Protein AF-A0A812UB43-F1 (afdb_monomer_lite)

Sequence (403 aa):
MKVNTDREQVYFENWDEAALRRIIDQQRKITQVSKQMKMKQLYQILILIDDFADSPNLHKRTGDSALDTLFVRGRHFQISTWVSTQKLRLISNAVRVNAQFFMVWRLRNQLEKDSLLEELTALVPKKQLEAMYEEAVREPYSFLYIYLLKPQDEMFHIRFDKRFQIGLAPLANATPHGSLAVDDSQQASGQQHPLQERVKRVAGTDSDFEFDVGESVHLQGAAKLGVFKIRVADTFLSTDRGTYLYWRDTALGTLNWAQLPTGAYTGVRLAAWVSSNFAAATYVESRNELEVAYDGNRLILNDQELRTQFPGSGSYPQGATPSKPLSINHLLGPSFINEAGNQQVFTFVQMQPYSEIYLRCSSLANAADTVGPLGHDIIAKIVCKQGVGHIMEADTHENHMVN

pLDDT: mean 75.47, std 19.58, range [24.88, 96.62]

Secondary structure (DSSP, 8-state):
----TTTS----SS--HHHHHHHHHHHHHHHHHHHHTT-SSPPPEEEEE-S-TT-TTTT-SSS--HHHHHHHHGGGGTEEEEE--S-GGGS-HHHHHH-SEEEEE--S-HHHHHHHHHHTTTTS-HHHHHHHHHHHTSSTT-EEEEETTS-GGGSEEETTTEE-----PPP--------------------PPP----PPPEEEETTEEEE--SS-----TTPPBP---EEESS--S--SS--EEEEEETTTTEEEEEEPPTT--SHHHHHHHHHHHTS-EEEETTTTEEEEE--SSEEE--HHHHHHH-SSSS---TT-BTTB--BTHHHH--EEE-TTSSEEEEE---S-S-SEEEE--TTTTTTS--B-GGG-B-SEEEE--S-TT--EEE---TT--B-

Radius of gyration: 31.17 Å; chains: 1; bounding box: 67×66×94 Å

Structure (mmCIF, N/CA/C/O backbone):
data_AF-A0A812UB43-F1
#
_entry.id   AF-A0A812UB43-F1
#
loop_
_atom_site.group_PDB
_atom_site.id
_atom_site.type_symbol
_atom_site.label_atom_id
_atom_site.label_alt_id
_atom_site.label_comp_id
_atom_site.label_asym_id
_atom_site.label_entity_id
_atom_site.label_seq_id
_atom_site.pdbx_PDB_ins_code
_atom_site.Cartn_x
_atom_site.Cartn_y
_atom_site.Cartn_z
_atom_site.occupancy
_atom_site.B_iso_or_equiv
_atom_site.auth_seq_id
_atom_site.auth_comp_id
_atom_site.auth_asym_id
_atom_site.auth_atom_id
_atom_site.pdbx_PDB_model_num
ATOM 1 N N . MET A 1 1 ? 4.079 4.471 -6.374 1.00 39.34 1 MET A N 1
ATOM 2 C CA . MET A 1 1 ? 5.185 5.448 -6.460 1.00 39.34 1 MET A CA 1
ATOM 3 C C . MET A 1 1 ? 6.255 4.983 -5.479 1.00 39.34 1 MET A C 1
ATOM 5 O O . MET A 1 1 ? 5.987 5.001 -4.288 1.00 39.34 1 MET A O 1
ATOM 9 N N . LYS A 1 2 ? 7.378 4.421 -5.947 1.00 46.31 2 LYS A N 1
ATOM 10 C CA . LYS A 1 2 ? 8.489 4.032 -5.059 1.00 46.31 2 LYS A CA 1
ATOM 11 C C . LYS A 1 2 ? 9.407 5.250 -4.931 1.00 46.31 2 LYS A C 1
ATOM 13 O O . LYS A 1 2 ? 9.945 5.696 -5.941 1.00 46.31 2 LYS A O 1
ATOM 18 N N . VAL A 1 3 ? 9.502 5.830 -3.737 1.00 59.06 3 VAL A N 1
ATOM 19 C CA . VAL A 1 3 ? 10.472 6.898 -3.444 1.00 59.06 3 VAL A CA 1
ATOM 20 C C . VAL A 1 3 ? 11.868 6.280 -3.528 1.00 59.06 3 VAL A C 1
ATOM 22 O O . VAL A 1 3 ? 12.084 5.192 -2.999 1.00 59.06 3 VAL A O 1
ATOM 25 N N . ASN A 1 4 ? 12.791 6.921 -4.249 1.00 69.75 4 ASN A N 1
ATOM 26 C CA . ASN A 1 4 ? 14.172 6.450 -4.341 1.00 69.75 4 ASN A CA 1
ATOM 27 C C . ASN A 1 4 ? 14.903 6.809 -3.037 1.00 69.75 4 ASN A C 1
ATOM 29 O O . ASN A 1 4 ? 15.240 7.971 -2.812 1.00 69.75 4 ASN A O 1
ATOM 33 N N . THR A 1 5 ? 15.138 5.804 -2.199 1.00 73.56 5 THR A N 1
ATOM 34 C CA . THR A 1 5 ? 15.775 5.939 -0.882 1.00 73.56 5 THR A CA 1
ATOM 35 C C . THR A 1 5 ? 17.282 6.193 -0.947 1.00 73.56 5 THR A C 1
ATOM 37 O O . THR A 1 5 ? 17.866 6.572 0.061 1.00 73.56 5 THR A O 1
ATOM 40 N N . ASP A 1 6 ? 17.908 6.040 -2.118 1.00 70.81 6 ASP A N 1
ATOM 41 C CA . ASP A 1 6 ? 19.325 6.368 -2.331 1.00 70.81 6 ASP A CA 1
ATOM 42 C C . ASP A 1 6 ? 19.531 7.878 -2.535 1.00 70.81 6 ASP A C 1
ATOM 44 O O . ASP A 1 6 ? 20.638 8.392 -2.380 1.00 70.81 6 ASP A O 1
ATOM 48 N N . ARG A 1 7 ? 18.467 8.605 -2.909 1.00 73.38 7 ARG A N 1
ATOM 49 C CA . ARG A 1 7 ? 18.497 10.060 -3.140 1.00 73.38 7 ARG A CA 1
ATOM 50 C C . ARG A 1 7 ? 17.980 10.875 -1.962 1.00 73.38 7 ARG A C 1
ATOM 52 O O . ARG A 1 7 ? 18.415 12.009 -1.784 1.00 73.38 7 ARG A O 1
ATOM 59 N N . GLU A 1 8 ? 17.038 10.330 -1.201 1.00 76.00 8 GLU A N 1
ATOM 60 C CA . GLU A 1 8 ? 16.408 11.013 -0.074 1.00 76.00 8 GLU A CA 1
ATOM 61 C C . GLU A 1 8 ? 16.399 10.095 1.145 1.00 76.00 8 GLU A C 1
ATOM 63 O O . GLU A 1 8 ? 15.855 8.990 1.110 1.00 76.00 8 GLU A O 1
ATOM 68 N N . GLN A 1 9 ? 17.006 10.564 2.236 1.00 82.25 9 GLN A N 1
ATOM 69 C CA . GLN A 1 9 ? 16.976 9.849 3.502 1.00 82.25 9 GLN A CA 1
ATOM 70 C C . GLN A 1 9 ? 15.565 9.927 4.093 1.00 82.25 9 GLN A C 1
ATOM 72 O O . GLN A 1 9 ? 15.125 10.983 4.542 1.00 82.25 9 GLN A O 1
ATOM 77 N N . VAL A 1 10 ? 14.872 8.789 4.103 1.00 84.44 10 VAL A N 1
ATOM 78 C CA . VAL A 1 10 ? 13.510 8.661 4.653 1.00 84.44 10 VAL A CA 1
ATOM 79 C C . VAL A 1 10 ? 13.468 7.914 5.989 1.00 84.44 10 VAL A C 1
ATOM 81 O O . VAL A 1 10 ? 12.460 7.975 6.687 1.00 84.44 10 VAL A O 1
ATOM 84 N N . TYR A 1 11 ? 14.559 7.237 6.358 1.00 86.38 11 TYR A N 1
ATOM 85 C CA . TYR A 1 11 ? 14.693 6.499 7.613 1.00 86.38 11 TYR A CA 1
ATOM 86 C C . TYR A 1 11 ? 15.745 7.154 8.510 1.00 86.38 11 TYR A C 1
ATOM 88 O O . TYR A 1 11 ? 16.844 7.501 8.064 1.00 86.38 11 TYR A O 1
ATOM 96 N N . PHE A 1 12 ? 15.397 7.310 9.784 1.00 85.31 12 PHE A N 1
ATOM 97 C CA . PHE A 1 12 ? 16.239 7.919 10.806 1.00 85.31 12 PHE A CA 1
ATOM 98 C C . PHE A 1 12 ? 16.269 6.991 12.019 1.00 85.31 12 PHE A C 1
ATOM 100 O O . PHE A 1 12 ? 15.231 6.737 12.620 1.00 85.31 12 PHE A O 1
ATOM 107 N N . GLU A 1 13 ? 17.450 6.479 12.366 1.00 83.56 13 GLU A N 1
ATOM 108 C CA . GLU A 1 13 ? 17.621 5.607 13.541 1.00 83.56 13 GLU A CA 1
ATOM 109 C C . GLU A 1 13 ? 17.574 6.397 14.855 1.00 83.56 13 GLU A C 1
ATOM 111 O O . GLU A 1 13 ? 17.129 5.892 15.879 1.00 83.56 13 GLU A O 1
ATOM 116 N N . ASN A 1 14 ? 18.019 7.655 14.822 1.00 83.75 14 ASN A N 1
ATOM 117 C CA . ASN A 1 14 ? 18.099 8.532 15.984 1.00 83.75 14 ASN A CA 1
ATOM 118 C C . ASN A 1 14 ? 17.228 9.775 15.792 1.00 83.75 14 ASN A C 1
ATOM 120 O O . ASN A 1 14 ? 16.986 10.217 14.667 1.00 83.75 14 ASN A O 1
ATOM 124 N N . TRP A 1 15 ? 16.816 10.384 16.907 1.00 82.81 15 TRP A N 1
ATOM 125 C CA . TRP A 1 15 ? 16.080 11.645 16.885 1.00 82.81 15 TRP A CA 1
ATOM 126 C C . TRP A 1 15 ? 16.945 12.780 16.317 1.00 82.81 15 TRP A C 1
ATOM 128 O O . TRP A 1 15 ? 17.813 13.317 17.009 1.00 82.81 15 TRP A O 1
ATOM 138 N N . ASP A 1 16 ? 16.669 13.179 15.074 1.00 86.06 16 ASP A N 1
ATOM 139 C CA . ASP A 1 16 ? 17.281 14.336 14.416 1.00 86.06 16 ASP A CA 1
ATOM 140 C C . ASP A 1 16 ? 16.248 15.462 14.243 1.00 86.06 16 ASP A C 1
ATOM 142 O O . ASP A 1 16 ? 15.541 15.570 13.236 1.00 86.06 16 ASP A O 1
ATOM 146 N N . GLU A 1 17 ? 16.171 16.339 15.250 1.00 84.88 17 GLU A N 1
ATOM 147 C CA . GLU A 1 17 ? 15.273 17.500 15.228 1.00 84.88 17 GLU A CA 1
ATOM 148 C C . GLU A 1 17 ? 15.588 18.447 14.054 1.00 84.88 17 GLU A C 1
ATOM 150 O O . GLU A 1 17 ? 14.687 19.079 13.498 1.00 84.88 17 GLU A O 1
ATOM 155 N N . ALA A 1 18 ? 16.858 18.547 13.649 1.00 86.88 18 ALA A N 1
ATOM 156 C CA . ALA A 1 18 ? 17.269 19.426 12.564 1.00 86.88 18 ALA A CA 1
ATOM 157 C C . ALA A 1 18 ? 16.814 18.877 11.205 1.00 86.88 18 ALA A C 1
ATOM 159 O O . ALA A 1 18 ? 16.315 19.645 10.380 1.00 86.88 18 ALA A O 1
ATOM 160 N N . ALA A 1 19 ? 16.931 17.566 10.976 1.00 88.81 19 ALA A N 1
ATOM 161 C CA . ALA A 1 19 ? 16.359 16.911 9.801 1.00 88.81 19 ALA A CA 1
ATOM 162 C C . ALA A 1 19 ? 14.842 17.066 9.758 1.00 88.81 19 ALA A C 1
ATOM 164 O O . ALA A 1 19 ? 14.307 17.471 8.726 1.00 88.81 19 ALA A O 1
ATOM 165 N N . LEU A 1 20 ? 14.162 16.845 10.885 1.00 89.25 20 LEU A N 1
ATOM 166 C CA . LEU A 1 20 ? 12.714 16.998 10.961 1.00 89.25 20 LEU A CA 1
ATOM 167 C C . LEU A 1 20 ? 12.270 18.420 10.585 1.00 89.25 20 LEU A C 1
ATOM 169 O O . LEU A 1 20 ? 11.357 18.593 9.777 1.00 89.25 20 LEU A O 1
ATOM 173 N N . ARG A 1 21 ? 12.954 19.451 11.098 1.00 89.81 21 ARG A N 1
ATOM 174 C CA . ARG A 1 21 ? 12.685 20.850 10.723 1.00 89.81 21 ARG A CA 1
ATOM 175 C C . ARG A 1 21 ? 12.936 21.113 9.237 1.00 89.81 21 ARG A C 1
ATOM 177 O O . ARG A 1 21 ? 12.099 21.748 8.600 1.00 89.81 21 ARG A O 1
ATOM 184 N N . ARG A 1 22 ? 14.021 20.578 8.660 1.00 91.12 22 ARG A N 1
ATOM 185 C CA . ARG A 1 22 ? 14.290 20.683 7.211 1.00 91.12 22 ARG A CA 1
ATOM 186 C C . ARG A 1 22 ? 13.163 20.067 6.376 1.00 91.12 22 ARG A C 1
ATOM 188 O O . ARG A 1 22 ? 12.721 20.699 5.419 1.00 91.12 22 ARG A O 1
ATOM 195 N N . ILE A 1 23 ? 12.667 18.889 6.762 1.00 91.56 23 ILE A N 1
ATOM 196 C CA . ILE A 1 23 ? 11.549 18.206 6.089 1.00 91.56 23 ILE A CA 1
ATOM 197 C C . ILE A 1 23 ? 10.275 19.056 6.164 1.00 91.56 23 ILE A C 1
ATOM 199 O O . ILE A 1 23 ? 9.625 19.286 5.143 1.00 91.56 23 ILE A O 1
ATOM 203 N N . ILE A 1 24 ? 9.941 19.582 7.349 1.00 90.81 24 ILE A N 1
ATOM 204 C CA . ILE A 1 24 ? 8.775 20.458 7.546 1.00 90.81 24 ILE A CA 1
ATOM 205 C C . ILE A 1 24 ? 8.870 21.701 6.650 1.00 90.81 24 ILE A C 1
ATOM 207 O O . ILE A 1 24 ? 7.902 22.050 5.970 1.00 90.81 24 ILE A O 1
ATOM 211 N N . ASP A 1 25 ? 10.030 22.356 6.610 1.00 91.25 25 ASP A N 1
ATOM 212 C CA . ASP A 1 25 ? 10.238 23.564 5.809 1.00 91.25 25 ASP A CA 1
ATOM 213 C C . ASP A 1 25 ? 10.190 23.288 4.302 1.00 91.25 25 ASP A C 1
ATOM 215 O O . ASP A 1 25 ? 9.616 24.074 3.540 1.00 91.25 25 ASP A O 1
ATOM 219 N N . GLN A 1 26 ? 10.754 22.166 3.853 1.00 91.25 26 GLN A N 1
ATOM 220 C CA . GLN A 1 26 ? 10.680 21.738 2.459 1.00 91.25 26 GLN A CA 1
ATOM 221 C C . GLN A 1 26 ? 9.232 21.470 2.046 1.00 91.25 26 GLN A C 1
ATOM 223 O O . GLN A 1 26 ? 8.759 22.020 1.049 1.00 91.25 26 GLN A O 1
ATOM 228 N N . GLN A 1 27 ? 8.494 20.708 2.850 1.00 91.94 27 GLN A N 1
ATOM 229 C CA . GLN A 1 27 ? 7.096 20.401 2.579 1.00 91.94 27 GLN A CA 1
ATOM 230 C C . GLN A 1 27 ? 6.206 21.654 2.621 1.00 91.94 27 GLN A C 1
ATOM 232 O O . GLN A 1 27 ? 5.284 21.810 1.810 1.00 91.94 27 GLN A O 1
ATOM 237 N N . ARG A 1 28 ? 6.510 22.607 3.509 1.00 91.38 28 ARG A N 1
ATOM 238 C CA . ARG A 1 28 ? 5.860 23.921 3.535 1.00 91.38 28 ARG A CA 1
ATOM 239 C C . ARG A 1 28 ? 6.072 24.678 2.223 1.00 91.38 28 ARG A C 1
ATOM 241 O O . ARG A 1 28 ? 5.099 25.213 1.688 1.00 91.38 28 ARG A O 1
ATOM 248 N N . LYS A 1 29 ? 7.299 24.708 1.688 1.00 91.69 29 LYS A N 1
ATOM 249 C CA . LYS A 1 29 ? 7.605 25.341 0.390 1.00 91.69 29 LYS A CA 1
ATOM 250 C C . LYS A 1 29 ? 6.866 24.652 -0.755 1.00 91.69 29 LYS A C 1
ATOM 252 O O . LYS A 1 29 ? 6.233 25.343 -1.549 1.00 91.69 29 LYS A O 1
ATOM 257 N N . ILE A 1 30 ? 6.873 23.317 -0.798 1.00 88.75 30 ILE A N 1
ATOM 258 C CA . ILE A 1 30 ? 6.134 22.531 -1.801 1.00 88.75 30 ILE A CA 1
ATOM 259 C C . ILE A 1 30 ? 4.650 22.896 -1.758 1.00 88.75 30 ILE A C 1
ATOM 261 O O . ILE A 1 30 ? 4.084 23.298 -2.768 1.00 88.75 30 ILE A O 1
ATOM 265 N N . THR A 1 31 ? 4.036 22.870 -0.574 1.00 89.00 31 THR A N 1
ATOM 266 C CA . THR A 1 31 ? 2.617 23.208 -0.405 1.00 89.00 31 THR A CA 1
ATOM 267 C C . THR A 1 31 ? 2.305 24.639 -0.850 1.00 89.00 31 THR A C 1
ATOM 269 O O . THR A 1 31 ? 1.277 24.877 -1.485 1.00 89.00 31 THR A O 1
ATOM 272 N N . GLN A 1 32 ? 3.168 25.608 -0.529 1.00 90.00 32 GLN A N 1
ATOM 273 C CA . GLN A 1 32 ? 2.997 27.001 -0.953 1.00 90.00 32 GLN A CA 1
ATOM 274 C C . GLN A 1 32 ? 3.064 27.142 -2.476 1.00 90.00 32 GLN A C 1
ATOM 276 O O . GLN A 1 32 ? 2.171 27.751 -3.064 1.00 90.00 32 GLN A O 1
ATOM 281 N N . VAL A 1 33 ? 4.072 26.542 -3.111 1.00 89.56 33 VAL A N 1
ATOM 282 C CA . VAL A 1 33 ? 4.248 26.575 -4.568 1.00 89.56 33 VAL A CA 1
ATOM 283 C C . VAL A 1 33 ? 3.096 25.855 -5.271 1.00 89.56 33 VAL A C 1
ATOM 285 O O . VAL A 1 33 ? 2.505 26.418 -6.186 1.00 89.56 33 VAL A O 1
ATOM 288 N N . SER A 1 34 ? 2.685 24.671 -4.805 1.00 87.00 34 SER A N 1
ATOM 289 C CA . SER A 1 34 ? 1.543 23.937 -5.367 1.00 87.00 34 SER A CA 1
ATOM 290 C C . SER A 1 34 ? 0.236 24.732 -5.286 1.00 87.00 34 SER A C 1
ATOM 292 O O . SER A 1 34 ? -0.546 24.729 -6.238 1.00 87.00 34 SER A O 1
ATOM 294 N N . LYS A 1 35 ? 0.011 25.461 -4.181 1.00 87.56 35 LYS A N 1
ATOM 295 C CA . LYS A 1 35 ? -1.139 26.369 -4.033 1.00 87.56 35 LYS A CA 1
ATOM 296 C C . LYS A 1 35 ? -1.054 27.561 -4.991 1.00 87.56 35 LYS A C 1
ATOM 298 O O . LYS A 1 35 ? -2.052 27.886 -5.628 1.00 87.56 35 LYS A O 1
ATOM 303 N N . GLN A 1 36 ? 0.120 28.183 -5.133 1.00 91.12 36 GLN A N 1
ATOM 304 C CA . GLN A 1 36 ? 0.344 29.289 -6.079 1.00 91.12 36 GLN A CA 1
ATOM 305 C C . GLN A 1 36 ? 0.144 28.852 -7.536 1.00 91.12 36 GLN A C 1
ATOM 307 O O . GLN A 1 36 ? -0.486 29.562 -8.314 1.00 91.12 36 GLN A O 1
ATOM 312 N N . MET A 1 37 ? 0.608 27.650 -7.881 1.00 89.56 37 MET A N 1
ATOM 313 C CA . MET A 1 37 ? 0.430 27.029 -9.195 1.00 89.56 37 MET A CA 1
ATOM 314 C C . MET A 1 37 ? -0.989 26.480 -9.425 1.00 89.56 37 MET A C 1
ATOM 316 O O . MET A 1 37 ? -1.259 25.931 -10.490 1.00 89.56 37 MET A O 1
ATOM 320 N N . LYS A 1 38 ? -1.903 26.619 -8.450 1.00 87.81 38 LYS A N 1
ATOM 321 C CA . LYS A 1 38 ? -3.292 26.126 -8.503 1.00 87.81 38 LYS A CA 1
ATOM 322 C C . LYS A 1 38 ? -3.389 24.645 -8.894 1.00 87.81 38 LYS A C 1
ATOM 324 O O . LYS A 1 38 ? -4.272 24.246 -9.656 1.00 87.81 38 LYS A O 1
ATOM 329 N N . MET A 1 39 ? -2.475 23.823 -8.378 1.00 81.75 39 MET A N 1
ATOM 330 C CA . MET A 1 39 ? -2.504 22.382 -8.620 1.00 81.75 39 MET A CA 1
ATOM 331 C C . MET A 1 39 ? -3.810 21.782 -8.085 1.00 81.75 39 MET A C 1
ATOM 333 O O . MET A 1 39 ? -4.221 22.076 -6.964 1.00 81.75 39 MET A O 1
ATOM 337 N N . LYS A 1 40 ? -4.453 20.914 -8.878 1.00 79.19 40 LYS A N 1
ATOM 338 C CA . LYS A 1 40 ? -5.708 20.242 -8.487 1.00 79.19 40 LYS A CA 1
ATOM 339 C C . LYS A 1 40 ? -5.524 19.253 -7.331 1.00 79.19 40 LYS A C 1
ATOM 341 O O . LYS A 1 40 ? -6.483 18.962 -6.628 1.00 79.19 40 LYS A O 1
ATOM 346 N N . GLN A 1 41 ? -4.312 18.734 -7.150 1.00 80.19 41 GLN A N 1
ATOM 347 C CA . GLN A 1 41 ? -3.957 17.808 -6.079 1.00 80.19 41 GLN A CA 1
ATOM 348 C C . GLN A 1 41 ? -2.705 18.316 -5.366 1.00 80.19 41 GLN A C 1
ATOM 350 O O . GLN A 1 41 ? -1.723 18.686 -6.012 1.00 80.19 41 GLN A O 1
ATOM 355 N N . LEU A 1 42 ? -2.765 18.350 -4.035 1.00 80.44 42 LEU A N 1
ATOM 356 C CA . LEU A 1 42 ? -1.627 18.676 -3.182 1.00 80.44 42 LEU A CA 1
ATOM 357 C C . LEU A 1 42 ? -0.947 17.381 -2.739 1.00 80.44 42 LEU A C 1
ATOM 359 O O . LEU A 1 42 ? -1.616 16.426 -2.344 1.00 80.44 42 LEU A O 1
ATOM 363 N N . TYR A 1 43 ? 0.381 17.367 -2.782 1.00 84.62 43 TYR A N 1
ATOM 364 C CA . TYR A 1 43 ? 1.167 16.239 -2.297 1.00 84.62 43 TYR A CA 1
ATOM 365 C C . TYR A 1 43 ? 1.244 16.281 -0.772 1.00 84.62 43 TYR A C 1
ATOM 367 O O . TYR A 1 43 ? 1.685 17.276 -0.196 1.00 84.62 43 TYR A O 1
ATOM 375 N N . GLN A 1 44 ? 0.798 15.203 -0.135 1.00 88.56 44 GLN A N 1
ATOM 376 C CA . GLN A 1 44 ? 0.821 15.030 1.314 1.00 88.56 44 GLN A CA 1
ATOM 377 C C . GLN A 1 44 ? 1.958 14.091 1.715 1.00 88.56 44 GLN A C 1
ATOM 379 O O . GLN A 1 44 ? 2.277 13.159 0.975 1.00 88.56 44 GLN A O 1
ATOM 384 N N . ILE A 1 45 ? 2.527 14.315 2.898 1.00 91.38 45 ILE A N 1
ATOM 385 C CA . ILE A 1 45 ? 3.506 13.408 3.508 1.00 91.38 45 ILE A CA 1
ATOM 386 C C . ILE A 1 45 ? 3.011 12.912 4.868 1.00 91.38 45 ILE A C 1
ATOM 388 O O . ILE A 1 45 ? 2.228 13.585 5.545 1.00 91.38 45 ILE A O 1
ATOM 392 N N . LEU A 1 46 ? 3.493 11.739 5.270 1.00 92.06 46 LEU A N 1
ATOM 393 C CA . LEU A 1 46 ? 3.264 11.152 6.586 1.00 92.06 46 LEU A CA 1
ATOM 394 C C . LEU A 1 46 ? 4.601 11.046 7.317 1.00 92.06 46 LEU A C 1
ATOM 396 O O . LEU A 1 46 ? 5.549 10.470 6.791 1.00 92.06 46 LEU A O 1
ATOM 400 N N . ILE A 1 47 ? 4.655 11.588 8.529 1.00 90.94 47 ILE A N 1
ATOM 401 C CA . ILE A 1 47 ? 5.795 11.460 9.435 1.00 90.94 47 ILE A CA 1
ATOM 402 C C . ILE A 1 47 ? 5.415 10.459 10.524 1.00 90.94 47 ILE A C 1
ATOM 404 O O . ILE A 1 47 ? 4.446 10.676 11.254 1.00 90.94 47 ILE A O 1
ATOM 408 N N . LEU A 1 48 ? 6.170 9.365 10.617 1.00 90.69 48 LEU A N 1
ATOM 409 C CA . LEU A 1 48 ? 6.022 8.343 11.650 1.00 90.69 48 LEU A CA 1
ATOM 410 C C . LEU A 1 48 ? 7.154 8.499 12.664 1.00 90.69 48 LEU A C 1
ATOM 412 O O . LEU A 1 48 ? 8.323 8.502 12.285 1.00 90.69 48 LEU A O 1
ATOM 416 N N . ILE A 1 49 ? 6.803 8.644 13.937 1.00 87.56 49 ILE A N 1
ATOM 417 C CA . ILE A 1 49 ? 7.752 8.759 15.045 1.00 87.56 49 ILE A CA 1
ATOM 418 C C . ILE A 1 49 ? 7.526 7.555 15.948 1.00 87.56 49 ILE A C 1
ATOM 420 O O . ILE A 1 49 ? 6.496 7.479 16.618 1.00 87.56 49 ILE A O 1
ATOM 424 N N . ASP A 1 50 ? 8.473 6.619 15.934 1.00 86.19 50 ASP A N 1
ATOM 425 C CA . ASP A 1 50 ? 8.380 5.383 16.706 1.00 86.19 50 ASP A CA 1
ATOM 426 C C . ASP A 1 50 ? 9.198 5.481 18.000 1.00 86.19 50 ASP A C 1
ATOM 428 O O . ASP A 1 50 ? 10.403 5.698 17.959 1.00 86.19 50 ASP A O 1
ATOM 432 N N . ASP A 1 51 ? 8.520 5.391 19.142 1.00 73.19 51 ASP A N 1
ATOM 433 C CA . ASP A 1 51 ? 9.069 5.208 20.492 1.00 73.19 51 ASP A CA 1
ATOM 434 C C . ASP A 1 51 ? 10.269 6.093 20.909 1.00 73.19 51 ASP A C 1
ATOM 436 O O . ASP A 1 51 ? 11.197 5.664 21.591 1.00 73.19 51 ASP A O 1
ATOM 440 N N . PHE A 1 52 ? 10.232 7.389 20.583 1.00 68.69 52 PHE A N 1
ATOM 441 C CA . PHE A 1 52 ? 11.234 8.372 21.043 1.00 68.69 52 PHE A CA 1
ATOM 442 C C . PHE A 1 52 ? 10.908 9.004 22.407 1.00 68.69 52 PHE A C 1
ATOM 444 O O . PHE A 1 52 ? 11.447 10.057 22.759 1.00 68.69 52 PHE A O 1
ATOM 451 N N . ALA A 1 53 ? 10.028 8.376 23.191 1.00 59.19 53 ALA A N 1
ATOM 452 C CA . ALA A 1 53 ? 9.557 8.913 24.465 1.00 59.19 53 ALA A CA 1
ATOM 453 C C . ALA A 1 53 ? 10.681 9.091 25.497 1.00 59.19 53 ALA A C 1
ATOM 455 O O . ALA A 1 53 ? 10.567 9.957 26.352 1.00 59.19 53 ALA A O 1
ATOM 456 N N . ASP A 1 54 ? 11.779 8.341 25.406 1.00 57.16 54 ASP A N 1
ATOM 457 C CA . ASP A 1 54 ? 12.916 8.474 26.325 1.00 57.16 54 ASP A CA 1
ATOM 458 C C . ASP A 1 54 ? 13.975 9.498 25.848 1.00 57.16 54 ASP A C 1
ATOM 460 O O . ASP A 1 54 ? 14.950 9.754 26.554 1.00 57.16 54 ASP A O 1
ATOM 464 N N . SER A 1 55 ? 13.789 10.145 24.686 1.00 64.56 55 SER A N 1
ATOM 465 C CA . SER A 1 55 ? 14.709 11.182 24.196 1.00 64.56 55 SER A CA 1
ATOM 466 C C . SER A 1 55 ? 14.512 12.497 24.967 1.00 64.56 55 SER A C 1
ATOM 468 O O . SER A 1 55 ? 13.450 13.114 24.850 1.00 64.56 55 SER A O 1
ATOM 470 N N . PRO A 1 56 ? 15.529 13.015 25.690 1.00 59.75 56 PRO A N 1
ATOM 471 C CA . PRO A 1 56 ? 15.439 14.292 26.413 1.00 59.75 56 PRO A CA 1
ATOM 472 C C . PRO A 1 56 ? 15.037 15.472 25.515 1.00 59.75 56 PRO A C 1
ATOM 474 O O . PRO A 1 56 ? 14.483 16.465 25.984 1.00 59.75 56 PRO A O 1
ATOM 477 N N . ASN A 1 57 ? 15.303 15.350 24.212 1.00 58.16 57 ASN A N 1
ATOM 478 C CA . ASN A 1 57 ? 15.030 16.366 23.202 1.00 58.16 57 ASN A CA 1
ATOM 479 C C . ASN A 1 57 ? 13.547 16.467 22.817 1.00 58.16 57 ASN A C 1
ATOM 481 O O . ASN A 1 57 ? 13.137 17.517 22.323 1.00 58.16 57 ASN A O 1
ATOM 485 N N . LEU A 1 58 ? 12.746 15.423 23.066 1.00 57.41 58 LEU A N 1
ATOM 486 C CA . LEU A 1 58 ? 11.290 15.458 22.885 1.00 57.41 58 LEU A CA 1
ATOM 487 C C . LEU A 1 58 ? 10.601 16.265 24.007 1.00 57.41 58 LEU A C 1
ATOM 489 O O . LEU A 1 58 ? 9.520 16.810 23.808 1.00 57.41 58 LEU A O 1
ATOM 493 N N . HIS A 1 59 ? 11.267 16.391 25.164 1.00 55.03 59 HIS A N 1
ATOM 494 C CA . HIS A 1 59 ? 10.725 16.919 26.428 1.00 55.03 59 HIS A CA 1
ATOM 495 C C . HIS A 1 59 ? 11.004 18.394 26.687 1.00 55.03 59 HIS A C 1
ATOM 497 O O . HIS A 1 59 ? 10.884 18.856 27.828 1.00 55.03 59 HIS A O 1
ATOM 503 N N . LYS A 1 60 ? 11.404 19.165 25.670 1.00 54.16 60 LYS A N 1
ATOM 504 C CA . LYS A 1 60 ? 11.601 20.608 25.853 1.00 54.16 60 LYS A CA 1
ATOM 505 C C . LYS A 1 60 ? 10.267 21.218 26.306 1.00 54.16 60 LYS A C 1
ATOM 507 O O . LYS A 1 60 ? 9.324 21.314 25.535 1.00 54.16 60 LYS A O 1
ATOM 512 N N . ARG A 1 61 ? 10.196 21.638 27.579 1.00 47.44 61 ARG A N 1
ATOM 513 C CA . ARG A 1 61 ? 9.015 22.254 28.234 1.00 47.44 61 ARG A CA 1
ATOM 514 C C . ARG A 1 61 ? 8.487 23.512 27.535 1.00 47.44 61 ARG A C 1
ATOM 516 O O . ARG A 1 61 ? 7.419 24.009 27.877 1.00 47.44 61 ARG A O 1
ATOM 523 N N . THR A 1 62 ? 9.247 24.053 26.599 1.00 47.84 62 THR A N 1
ATOM 524 C CA . THR A 1 62 ? 8.885 25.173 25.740 1.00 47.84 62 THR A CA 1
ATOM 525 C C . THR A 1 62 ? 8.242 24.629 24.470 1.00 47.84 62 THR A C 1
ATOM 527 O O . THR A 1 62 ? 8.900 23.877 23.760 1.00 47.84 62 THR A O 1
ATOM 530 N N . GLY A 1 63 ? 6.996 25.028 24.180 1.00 52.09 63 GLY A N 1
ATOM 531 C CA . GLY A 1 63 ? 6.175 24.611 23.025 1.00 52.09 63 GLY A CA 1
ATOM 532 C C . GLY A 1 63 ? 6.700 25.006 21.633 1.00 52.09 63 GLY A C 1
ATOM 533 O O . GLY A 1 63 ? 5.925 25.376 20.757 1.00 52.09 63 GLY A O 1
ATOM 534 N N . ASP A 1 64 ? 8.017 24.971 21.456 1.00 59.31 64 ASP A N 1
ATOM 535 C CA . ASP A 1 64 ? 8.771 25.154 20.219 1.00 59.31 64 ASP A CA 1
ATOM 536 C C . ASP A 1 64 ? 9.461 23.839 19.816 1.00 59.31 64 ASP A C 1
ATOM 538 O O . ASP A 1 64 ? 10.426 23.838 19.056 1.00 59.31 64 ASP A O 1
ATOM 542 N N . SER A 1 65 ? 9.013 22.687 20.329 1.00 75.25 65 SER A N 1
ATOM 543 C CA . SER A 1 65 ? 9.497 21.413 19.801 1.00 75.25 65 SER A CA 1
ATOM 544 C C . SER A 1 65 ? 8.980 21.226 18.367 1.00 75.25 65 SER A C 1
ATOM 546 O O . SER A 1 65 ? 7.862 21.628 18.013 1.00 75.25 65 SER A O 1
ATOM 548 N N . ALA A 1 66 ? 9.793 20.608 17.506 1.00 79.56 66 ALA A N 1
ATOM 549 C CA . ALA A 1 66 ? 9.361 20.277 16.147 1.00 79.56 66 ALA A CA 1
ATOM 550 C C . ALA A 1 66 ? 8.093 19.397 16.154 1.00 79.56 66 ALA A C 1
ATOM 552 O O . ALA A 1 66 ? 7.239 19.539 15.279 1.00 79.56 66 ALA A O 1
ATOM 553 N N . LEU A 1 67 ? 7.931 18.556 17.183 1.00 84.12 67 LEU A N 1
ATOM 554 C CA . LEU A 1 67 ? 6.761 17.706 17.373 1.00 84.12 67 LEU A CA 1
ATOM 555 C C . LEU A 1 67 ? 5.483 18.508 17.665 1.00 84.12 67 LEU A C 1
ATOM 557 O O . LEU A 1 67 ? 4.456 18.268 17.034 1.00 84.12 67 LEU A O 1
ATOM 561 N N . ASP A 1 68 ? 5.546 19.508 18.547 1.00 85.06 68 ASP A N 1
ATOM 562 C CA . ASP A 1 68 ? 4.398 20.386 18.820 1.00 85.06 68 ASP A CA 1
ATOM 563 C C . ASP A 1 68 ? 3.958 21.124 17.550 1.00 85.06 68 ASP A C 1
ATOM 565 O O . ASP A 1 68 ? 2.767 21.236 17.252 1.00 85.06 68 ASP A O 1
ATOM 569 N N . THR A 1 69 ? 4.926 21.578 16.748 1.00 84.94 69 THR A N 1
ATOM 570 C CA . THR A 1 69 ? 4.652 22.247 15.469 1.00 84.94 69 THR A CA 1
ATOM 571 C C . THR A 1 69 ? 3.891 21.338 14.504 1.00 84.94 69 THR A C 1
ATOM 573 O O . THR A 1 69 ? 2.977 21.809 13.822 1.00 84.94 69 THR A O 1
ATOM 576 N N . LEU A 1 70 ? 4.221 20.044 14.456 1.00 88.94 70 LEU A N 1
ATOM 577 C CA . LEU A 1 70 ? 3.512 19.072 13.624 1.00 88.94 70 LEU A CA 1
ATOM 578 C C . LEU A 1 70 ? 2.048 18.921 14.046 1.00 88.94 70 LEU A C 1
ATOM 580 O O . LEU A 1 70 ? 1.162 19.002 13.197 1.00 88.94 70 LEU A O 1
ATOM 584 N N . PHE A 1 71 ? 1.774 18.789 15.342 1.00 88.19 71 PHE A N 1
ATOM 585 C CA . PHE A 1 71 ? 0.404 18.593 15.828 1.00 88.19 71 PHE A CA 1
ATOM 586 C C . PHE A 1 71 ? -0.447 19.870 15.773 1.00 88.19 71 PHE A C 1
ATOM 588 O O . PHE A 1 71 ? -1.646 19.796 15.511 1.00 88.19 71 PHE A O 1
ATOM 595 N N . VAL A 1 72 ? 0.160 21.050 15.931 1.00 86.12 72 VAL A N 1
ATOM 596 C CA . VAL A 1 72 ? -0.561 22.334 15.859 1.00 86.12 72 VAL A CA 1
ATOM 597 C C . VAL A 1 72 ? -0.727 22.827 14.415 1.00 86.12 72 VAL A C 1
ATOM 599 O O . VAL A 1 72 ? -1.773 23.372 14.063 1.00 86.12 72 VAL A O 1
ATOM 602 N N . ARG A 1 73 ? 0.295 22.679 13.559 1.00 83.38 73 ARG A N 1
ATOM 603 C CA . ARG A 1 73 ? 0.346 23.310 12.221 1.00 83.38 73 ARG A CA 1
ATOM 604 C C . ARG A 1 73 ? 0.544 22.340 11.057 1.00 83.38 73 ARG A C 1
ATOM 606 O O . ARG A 1 73 ? 0.391 22.772 9.915 1.00 83.38 73 ARG A O 1
ATOM 613 N N . GLY A 1 74 ? 0.831 21.060 11.294 1.00 86.88 74 GLY A N 1
ATOM 614 C CA . GLY A 1 74 ? 1.152 20.081 10.243 1.00 86.88 74 GLY A CA 1
ATOM 615 C C . GLY A 1 74 ? 0.104 20.009 9.129 1.00 86.88 74 GLY A C 1
ATOM 616 O O . GLY A 1 74 ? 0.451 20.036 7.946 1.00 86.88 74 GLY A O 1
ATOM 617 N N . ARG A 1 75 ? -1.188 20.091 9.481 1.00 82.38 75 ARG A N 1
ATOM 618 C CA . ARG A 1 75 ? -2.303 20.118 8.513 1.00 82.38 75 ARG A CA 1
ATOM 619 C C . ARG A 1 75 ? -2.204 21.265 7.496 1.00 82.38 75 ARG A C 1
ATOM 621 O O . ARG A 1 75 ? -2.542 21.089 6.325 1.00 82.38 75 ARG A O 1
ATOM 628 N N . HIS A 1 76 ? -1.694 22.435 7.894 1.00 85.69 76 HIS A N 1
ATOM 629 C CA . HIS A 1 76 ? -1.520 23.578 6.983 1.00 85.69 76 HIS A CA 1
ATOM 630 C C . HIS A 1 76 ? -0.437 23.328 5.927 1.00 85.69 76 HIS A C 1
ATOM 632 O O . HIS A 1 76 ? -0.489 23.913 4.839 1.00 85.69 76 HIS A O 1
ATOM 638 N N . PHE A 1 77 ? 0.511 22.448 6.247 1.00 87.38 77 PHE A N 1
ATOM 639 C CA . PHE A 1 77 ? 1.631 22.052 5.401 1.00 87.38 77 PHE A CA 1
ATOM 640 C C . PHE A 1 77 ? 1.400 20.705 4.712 1.00 87.38 77 PHE A C 1
ATOM 642 O O . PHE A 1 77 ? 2.325 20.189 4.104 1.00 87.38 77 PHE A O 1
ATOM 649 N N . GLN A 1 78 ? 0.187 20.137 4.778 1.00 89.25 78 GLN A N 1
ATOM 650 C CA . GLN A 1 78 ? -0.105 18.829 4.176 1.00 89.25 78 GLN A CA 1
ATOM 651 C C . GLN A 1 78 ? 0.758 17.703 4.783 1.00 89.25 78 GLN A C 1
ATOM 653 O O . GLN A 1 78 ? 1.194 16.790 4.085 1.00 89.25 78 GLN A O 1
ATOM 658 N N . ILE A 1 79 ? 1.014 17.795 6.092 1.00 92.56 79 ILE A N 1
ATOM 659 C CA . ILE A 1 79 ? 1.751 16.800 6.872 1.00 92.56 79 ILE A CA 1
ATOM 660 C C . ILE A 1 79 ? 0.778 16.098 7.817 1.00 92.56 79 ILE A C 1
ATOM 662 O O . ILE A 1 79 ? 0.133 16.749 8.642 1.00 92.56 79 ILE A O 1
ATOM 666 N N . SER A 1 80 ? 0.708 14.774 7.705 1.00 92.62 80 SER A N 1
ATOM 667 C CA . SER A 1 80 ? 0.121 13.898 8.722 1.00 92.62 80 SER A CA 1
ATOM 668 C C . SER A 1 80 ? 1.225 13.378 9.640 1.00 92.62 80 SER A C 1
ATOM 670 O O . SER A 1 80 ? 2.358 13.176 9.199 1.00 92.62 80 SER A O 1
ATOM 672 N N . THR A 1 81 ? 0.927 13.167 10.920 1.00 91.00 81 THR A N 1
ATOM 673 C CA . THR A 1 81 ? 1.932 12.737 11.904 1.00 91.00 81 THR A CA 1
ATOM 674 C C . THR A 1 81 ? 1.359 11.681 12.826 1.00 91.00 81 THR A C 1
ATOM 676 O O . THR A 1 81 ? 0.302 11.899 13.414 1.00 91.00 81 THR A O 1
ATOM 679 N N . TRP A 1 82 ? 2.056 10.552 12.954 1.00 92.81 82 TRP A N 1
ATOM 680 C CA . TRP A 1 82 ? 1.764 9.522 13.949 1.00 92.81 82 TRP A CA 1
ATOM 681 C C . TRP A 1 82 ? 2.930 9.415 14.922 1.00 92.81 82 TRP A C 1
ATOM 683 O O . TRP A 1 82 ? 4.093 9.507 14.528 1.00 92.81 82 TRP A O 1
ATOM 693 N N . VAL A 1 83 ? 2.597 9.212 16.190 1.00 88.81 83 VAL A N 1
ATOM 694 C CA . VAL A 1 83 ? 3.562 9.030 17.271 1.00 88.81 83 VAL A CA 1
ATOM 695 C C . VAL A 1 83 ? 3.167 7.773 18.026 1.00 88.81 83 VAL A C 1
ATOM 697 O O . VAL A 1 83 ? 2.035 7.686 18.502 1.00 88.81 83 VAL A O 1
ATOM 700 N N . SER A 1 84 ? 4.085 6.819 18.141 1.00 89.31 84 SER A N 1
ATOM 701 C CA . SER A 1 84 ? 3.961 5.713 19.088 1.00 89.31 84 SER A CA 1
ATOM 702 C C . SER A 1 84 ? 4.715 6.069 20.378 1.00 89.31 84 SER A C 1
ATOM 704 O O . SER A 1 84 ? 5.713 6.794 20.367 1.00 89.31 84 SER A O 1
ATOM 706 N N . THR A 1 85 ? 4.209 5.615 21.522 1.00 85.25 85 THR A N 1
ATOM 707 C CA . THR A 1 85 ? 4.862 5.827 22.818 1.00 85.25 85 THR A CA 1
ATOM 708 C C . THR A 1 85 ? 4.431 4.768 23.821 1.00 85.25 85 THR A C 1
ATOM 710 O O . THR A 1 85 ? 3.266 4.370 23.852 1.00 85.25 85 THR A O 1
ATOM 713 N N . GLN A 1 86 ? 5.358 4.348 24.683 1.00 82.25 86 GLN A N 1
ATOM 714 C CA . GLN A 1 86 ? 5.045 3.511 25.844 1.00 82.25 86 GLN A CA 1
ATOM 715 C C . GLN A 1 86 ? 4.581 4.317 27.072 1.00 82.25 86 GLN A C 1
ATOM 717 O O . GLN A 1 86 ? 4.020 3.742 28.005 1.00 82.25 86 GLN A O 1
ATOM 722 N N . LYS A 1 87 ? 4.835 5.634 27.103 1.00 81.31 87 LYS A N 1
ATOM 723 C CA . LYS A 1 87 ? 4.546 6.520 28.242 1.00 81.31 87 LYS A CA 1
ATOM 724 C C . LYS A 1 87 ? 3.848 7.787 27.758 1.00 81.31 87 LYS A C 1
ATOM 726 O O . LYS A 1 87 ? 4.494 8.758 27.361 1.00 81.31 87 LYS A O 1
ATOM 731 N N . LEU A 1 88 ? 2.522 7.809 27.849 1.00 83.06 88 LEU A N 1
ATOM 732 C CA . LEU A 1 88 ? 1.689 8.901 27.345 1.00 83.06 88 LEU A CA 1
ATOM 733 C C . LEU A 1 88 ? 2.022 10.235 28.029 1.00 83.06 88 LEU A C 1
ATOM 735 O O . LEU A 1 88 ? 2.039 11.286 27.385 1.00 83.06 88 LEU A O 1
ATOM 739 N N . ARG A 1 89 ? 2.353 10.198 29.327 1.00 79.62 89 ARG A N 1
ATOM 740 C CA . ARG A 1 89 ? 2.703 11.397 30.111 1.00 79.62 89 ARG A CA 1
ATOM 741 C C . ARG A 1 89 ? 3.990 12.088 29.658 1.00 79.62 89 ARG A C 1
ATOM 743 O O . ARG A 1 89 ? 4.174 13.259 29.982 1.00 79.62 89 ARG A O 1
ATOM 750 N N . LEU A 1 90 ? 4.873 11.378 28.953 1.00 79.56 90 LEU A N 1
ATOM 751 C CA . LEU A 1 90 ? 6.105 11.947 28.403 1.00 79.56 90 LEU A CA 1
ATOM 752 C C . LEU A 1 90 ? 5.850 12.752 27.123 1.00 79.56 90 LEU A C 1
ATOM 754 O O . LEU A 1 90 ? 6.649 13.603 26.758 1.00 79.56 90 LEU A O 1
ATOM 758 N N . ILE A 1 91 ? 4.721 12.538 26.453 1.00 83.12 91 ILE A N 1
ATOM 759 C CA . ILE A 1 91 ? 4.321 13.368 25.317 1.00 83.12 91 ILE A CA 1
ATOM 760 C C . ILE A 1 91 ? 3.886 14.752 25.824 1.00 83.12 91 ILE A C 1
ATOM 762 O O . ILE A 1 91 ? 3.402 14.887 26.945 1.00 83.12 91 ILE A O 1
ATOM 766 N N . SER A 1 92 ? 4.056 15.813 25.035 1.00 81.31 92 SER A N 1
ATOM 767 C CA . SER A 1 92 ? 3.603 17.148 25.441 1.00 81.31 92 SER A CA 1
ATOM 768 C C . SER A 1 92 ? 2.068 17.221 25.498 1.00 81.31 92 SER A C 1
ATOM 770 O O . SER A 1 92 ? 1.361 16.546 24.746 1.00 81.31 92 SER A O 1
ATOM 772 N N . ASN A 1 93 ? 1.527 18.087 26.361 1.00 83.00 93 ASN A N 1
ATOM 773 C CA . ASN A 1 93 ? 0.082 18.345 26.402 1.00 83.00 93 ASN A CA 1
ATOM 774 C C . ASN A 1 93 ? -0.423 18.849 25.032 1.00 83.00 93 ASN A C 1
ATOM 776 O O . ASN A 1 93 ? -1.435 18.370 24.531 1.00 83.00 93 ASN A O 1
ATOM 780 N N . ALA A 1 94 ? 0.345 19.729 24.372 1.00 82.81 94 ALA A N 1
ATOM 781 C CA . ALA A 1 94 ? 0.016 20.264 23.050 1.00 82.81 94 ALA A CA 1
ATOM 782 C C . ALA A 1 94 ? -0.207 19.164 21.999 1.00 82.81 94 ALA A C 1
ATOM 784 O O . ALA A 1 94 ? -1.133 19.275 21.200 1.00 82.81 94 ALA A O 1
ATOM 785 N N . VAL A 1 95 ? 0.589 18.093 22.016 1.00 85.69 95 VAL A N 1
ATOM 786 C CA . VAL A 1 95 ? 0.400 16.943 21.124 1.00 85.69 95 VAL A CA 1
ATOM 787 C C . VAL A 1 95 ? -0.865 16.169 21.489 1.00 85.69 95 VAL A C 1
ATOM 789 O O . VAL A 1 95 ? -1.685 15.910 20.610 1.00 85.69 95 VAL A O 1
ATOM 792 N N . ARG A 1 96 ? -1.071 15.848 22.774 1.00 86.75 96 ARG A N 1
ATOM 793 C CA . ARG A 1 96 ? -2.215 15.031 23.216 1.00 86.75 96 ARG A CA 1
ATOM 794 C C . ARG A 1 96 ? -3.566 15.697 22.951 1.00 86.75 96 ARG A C 1
ATOM 796 O O . ARG A 1 96 ? -4.473 15.027 22.473 1.00 86.75 96 ARG A O 1
ATOM 803 N N . VAL A 1 97 ? -3.690 17.011 23.162 1.00 85.50 97 VAL A N 1
ATOM 804 C CA . VAL A 1 97 ? -4.951 17.744 22.906 1.00 85.50 97 VAL A CA 1
ATOM 805 C C . VAL A 1 97 ? -5.230 17.987 21.425 1.00 85.50 97 VAL A C 1
ATOM 807 O O . VAL A 1 97 ? -6.379 18.196 21.049 1.00 85.50 97 VAL A O 1
ATOM 810 N N . ASN A 1 98 ? -4.197 17.990 20.576 1.00 86.56 98 ASN A N 1
ATOM 811 C CA . ASN A 1 98 ? -4.348 18.158 19.126 1.00 86.56 98 ASN A CA 1
ATOM 812 C C . ASN A 1 98 ? -4.400 16.820 18.371 1.00 86.56 98 ASN A C 1
ATOM 814 O O . ASN A 1 98 ? -4.567 16.821 17.145 1.00 86.56 98 ASN A O 1
ATOM 818 N N . ALA A 1 99 ? -4.253 15.692 19.074 1.00 88.81 99 ALA A N 1
ATOM 819 C CA . ALA A 1 99 ? -4.403 14.369 18.496 1.00 88.81 99 ALA A CA 1
ATOM 820 C C . ALA A 1 99 ? -5.817 14.208 17.925 1.00 88.81 99 ALA A C 1
ATOM 822 O O . ALA A 1 99 ? -6.811 14.591 18.537 1.00 88.81 99 ALA A O 1
ATOM 823 N N . GLN A 1 100 ? -5.911 13.657 16.717 1.00 90.56 100 GLN A N 1
ATOM 824 C CA . GLN A 1 100 ? -7.204 13.407 16.075 1.00 90.56 100 GLN A CA 1
ATOM 825 C C . GLN A 1 100 ? -7.778 12.054 16.473 1.00 90.56 100 GLN A C 1
ATOM 827 O O . GLN A 1 100 ? -8.992 11.872 16.444 1.00 90.56 100 GLN A O 1
ATOM 832 N N . PHE A 1 101 ? -6.912 11.108 16.823 1.00 93.31 101 PHE A N 1
ATOM 833 C CA . PHE A 1 101 ? -7.306 9.795 17.289 1.00 93.31 101 PHE A CA 1
ATOM 834 C C . PHE A 1 101 ? -6.248 9.202 18.222 1.00 93.31 101 PHE A C 1
ATOM 836 O O . PHE A 1 101 ? -5.087 9.612 18.193 1.00 93.31 101 PHE A O 1
ATOM 843 N N . PHE A 1 102 ? -6.656 8.201 18.997 1.00 92.62 102 PHE A N 1
ATOM 844 C CA . PHE A 1 102 ? -5.775 7.331 19.767 1.00 92.62 102 PHE A CA 1
ATOM 845 C C . PHE A 1 102 ? -5.962 5.875 19.342 1.00 92.62 102 PHE A C 1
ATOM 847 O O . PHE A 1 102 ? -7.073 5.449 19.033 1.00 92.62 102 PHE A O 1
ATOM 854 N N . MET A 1 103 ? -4.869 5.114 19.356 1.00 94.25 103 MET A N 1
ATOM 855 C CA . MET A 1 103 ? -4.864 3.655 19.252 1.00 94.25 103 MET A CA 1
ATOM 856 C C . MET A 1 103 ? -4.171 3.110 20.494 1.00 94.25 103 MET A C 1
ATOM 858 O O . MET A 1 103 ? -2.998 3.398 20.729 1.00 94.25 103 MET A O 1
ATOM 862 N N . VAL A 1 104 ? -4.911 2.378 21.318 1.00 93.81 104 VAL A N 1
ATOM 863 C CA . VAL A 1 104 ? -4.481 2.017 22.667 1.00 93.81 104 VAL A CA 1
ATOM 864 C C . VAL A 1 104 ? -4.521 0.506 22.822 1.00 93.81 104 VAL A C 1
ATOM 866 O O . VAL A 1 104 ? -5.579 -0.094 23.000 1.00 93.81 104 VAL A O 1
ATOM 869 N N . TRP A 1 105 ? -3.349 -0.115 22.760 1.00 94.25 105 TRP A N 1
ATOM 870 C CA . TRP A 1 105 ? -3.175 -1.531 23.073 1.00 94.25 105 TRP A CA 1
ATOM 871 C C . TRP A 1 105 ? -3.214 -1.77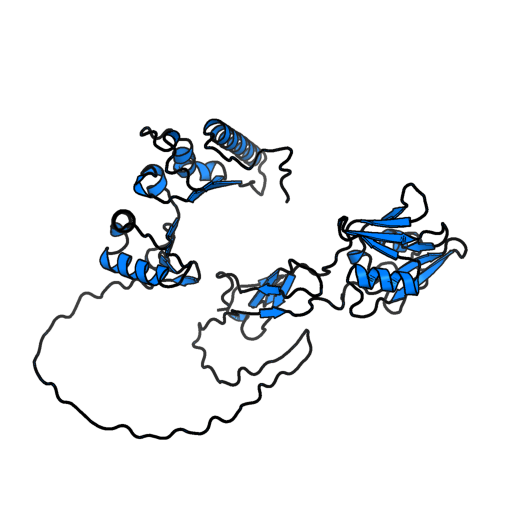8 24.580 1.00 94.25 105 TRP A C 1
ATOM 873 O O . TRP A 1 105 ? -3.261 -0.853 25.389 1.00 94.25 105 TRP A O 1
ATOM 883 N N . ARG A 1 106 ? -3.149 -3.055 24.964 1.00 92.75 106 ARG A N 1
ATOM 884 C CA . ARG A 1 106 ? -3.071 -3.472 26.364 1.00 92.75 106 ARG A CA 1
ATOM 885 C C . ARG A 1 106 ? -1.886 -2.815 27.088 1.00 92.75 106 ARG A C 1
ATOM 887 O O . ARG A 1 106 ? -0.735 -3.231 26.947 1.00 92.75 106 ARG A O 1
ATOM 894 N N . LEU A 1 107 ? -2.194 -1.842 27.935 1.00 91.06 107 LEU A N 1
ATOM 895 C CA . LEU A 1 107 ? -1.273 -1.190 28.854 1.00 91.06 107 LEU A CA 1
ATOM 896 C C . LEU A 1 107 ? -1.035 -2.083 30.073 1.00 91.06 107 LEU A C 1
ATOM 898 O O . LEU A 1 107 ? -1.970 -2.564 30.712 1.00 91.06 107 LEU A O 1
ATOM 902 N N . ARG A 1 108 ? 0.241 -2.298 30.407 1.00 87.25 108 ARG A N 1
ATOM 903 C CA . ARG A 1 108 ? 0.652 -3.066 31.597 1.00 87.25 108 ARG A CA 1
ATOM 904 C C . ARG A 1 108 ? 0.783 -2.196 32.847 1.00 87.25 108 ARG A C 1
ATOM 906 O O . ARG A 1 108 ? 0.788 -2.718 33.955 1.00 87.25 108 ARG A O 1
ATOM 913 N N . ASN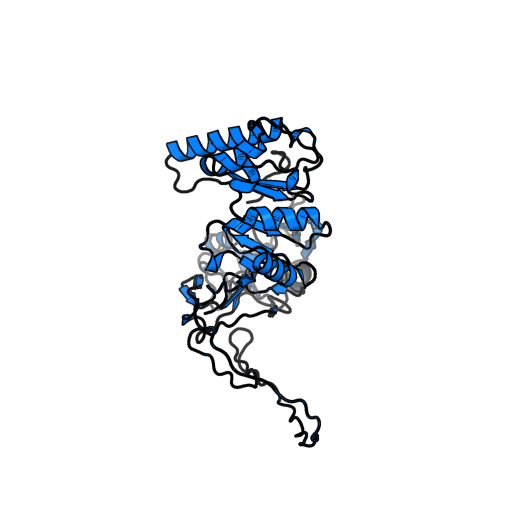 A 1 109 ? 0.927 -0.884 32.667 1.00 87.69 109 ASN A N 1
ATOM 914 C CA . ASN A 1 109 ? 1.098 0.077 33.747 1.00 87.69 109 ASN A CA 1
ATOM 915 C C . ASN A 1 109 ? -0.248 0.730 34.089 1.00 87.69 109 ASN A C 1
ATOM 917 O O . ASN A 1 109 ? -0.837 1.418 33.255 1.00 87.69 109 ASN A O 1
ATOM 921 N N . GLN A 1 110 ? -0.699 0.543 35.331 1.00 88.56 110 GLN A N 1
ATOM 922 C CA . GLN A 1 110 ? -1.956 1.104 35.826 1.00 88.56 110 GLN A CA 1
ATOM 923 C C . GLN A 1 110 ? -1.971 2.642 35.771 1.00 88.56 110 GLN A C 1
ATOM 925 O O . GLN A 1 110 ? -2.988 3.213 35.401 1.00 88.56 110 GLN A O 1
ATOM 930 N N . LEU A 1 111 ? -0.845 3.317 36.034 1.00 88.44 111 LEU A N 1
ATOM 931 C CA . LEU A 1 111 ? -0.753 4.784 35.985 1.00 88.44 111 LEU A CA 1
ATOM 932 C C . LEU A 1 111 ? -0.908 5.348 34.568 1.00 88.44 111 LEU A C 1
ATOM 934 O O . LEU A 1 111 ? -1.439 6.448 34.412 1.00 88.44 111 LEU A O 1
ATOM 938 N N . GLU A 1 112 ? -0.447 4.618 33.549 1.00 87.69 112 GLU A N 1
ATOM 939 C CA . GLU A 1 112 ? -0.627 5.007 32.143 1.00 87.69 112 GLU A CA 1
ATOM 940 C C . GLU A 1 112 ? -2.076 4.787 31.703 1.00 87.69 112 GLU A C 1
ATOM 942 O O . GLU A 1 112 ? -2.659 5.661 31.061 1.00 87.69 112 GLU A O 1
ATOM 947 N N . LYS A 1 113 ? -2.684 3.664 32.124 1.00 90.56 113 LYS A N 1
ATOM 948 C CA . LYS A 1 113 ? -4.115 3.409 31.920 1.00 9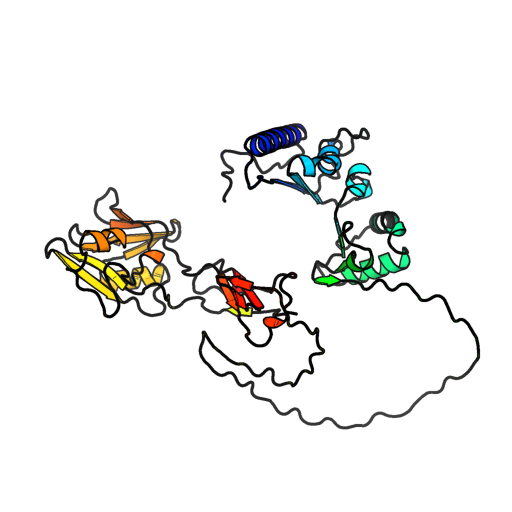0.56 113 LYS A CA 1
ATOM 949 C C . LYS A 1 113 ? -4.950 4.519 32.551 1.00 90.56 113 LYS A C 1
ATOM 951 O O . LYS A 1 113 ? -5.752 5.145 31.866 1.00 90.56 113 LYS A O 1
ATOM 956 N N . ASP A 1 114 ? -4.725 4.803 33.830 1.00 89.69 114 ASP A N 1
ATOM 957 C CA . ASP A 1 114 ? -5.464 5.831 34.556 1.00 89.69 114 ASP A CA 1
ATOM 958 C C . ASP A 1 114 ? -5.309 7.211 33.921 1.00 89.69 114 ASP A C 1
ATOM 960 O O . ASP A 1 114 ? -6.305 7.912 33.779 1.00 89.69 114 ASP A O 1
ATOM 964 N N . SER A 1 115 ? -4.108 7.578 33.464 1.00 88.44 115 SER A N 1
ATOM 965 C CA . SER A 1 115 ? -3.895 8.859 32.785 1.00 88.44 115 SER A CA 1
ATOM 966 C C . SER A 1 115 ? -4.644 9.005 31.481 1.00 88.44 115 SER A C 1
ATOM 968 O O . SER A 1 115 ? -5.263 10.041 31.264 1.00 88.44 115 SER A O 1
ATOM 970 N N . LEU A 1 116 ? -4.603 7.987 30.624 1.00 90.00 116 LEU A N 1
ATOM 971 C CA . LEU A 1 116 ? -5.375 8.002 29.388 1.00 90.00 116 LEU A CA 1
ATOM 972 C C . LEU A 1 116 ? -6.872 8.151 29.690 1.00 90.00 116 LEU A C 1
ATOM 974 O O . LEU A 1 116 ? -7.547 8.984 29.090 1.00 90.00 116 LEU A O 1
ATOM 978 N N . LEU A 1 117 ? -7.391 7.341 30.620 1.00 91.00 117 LEU A N 1
ATOM 979 C CA . LEU A 1 117 ? -8.809 7.361 30.971 1.00 91.00 117 LEU A CA 1
ATOM 980 C C . LEU A 1 117 ? -9.212 8.714 31.569 1.00 91.00 117 LEU A C 1
ATOM 982 O O . LEU A 1 117 ? -10.270 9.227 31.224 1.00 91.00 117 LEU A O 1
ATOM 986 N N . GLU A 1 118 ? -8.369 9.302 32.422 1.00 89.19 118 GLU A N 1
ATOM 987 C CA . GLU A 1 118 ? -8.580 10.618 33.034 1.00 89.19 118 GLU A CA 1
ATOM 988 C C . GLU A 1 118 ? -8.657 11.742 32.002 1.00 89.19 118 GLU A C 1
ATOM 990 O O . GLU A 1 118 ? -9.589 12.546 32.067 1.00 89.19 118 GLU A O 1
ATOM 995 N N . GLU A 1 119 ? -7.760 11.760 31.011 1.00 86.81 119 GLU A N 1
ATOM 996 C CA . GLU A 1 119 ? -7.774 12.765 29.936 1.00 86.81 119 GLU A CA 1
ATOM 997 C C . GLU A 1 119 ? -9.054 12.713 29.084 1.00 86.81 119 GLU A C 1
ATOM 999 O O . GLU A 1 119 ? -9.462 13.725 28.515 1.00 86.81 119 GLU A O 1
ATOM 1004 N N . LEU A 1 120 ? -9.737 11.566 29.047 1.00 87.75 120 LEU A N 1
ATOM 1005 C CA . LEU A 1 120 ? -10.953 11.351 28.260 1.00 87.75 120 LEU A CA 1
ATOM 1006 C C . LEU A 1 120 ? -12.245 11.434 29.087 1.00 87.75 120 LEU A C 1
ATOM 1008 O O . LEU A 1 120 ? -13.336 11.302 28.530 1.00 87.75 120 LEU A O 1
ATOM 1012 N N . THR A 1 121 ? -12.166 11.687 30.398 1.00 87.31 121 THR A N 1
ATOM 1013 C CA . THR A 1 121 ? -13.352 11.716 31.282 1.00 87.31 121 THR A CA 1
ATOM 1014 C C . THR A 1 121 ? -14.371 12.798 30.940 1.00 87.31 121 THR A C 1
ATOM 101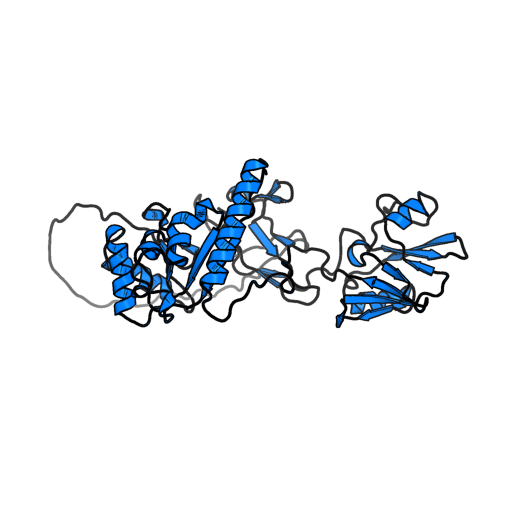6 O O . THR A 1 121 ? -15.548 12.649 31.264 1.00 87.31 121 THR A O 1
ATOM 1019 N N . ALA A 1 122 ? -13.946 13.865 30.258 1.00 84.12 122 ALA A N 1
ATOM 1020 C CA . ALA A 1 122 ? -14.854 14.882 29.732 1.00 84.12 122 ALA A CA 1
ATOM 1021 C C . ALA A 1 122 ? -15.804 14.325 28.656 1.00 84.12 122 ALA A C 1
ATOM 1023 O O . ALA A 1 122 ? -16.871 14.890 28.430 1.00 84.12 122 ALA A O 1
ATOM 1024 N N . LEU A 1 123 ? -15.419 13.228 27.996 1.00 85.75 123 LEU A N 1
ATOM 1025 C CA . LEU A 1 123 ? -16.193 12.591 26.938 1.00 85.75 123 LEU A CA 1
ATOM 1026 C C . LEU A 1 123 ? -17.122 11.527 27.504 1.00 85.75 123 LEU A C 1
ATOM 1028 O O . LEU A 1 123 ? -18.279 11.482 27.125 1.00 85.75 123 LEU A O 1
ATOM 1032 N N . VAL A 1 124 ? -16.644 10.648 28.382 1.00 87.38 124 VAL A N 1
ATOM 1033 C CA . VAL A 1 124 ? -17.421 9.515 28.912 1.00 87.38 124 VAL A CA 1
ATOM 1034 C C . VAL A 1 124 ? -17.012 9.266 30.370 1.00 87.38 124 VAL A C 1
ATOM 1036 O O . VAL A 1 124 ? -15.833 9.414 30.697 1.00 87.38 124 VAL A O 1
ATOM 1039 N N . PRO A 1 125 ? -17.927 8.864 31.277 1.00 90.00 125 PRO A N 1
ATOM 1040 C CA . PRO A 1 125 ? -17.564 8.563 32.660 1.00 90.00 125 PRO A CA 1
ATOM 1041 C C . PRO A 1 125 ? -16.439 7.520 32.768 1.00 90.00 125 PRO A C 1
ATOM 1043 O O . PRO A 1 125 ? -16.469 6.497 32.081 1.00 90.00 125 PRO A O 1
ATOM 1046 N N . LYS A 1 126 ? -15.489 7.726 33.697 1.00 90.69 126 LYS A N 1
ATOM 1047 C CA . LYS A 1 126 ? -14.282 6.882 33.854 1.00 90.69 126 LYS A CA 1
ATOM 1048 C C . LYS A 1 126 ? -14.590 5.379 33.907 1.00 90.69 126 LYS A C 1
ATOM 1050 O O . LYS A 1 126 ? -13.928 4.603 33.233 1.00 90.69 126 LYS A O 1
ATOM 1055 N N . LYS A 1 127 ? -15.632 4.972 34.645 1.00 89.75 127 LYS A N 1
ATOM 1056 C CA . LYS A 1 127 ? -16.047 3.558 34.750 1.00 89.75 127 LYS A CA 1
ATOM 1057 C C . LYS A 1 127 ? -16.445 2.947 33.404 1.00 89.75 127 LYS A C 1
ATOM 1059 O O . LYS A 1 127 ? -16.140 1.792 33.138 1.00 89.75 127 LYS A O 1
ATOM 1064 N N . GLN A 1 128 ? -17.140 3.715 32.570 1.00 89.88 128 GLN A N 1
ATOM 1065 C CA . GLN A 1 128 ? -17.570 3.252 31.256 1.00 89.88 128 GLN A CA 1
ATOM 1066 C C . GLN A 1 128 ? -16.391 3.230 30.277 1.00 89.88 128 GLN A C 1
ATOM 1068 O O . GLN A 1 128 ? -16.259 2.266 29.531 1.00 89.88 128 GLN A O 1
ATOM 1073 N N . LEU A 1 129 ? -15.496 4.226 30.326 1.00 91.94 129 LEU A N 1
ATOM 1074 C CA . LEU A 1 129 ? -14.238 4.203 29.566 1.00 91.94 129 LEU A CA 1
ATOM 1075 C C . LEU A 1 129 ? -13.379 2.986 29.917 1.00 91.94 129 LEU A C 1
ATOM 1077 O O . LEU A 1 129 ? -12.849 2.337 29.022 1.00 91.94 129 LEU A O 1
ATOM 1081 N N . GLU A 1 130 ? -13.269 2.657 31.204 1.00 93.50 130 GLU A N 1
ATOM 1082 C CA . GLU A 1 130 ? -12.515 1.491 31.660 1.00 93.50 130 GLU A CA 1
ATOM 1083 C C . GLU A 1 130 ? -13.130 0.187 31.140 1.00 93.50 130 GLU A C 1
ATOM 1085 O O . GLU A 1 130 ? -12.411 -0.646 30.598 1.00 93.50 130 GLU A O 1
ATOM 1090 N N . ALA A 1 131 ? -14.457 0.036 31.207 1.00 92.75 131 ALA A N 1
ATOM 1091 C CA . ALA A 1 131 ? -15.140 -1.131 30.650 1.00 92.75 131 ALA A CA 1
ATOM 1092 C C . ALA A 1 131 ? -14.926 -1.269 29.130 1.00 92.75 131 ALA A C 1
ATOM 1094 O O . ALA A 1 131 ? -14.658 -2.367 28.645 1.00 92.75 131 ALA A O 1
ATOM 1095 N N . MET A 1 132 ? -15.000 -0.160 28.383 1.00 93.50 132 MET A N 1
ATOM 1096 C CA . MET A 1 132 ? -14.728 -0.156 26.940 1.00 93.50 132 MET A CA 1
ATOM 1097 C C . MET A 1 132 ? -13.274 -0.524 26.638 1.00 93.50 132 MET A C 1
ATOM 1099 O O . MET A 1 132 ? -13.016 -1.314 25.736 1.00 93.50 132 MET A O 1
ATOM 1103 N N . TYR A 1 133 ? -12.325 0.014 27.405 1.00 94.94 133 TYR A N 1
ATOM 1104 C CA . TYR A 1 133 ? -10.913 -0.320 27.268 1.00 94.94 133 TYR A CA 1
ATOM 1105 C C . TYR A 1 133 ? -10.657 -1.812 27.511 1.00 94.94 133 TYR A C 1
ATOM 1107 O O . TYR A 1 133 ? -10.055 -2.457 26.655 1.00 94.94 133 TYR A O 1
ATOM 1115 N N . GLU A 1 134 ? -11.131 -2.370 28.630 1.00 94.31 134 GLU A N 1
ATOM 1116 C CA . GLU A 1 134 ? -10.884 -3.776 28.979 1.00 94.31 134 GLU A CA 1
ATOM 1117 C C . GLU A 1 134 ? -11.499 -4.733 27.945 1.00 94.31 134 GLU A C 1
ATOM 1119 O O . GLU A 1 134 ? -10.855 -5.710 27.563 1.00 94.31 134 GLU A O 1
ATOM 1124 N N . GLU A 1 135 ? -12.693 -4.431 27.422 1.00 91.44 135 GLU A N 1
ATOM 1125 C CA . GLU A 1 135 ? -13.292 -5.217 26.334 1.00 91.44 135 GLU A CA 1
ATOM 1126 C C . GLU A 1 135 ? -12.488 -5.083 25.032 1.00 91.44 135 GLU A C 1
ATOM 1128 O O . GLU A 1 135 ? -12.225 -6.080 24.357 1.00 91.44 135 GLU A O 1
ATOM 1133 N N . ALA A 1 136 ? -12.038 -3.871 24.691 1.00 91.62 136 ALA A N 1
ATOM 1134 C CA . ALA A 1 136 ? -11.301 -3.618 23.458 1.00 91.62 136 ALA A CA 1
ATOM 1135 C C . ALA A 1 136 ? -9.922 -4.289 23.419 1.00 91.62 136 ALA A C 1
ATOM 1137 O O . ALA A 1 136 ? -9.454 -4.643 22.340 1.00 91.62 136 ALA A O 1
ATOM 1138 N N . VAL A 1 137 ? -9.271 -4.490 24.567 1.00 92.38 137 VAL A N 1
ATOM 1139 C CA . VAL A 1 137 ? -7.946 -5.134 24.658 1.00 92.38 137 VAL A CA 1
ATOM 1140 C C . VAL A 1 137 ? -8.004 -6.582 25.155 1.00 92.38 137 VAL A C 1
ATOM 1142 O O . VAL A 1 137 ? -6.962 -7.170 25.458 1.00 92.38 137 VAL A O 1
ATOM 1145 N N . ARG A 1 138 ? -9.208 -7.163 25.263 1.00 89.44 138 ARG A N 1
ATOM 1146 C CA . ARG A 1 138 ? -9.416 -8.535 25.750 1.00 89.44 138 ARG A CA 1
ATOM 1147 C C . ARG A 1 138 ? -8.745 -9.575 24.854 1.00 89.44 138 ARG A C 1
ATOM 1149 O O . ARG A 1 138 ? -8.151 -10.529 25.352 1.00 89.44 138 ARG A O 1
ATOM 1156 N N . GLU A 1 139 ? -8.864 -9.407 23.540 1.00 86.44 139 GLU A N 1
ATOM 1157 C CA . GLU A 1 139 ? -8.244 -10.295 22.555 1.00 86.44 139 GLU A CA 1
ATOM 1158 C C . GLU A 1 139 ? -6.761 -9.943 22.335 1.00 86.44 139 GLU A C 1
ATOM 1160 O O . GLU A 1 139 ? -6.399 -8.760 22.335 1.00 86.44 139 GLU A O 1
ATOM 1165 N N . PRO A 1 140 ? -5.885 -10.939 22.092 1.00 86.31 140 PRO A N 1
ATOM 1166 C CA . PRO A 1 140 ? -4.497 -10.687 21.718 1.00 86.31 140 PRO A CA 1
ATOM 1167 C C . PRO A 1 140 ? -4.389 -9.742 20.517 1.00 86.31 140 PRO A C 1
ATOM 1169 O O . PRO A 1 140 ? -5.124 -9.876 19.543 1.00 86.31 140 PRO A O 1
ATOM 1172 N N . TYR A 1 141 ? -3.445 -8.799 20.590 1.00 87.25 141 TYR A N 1
ATOM 1173 C CA . TYR A 1 141 ? -3.172 -7.784 19.558 1.00 87.25 141 TYR A CA 1
ATOM 1174 C C . TYR A 1 141 ? -4.317 -6.795 19.271 1.00 87.25 141 TYR A C 1
ATOM 1176 O O . TYR A 1 141 ? -4.161 -5.922 18.417 1.00 87.25 141 TYR A O 1
ATOM 1184 N N . SER A 1 142 ? -5.428 -6.874 20.008 1.00 89.75 142 SER A N 1
ATOM 1185 C CA . SER A 1 142 ? -6.524 -5.913 19.918 1.00 89.75 142 SER A CA 1
ATOM 1186 C C . SER A 1 142 ? -6.188 -4.596 20.630 1.00 89.75 142 SER A C 1
ATOM 1188 O O . SER A 1 142 ? -5.326 -4.540 21.515 1.00 89.75 142 SER A O 1
ATOM 1190 N N . PHE A 1 143 ? -6.862 -3.523 20.223 1.00 93.12 143 PHE A N 1
ATOM 1191 C CA . PHE A 1 143 ? -6.668 -2.176 20.748 1.00 93.12 143 PHE A CA 1
ATOM 1192 C C . PHE A 1 143 ? -7.985 -1.402 20.785 1.00 93.12 143 PHE A C 1
ATOM 1194 O O . PHE A 1 143 ? -8.891 -1.646 19.990 1.00 93.12 143 PHE A O 1
ATOM 1201 N N . LEU A 1 144 ? -8.069 -0.440 21.699 1.00 94.81 144 LEU A N 1
ATOM 1202 C CA . LEU A 1 144 ? -9.115 0.573 21.710 1.00 94.81 144 LEU A CA 1
ATOM 1203 C C . LEU A 1 144 ? -8.740 1.680 20.721 1.00 94.81 144 LEU A C 1
ATOM 1205 O O . LEU A 1 144 ? -7.696 2.319 20.866 1.00 94.81 144 LEU A O 1
ATOM 1209 N N . TYR A 1 145 ? -9.594 1.923 19.734 1.00 96.38 145 TYR A N 1
ATOM 1210 C CA . TYR A 1 145 ? -9.496 3.069 18.839 1.00 96.38 145 TYR A CA 1
ATOM 1211 C C . TYR A 1 145 ? -10.467 4.160 19.271 1.00 96.38 145 TYR A C 1
ATOM 1213 O O . TYR A 1 145 ? -11.638 3.904 19.551 1.00 96.38 145 TYR A O 1
ATOM 1221 N N . ILE A 1 146 ? -9.970 5.391 19.329 1.00 93.50 146 ILE A N 1
ATOM 1222 C CA . ILE A 1 146 ? -10.730 6.553 19.785 1.00 93.50 146 ILE A CA 1
ATOM 1223 C C . ILE A 1 146 ? -10.588 7.633 18.730 1.00 93.50 146 ILE A C 1
ATOM 1225 O O . ILE A 1 146 ? -9.504 8.193 18.589 1.00 93.50 146 ILE A O 1
ATOM 1229 N N . TYR A 1 147 ? -11.653 7.939 17.995 1.00 93.50 147 TYR A N 1
ATOM 1230 C CA . TYR A 1 147 ? -11.629 8.956 16.951 1.00 93.50 147 TYR A CA 1
ATOM 1231 C C . TYR A 1 147 ? -12.263 10.266 17.427 1.00 93.50 147 TYR A C 1
ATOM 1233 O O . TYR A 1 147 ? -13.473 10.464 17.348 1.00 93.50 147 TYR A O 1
ATOM 1241 N N . LEU A 1 148 ? -11.429 11.192 17.898 1.00 88.56 148 LEU A N 1
ATOM 1242 C CA . LEU A 1 148 ? -11.852 12.411 18.597 1.00 88.56 148 LEU A CA 1
ATOM 1243 C C . LEU A 1 148 ? -12.560 13.446 17.711 1.00 88.56 148 LEU A C 1
ATOM 1245 O O . LEU A 1 148 ? -13.153 14.387 18.227 1.00 88.56 148 LEU A O 1
ATOM 1249 N N . LEU A 1 149 ? -12.499 13.300 16.383 1.00 85.31 149 LEU A N 1
ATOM 1250 C CA . LEU A 1 149 ? -13.204 14.191 15.450 1.00 85.31 149 LEU A CA 1
ATOM 1251 C C . LEU A 1 149 ? -14.667 13.798 15.224 1.00 85.31 149 LEU A C 1
ATOM 1253 O O . LEU A 1 149 ? -15.409 14.543 14.582 1.00 85.31 149 LEU A O 1
ATOM 1257 N N . LYS A 1 150 ? -15.068 12.616 15.692 1.00 86.19 150 LYS A N 1
ATOM 1258 C CA . LYS A 1 150 ? -16.427 12.100 15.558 1.00 86.19 150 LYS A CA 1
ATOM 1259 C C . LYS A 1 150 ? -17.277 12.457 16.779 1.00 86.19 150 LYS A C 1
ATOM 1261 O O . LYS A 1 150 ? -16.725 12.694 17.855 1.00 86.19 150 LYS A O 1
ATOM 1266 N N . PRO A 1 151 ? -18.614 12.516 16.632 1.00 84.19 151 PRO A N 1
ATOM 1267 C CA . PRO A 1 151 ? -19.491 12.667 17.782 1.00 84.19 151 PRO A CA 1
ATOM 1268 C C . PRO A 1 151 ? -19.314 11.484 18.744 1.00 84.19 151 PRO A C 1
ATOM 1270 O O . PRO A 1 151 ? -18.830 10.415 18.369 1.00 84.19 151 PRO A O 1
ATOM 1273 N N . GLN A 1 152 ? -19.665 11.704 20.010 1.00 82.69 152 GLN A N 1
ATOM 1274 C CA . GLN A 1 152 ? -19.383 10.792 21.123 1.00 82.69 152 GLN A CA 1
ATOM 1275 C C . GLN A 1 152 ? -19.876 9.355 20.870 1.00 82.69 152 GLN A C 1
ATOM 1277 O O . GLN A 1 152 ? -19.183 8.401 21.208 1.00 82.69 152 GLN A O 1
ATOM 1282 N N . ASP A 1 153 ? -21.037 9.198 20.240 1.00 83.62 153 ASP A N 1
ATOM 1283 C CA . ASP A 1 153 ? -21.670 7.923 19.889 1.00 83.62 153 ASP A CA 1
ATOM 1284 C C . ASP A 1 153 ? -20.946 7.147 18.775 1.00 83.62 153 ASP A C 1
ATOM 1286 O O . ASP A 1 153 ? -21.145 5.937 18.628 1.00 83.62 153 ASP A O 1
ATOM 1290 N N . GLU A 1 154 ? -20.089 7.826 18.009 1.00 85.44 154 GLU A N 1
ATOM 1291 C CA . GLU A 1 154 ? -19.255 7.245 16.957 1.00 85.44 154 GLU A CA 1
ATOM 1292 C C . GLU A 1 154 ? -17.762 7.187 17.310 1.00 85.44 154 GLU A C 1
ATOM 1294 O O . GLU A 1 154 ? -16.941 6.806 16.474 1.00 85.44 154 GLU A O 1
ATOM 1299 N N . MET A 1 155 ? -17.391 7.596 18.523 1.00 89.19 155 MET A N 1
ATOM 1300 C CA . MET A 1 155 ? -16.003 7.898 18.864 1.00 89.19 155 MET A CA 1
ATOM 1301 C C . MET A 1 155 ? -15.168 6.664 19.223 1.00 89.19 155 MET A C 1
ATOM 1303 O O . MET A 1 155 ? -13.980 6.636 18.911 1.00 89.19 155 MET A O 1
ATOM 1307 N N . PHE A 1 156 ? -15.752 5.653 19.870 1.00 90.56 156 PHE A N 1
ATOM 1308 C CA . PHE A 1 156 ? -15.006 4.544 20.477 1.00 90.56 156 PHE A CA 1
ATOM 1309 C C . PHE A 1 156 ? -15.224 3.233 19.724 1.00 90.56 156 PHE A C 1
ATOM 1311 O O . PHE A 1 156 ? -16.365 2.823 19.499 1.00 90.56 156 PHE A O 1
ATOM 1318 N N . HIS A 1 157 ? -14.129 2.548 19.392 1.00 91.62 157 HIS A N 1
ATOM 1319 C CA . HIS A 1 157 ? -14.138 1.297 18.635 1.00 91.62 157 HIS A CA 1
ATOM 1320 C C . HIS A 1 157 ? -13.147 0.278 19.199 1.00 91.62 157 HIS A C 1
ATOM 1322 O O . HIS A 1 157 ? -12.113 0.630 19.762 1.00 91.62 157 HIS A O 1
ATOM 1328 N N . ILE A 1 158 ? -13.448 -1.000 19.011 1.00 88.81 158 ILE A N 1
ATOM 1329 C CA . ILE A 1 158 ? -12.503 -2.107 19.124 1.00 88.81 158 ILE A CA 1
ATOM 1330 C C . ILE A 1 158 ? -11.841 -2.265 17.758 1.00 88.81 158 ILE A C 1
ATOM 1332 O O . ILE A 1 158 ? -12.542 -2.482 16.764 1.00 88.81 158 ILE A O 1
ATOM 1336 N N . ARG A 1 159 ? -10.507 -2.175 17.721 1.00 89.50 159 ARG A N 1
ATOM 1337 C CA . ARG A 1 159 ? -9.717 -2.091 16.483 1.00 89.50 159 ARG A CA 1
ATOM 1338 C C . ARG A 1 159 ? -10.283 -0.981 15.596 1.00 89.50 159 ARG A C 1
ATOM 1340 O O . ARG A 1 159 ? -10.521 0.102 16.115 1.00 89.50 159 ARG A O 1
ATOM 1347 N N . PHE A 1 160 ? -10.553 -1.214 14.320 1.00 84.44 160 PHE A N 1
ATOM 1348 C CA . PHE A 1 160 ? -11.387 -0.300 13.539 1.00 84.44 160 PHE A CA 1
ATOM 1349 C C . PHE A 1 160 ? -12.716 -0.960 13.129 1.00 84.44 160 PHE A C 1
ATOM 1351 O O . PHE A 1 160 ? -13.421 -0.450 12.261 1.00 84.44 160 PHE A O 1
ATOM 1358 N N . ASP A 1 161 ? -13.066 -2.075 13.784 1.00 74.44 161 ASP A N 1
ATOM 1359 C CA . ASP A 1 161 ? -14.118 -2.996 13.355 1.00 74.44 161 ASP A CA 1
ATOM 1360 C C . ASP A 1 161 ? -15.454 -2.670 14.033 1.00 74.44 161 ASP A C 1
ATOM 1362 O O . ASP A 1 161 ? -16.500 -2.531 13.398 1.00 74.44 161 ASP A O 1
ATOM 1366 N N . LYS A 1 162 ? -15.439 -2.646 15.374 1.00 79.25 162 LYS A N 1
ATOM 1367 C CA . LYS A 1 162 ? -16.648 -2.704 16.208 1.00 79.25 162 LYS A CA 1
ATOM 1368 C C . LYS A 1 162 ? -16.778 -1.446 17.033 1.00 79.25 162 LYS A C 1
ATOM 1370 O O . LYS A 1 162 ? -15.938 -1.167 17.879 1.00 79.25 162 LYS A O 1
ATOM 1375 N N . ARG A 1 163 ? -17.886 -0.740 16.865 1.00 88.12 163 ARG A N 1
ATOM 1376 C CA . ARG A 1 163 ? -18.182 0.485 17.604 1.00 88.12 163 ARG A CA 1
ATOM 1377 C C . ARG A 1 163 ? -18.854 0.191 18.940 1.00 88.12 163 ARG A C 1
ATOM 1379 O O . ARG A 1 163 ? -19.762 -0.638 19.007 1.00 88.12 163 ARG A O 1
ATOM 1386 N N . PHE A 1 164 ? -18.475 0.916 19.986 1.00 86.19 164 PHE A N 1
ATOM 1387 C CA . PHE A 1 164 ? -19.219 0.906 21.242 1.00 86.19 164 PHE A CA 1
ATOM 1388 C C . PHE A 1 164 ? -20.497 1.742 21.116 1.00 86.19 164 PHE A C 1
ATOM 1390 O O . PHE A 1 164 ? -20.489 2.833 20.549 1.00 86.19 164 PHE A O 1
ATOM 1397 N N . GLN A 1 165 ? -21.605 1.250 21.672 1.00 82.38 165 GLN A N 1
ATOM 1398 C CA . GLN A 1 165 ? -22.825 2.042 21.824 1.00 82.38 165 GLN A CA 1
ATOM 1399 C C . GLN A 1 165 ? -22.804 2.737 23.185 1.00 82.38 165 GLN A C 1
ATOM 1401 O O . GLN A 1 165 ? -22.918 2.094 24.229 1.00 82.38 165 GLN A O 1
ATOM 1406 N N . ILE A 1 166 ? -22.649 4.060 23.181 1.00 74.06 166 ILE A N 1
ATOM 1407 C CA . ILE A 1 166 ? -22.696 4.870 24.399 1.00 74.06 166 ILE A CA 1
ATOM 1408 C C . ILE A 1 166 ? -24.141 5.326 24.593 1.00 74.06 166 ILE A C 1
ATOM 1410 O O . ILE A 1 166 ? -24.597 6.282 23.974 1.00 74.06 166 ILE A O 1
ATOM 1414 N N . GLY A 1 167 ? -24.888 4.599 25.422 1.00 58.81 167 GLY A N 1
ATOM 1415 C CA . GLY A 1 167 ? -26.231 5.008 25.823 1.00 58.81 167 GLY A CA 1
ATOM 1416 C C . GLY A 1 167 ? -26.178 6.130 26.860 1.00 58.81 167 GLY A C 1
ATOM 1417 O O . GLY A 1 167 ? -25.494 6.003 27.876 1.00 58.81 167 GLY A O 1
ATOM 1418 N N . LEU A 1 168 ? -26.943 7.203 26.644 1.00 42.16 168 LEU A N 1
ATOM 1419 C CA . LEU A 1 168 ? -27.416 8.047 27.741 1.00 42.16 168 LEU A CA 1
ATOM 1420 C C . LEU A 1 168 ? -28.290 7.160 28.629 1.00 42.16 168 LEU A C 1
ATOM 1422 O O . LEU A 1 168 ? -29.331 6.679 28.183 1.00 42.16 168 LEU A O 1
ATOM 1426 N N . ALA A 1 169 ? -27.870 6.916 29.870 1.00 36.38 169 ALA A N 1
ATOM 1427 C CA . ALA A 1 169 ? -28.761 6.312 30.850 1.00 36.38 169 ALA A CA 1
ATOM 1428 C C . ALA A 1 169 ? -30.025 7.191 30.946 1.00 36.38 169 ALA A C 1
ATOM 1430 O O . ALA A 1 169 ? -29.892 8.393 31.201 1.00 36.38 169 ALA A O 1
ATOM 1431 N N . PRO A 1 170 ? -31.239 6.651 30.740 1.00 31.59 170 PRO A N 1
ATOM 1432 C CA . PRO A 1 170 ? -32.447 7.413 31.000 1.00 31.59 170 PRO A CA 1
ATOM 1433 C C . PRO A 1 170 ? -32.487 7.756 32.492 1.00 31.59 170 PRO A C 1
ATOM 1435 O O . PRO A 1 170 ? -32.414 6.867 33.343 1.00 31.59 170 PRO A O 1
ATOM 1438 N N . LEU A 1 171 ? -32.595 9.044 32.824 1.00 36.50 171 LEU A N 1
ATOM 1439 C CA . LEU A 1 171 ? -33.121 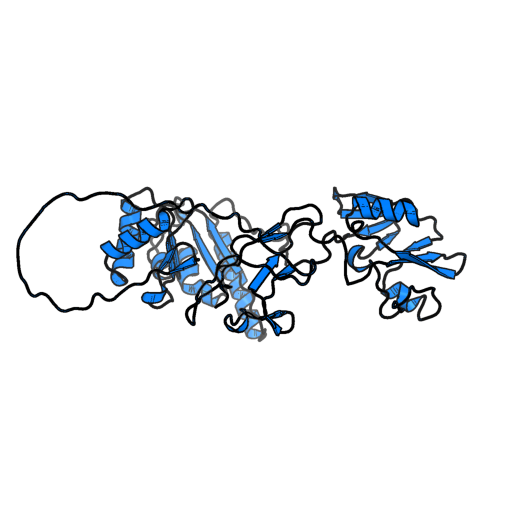9.432 34.129 1.00 36.50 171 LEU A CA 1
ATOM 1440 C C . LEU A 1 171 ? -34.591 8.984 34.207 1.00 36.50 171 LEU A C 1
ATOM 1442 O O . LEU A 1 171 ? -35.342 9.218 33.263 1.00 36.50 171 LEU A O 1
ATOM 1446 N N . ALA A 1 172 ? -34.973 8.444 35.373 1.00 31.11 172 ALA A N 1
ATOM 1447 C CA . ALA A 1 172 ? -36.301 7.951 35.781 1.00 31.11 172 ALA A CA 1
ATOM 1448 C C . ALA A 1 172 ? -36.575 6.475 35.388 1.00 31.11 172 ALA A C 1
ATOM 1450 O O . ALA A 1 172 ? -36.461 6.100 34.232 1.00 31.11 172 ALA A O 1
ATOM 1451 N N . ASN A 1 173 ? -36.905 5.541 36.287 1.00 29.17 173 ASN A N 1
ATOM 1452 C CA . ASN A 1 173 ? -37.651 5.649 37.539 1.00 29.17 173 ASN A CA 1
ATOM 1453 C C . ASN A 1 173 ? -37.051 4.763 38.640 1.00 29.17 173 ASN A C 1
ATOM 1455 O O . ASN A 1 173 ? -36.980 3.544 38.510 1.00 29.17 173 ASN A O 1
ATOM 1459 N N . ALA A 1 174 ? -36.717 5.382 39.770 1.00 33.47 174 ALA A N 1
ATOM 1460 C CA . ALA A 1 174 ? -36.771 4.701 41.050 1.00 33.47 174 ALA A CA 1
ATOM 1461 C C . ALA A 1 174 ? -38.238 4.655 41.493 1.00 33.47 174 ALA A C 1
ATOM 1463 O O . ALA A 1 174 ? -38.879 5.700 41.587 1.00 33.47 174 ALA A O 1
ATOM 1464 N N . THR A 1 175 ? -38.770 3.471 41.782 1.00 28.23 175 THR A N 1
ATOM 1465 C CA . THR A 1 175 ? -39.747 3.267 42.867 1.00 28.23 175 THR A CA 1
ATOM 1466 C C . THR A 1 175 ? -39.847 1.771 43.221 1.00 28.23 175 THR A C 1
ATOM 1468 O O . THR A 1 175 ? -39.475 0.930 42.404 1.00 28.23 175 THR A O 1
ATOM 1471 N N . PRO A 1 176 ? -40.213 1.453 44.478 1.00 43.72 176 PRO A N 1
ATOM 1472 C CA . PRO A 1 176 ? -39.679 0.329 45.253 1.00 43.72 176 PRO A CA 1
ATOM 1473 C C . PRO A 1 176 ? -40.635 -0.881 45.319 1.00 43.72 176 PRO A C 1
ATOM 1475 O O . PRO A 1 176 ? -41.661 -0.891 44.652 1.00 43.72 176 PRO A O 1
ATOM 1478 N N . HIS A 1 177 ? -40.296 -1.829 46.208 1.00 27.25 177 HIS A N 1
ATOM 1479 C CA . HIS A 1 177 ? -40.915 -3.129 46.549 1.00 27.25 177 HIS A CA 1
ATOM 1480 C C . HIS A 1 177 ? -40.150 -4.302 45.917 1.00 27.25 177 HIS A C 1
ATOM 1482 O O . HIS A 1 177 ? -39.911 -4.316 44.723 1.00 27.25 177 HIS A O 1
ATOM 1488 N N . GLY A 1 178 ? -39.688 -5.329 46.625 1.00 26.06 178 GLY A N 1
ATOM 1489 C CA . GLY A 1 178 ? -39.895 -5.755 48.003 1.00 26.06 178 GLY A CA 1
ATOM 1490 C C . GLY A 1 178 ? -39.724 -7.279 48.035 1.00 26.06 178 GLY A C 1
ATOM 1491 O O . GLY A 1 178 ? -40.579 -7.979 47.524 1.00 26.06 178 GLY A O 1
ATOM 1492 N N . SER A 1 179 ? -38.598 -7.740 48.589 1.00 24.88 179 SER A N 1
ATOM 1493 C CA . SER A 1 179 ? -38.359 -9.006 49.316 1.00 24.88 179 SER A CA 1
ATOM 1494 C C . SER A 1 179 ? -38.883 -10.379 48.809 1.00 24.88 179 SER A C 1
ATOM 1496 O O . SER A 1 179 ? -40.088 -10.579 48.712 1.00 24.88 179 SER A O 1
ATOM 1498 N N . LEU A 1 180 ? -37.944 -11.353 48.815 1.00 24.98 180 LEU A N 1
ATOM 1499 C CA . LEU A 1 180 ? -38.076 -12.822 49.031 1.00 24.98 180 LEU A CA 1
ATOM 1500 C C . LEU A 1 180 ? -38.515 -13.650 47.796 1.00 24.98 180 LEU A C 1
ATOM 1502 O O . LEU A 1 180 ? -39.379 -13.218 47.055 1.00 24.98 180 LEU A O 1
ATOM 1506 N N . ALA A 1 181 ? -37.987 -14.840 47.478 1.00 25.03 181 ALA A N 1
ATOM 1507 C CA . ALA A 1 181 ? -37.171 -15.813 48.206 1.00 25.03 181 ALA A CA 1
ATOM 1508 C C . ALA A 1 181 ? -36.343 -16.694 47.236 1.00 25.03 181 ALA A C 1
ATOM 1510 O O . ALA A 1 181 ? -36.582 -16.722 46.031 1.00 25.03 181 ALA A O 1
ATOM 1511 N N . VAL A 1 182 ? -35.388 -17.418 47.818 1.00 30.25 182 VAL A N 1
ATOM 1512 C CA . VAL A 1 182 ? -34.641 -18.557 47.266 1.00 30.25 182 VAL A CA 1
ATOM 1513 C C . VAL A 1 182 ? -35.551 -19.792 47.252 1.00 30.25 182 VAL A C 1
ATOM 1515 O O . VAL A 1 182 ? -36.169 -20.043 48.283 1.00 30.25 182 VAL A O 1
ATOM 1518 N N . ASP A 1 183 ? -35.587 -20.570 46.164 1.00 25.23 183 ASP A N 1
ATOM 1519 C CA . ASP A 1 183 ? -35.644 -22.037 46.276 1.00 25.23 183 ASP A CA 1
ATOM 1520 C C . ASP A 1 183 ? -35.168 -22.757 45.004 1.00 25.23 183 ASP A C 1
ATOM 1522 O O . ASP A 1 183 ? -35.340 -22.286 43.878 1.00 25.23 183 ASP A O 1
ATOM 1526 N N . ASP A 1 184 ? -34.532 -23.894 45.254 1.00 25.95 184 ASP A N 1
ATOM 1527 C CA . ASP A 1 184 ? -33.808 -24.773 44.352 1.00 25.95 184 ASP A CA 1
ATOM 1528 C C . ASP A 1 184 ? -34.723 -25.719 43.553 1.00 25.95 184 ASP A C 1
ATOM 1530 O O . ASP A 1 184 ? -35.816 -26.095 43.968 1.00 25.95 184 ASP A O 1
ATOM 1534 N N . SER A 1 185 ? -34.136 -26.256 42.479 1.00 25.98 185 SER A N 1
ATOM 1535 C CA . SER A 1 185 ? -34.442 -27.547 41.839 1.00 25.98 185 SER A CA 1
ATOM 1536 C C . SER A 1 185 ? -35.711 -27.681 40.975 1.00 25.98 185 SER A C 1
ATOM 1538 O O . SER A 1 185 ? -36.831 -27.702 41.467 1.00 25.98 185 SER A O 1
ATOM 1540 N N . GLN A 1 186 ? -35.509 -27.949 39.673 1.00 28.80 186 GLN A N 1
ATOM 1541 C CA . GLN A 1 186 ? -36.091 -29.118 38.989 1.00 28.80 186 GLN A CA 1
ATOM 1542 C C . GLN A 1 186 ? -35.520 -29.340 37.569 1.00 28.80 186 GLN A C 1
ATOM 1544 O O . GLN A 1 186 ? -35.748 -28.577 36.641 1.00 28.80 186 GLN A O 1
ATOM 1549 N N . GLN A 1 187 ? -34.785 -30.452 37.461 1.00 27.11 187 GLN A N 1
ATOM 1550 C CA . GLN A 1 187 ? -34.852 -31.494 36.426 1.00 27.11 187 GLN A CA 1
ATOM 1551 C C . GLN A 1 187 ? -34.586 -31.167 34.944 1.00 27.11 187 GLN A C 1
ATOM 1553 O O . GLN A 1 187 ? -35.405 -30.641 34.199 1.00 27.11 187 GLN A O 1
ATOM 1558 N N . ALA A 1 188 ? -33.449 -31.706 34.499 1.00 30.66 188 ALA A N 1
ATOM 1559 C CA . ALA A 1 188 ? -33.141 -32.060 33.123 1.00 30.66 188 ALA A CA 1
ATOM 1560 C C . ALA A 1 188 ? -34.010 -33.228 32.616 1.00 30.66 188 ALA A C 1
ATOM 1562 O O . ALA A 1 188 ? -34.086 -34.266 33.269 1.00 30.66 188 ALA A O 1
ATOM 1563 N N . SER A 1 189 ? -34.577 -33.096 31.413 1.00 25.52 189 SER A N 1
ATOM 1564 C CA . SER A 1 189 ? -34.620 -34.142 30.371 1.00 25.52 189 SER A CA 1
ATOM 1565 C C . SER A 1 189 ? -35.294 -33.594 29.104 1.00 25.52 189 SER A C 1
ATOM 1567 O O . SER A 1 189 ? -36.350 -32.975 29.186 1.00 25.52 189 SER A O 1
ATOM 1569 N N . GLY A 1 190 ? -34.691 -33.798 27.926 1.00 25.92 190 GLY A N 1
ATOM 1570 C CA . GLY A 1 190 ? -35.294 -33.342 26.667 1.00 25.92 190 GLY A CA 1
ATOM 1571 C C . GLY A 1 190 ? -34.423 -33.484 25.416 1.00 25.92 190 GLY A C 1
ATOM 1572 O O . GLY A 1 190 ? -33.971 -32.489 24.877 1.00 25.92 190 GLY A O 1
ATOM 1573 N N . GLN A 1 191 ? -34.220 -34.733 24.984 1.00 28.70 191 GLN A N 1
ATOM 1574 C CA . GLN A 1 191 ? -34.090 -35.199 23.588 1.00 28.70 191 GLN A CA 1
ATOM 1575 C C . GLN A 1 191 ? -33.056 -34.535 22.648 1.00 28.70 191 GLN A C 1
ATOM 1577 O O . GLN A 1 191 ? -33.276 -33.486 22.052 1.00 28.70 191 GLN A O 1
ATOM 1582 N N . GLN A 1 192 ? -31.965 -35.267 22.392 1.00 30.22 192 GLN A N 1
ATOM 1583 C CA . GLN A 1 192 ? -31.092 -35.063 21.234 1.00 30.22 192 GLN A CA 1
ATOM 1584 C C . GLN A 1 192 ? -31.762 -35.624 19.967 1.00 30.22 192 GLN A C 1
ATOM 1586 O O . GLN A 1 192 ? -31.970 -36.832 19.853 1.00 30.22 192 GLN A O 1
ATOM 1591 N N . HIS A 1 193 ? -32.071 -34.755 19.004 1.00 29.19 193 HIS A N 1
ATOM 1592 C CA . HIS A 1 193 ? -32.348 -35.160 17.624 1.00 29.19 193 HIS A CA 1
ATOM 1593 C C . HIS A 1 193 ? -31.027 -35.473 16.895 1.00 29.19 193 HIS A C 1
ATOM 1595 O O . HIS A 1 193 ? -30.051 -34.742 17.082 1.00 29.19 193 HIS A O 1
ATOM 1601 N N . PRO A 1 194 ? -30.963 -36.518 16.047 1.00 33.44 194 PRO A N 1
ATOM 1602 C CA . PRO A 1 194 ? -29.758 -36.816 15.284 1.00 33.44 194 PRO A CA 1
ATOM 1603 C C . PRO A 1 194 ? -29.550 -35.756 14.193 1.00 33.44 194 PRO A C 1
ATOM 1605 O O . PRO A 1 194 ? -30.442 -35.491 13.386 1.00 33.44 194 PRO A O 1
ATOM 1608 N N . LEU A 1 195 ? -28.361 -35.150 14.175 1.00 31.55 195 LEU A N 1
ATOM 1609 C CA . LEU A 1 195 ? -27.925 -34.222 13.133 1.00 31.55 195 LEU A CA 1
ATOM 1610 C C . LEU A 1 195 ? -27.821 -34.975 11.798 1.00 31.55 195 LEU A C 1
ATOM 1612 O O . LEU A 1 195 ? -26.956 -35.830 11.626 1.00 31.55 195 LEU A O 1
ATOM 1616 N N . GLN A 1 196 ? -28.709 -34.660 10.852 1.00 37.41 196 GLN A N 1
ATOM 1617 C CA . GLN A 1 196 ? -28.535 -35.041 9.451 1.00 37.41 196 GLN A CA 1
ATOM 1618 C C . GLN A 1 196 ? -27.317 -34.301 8.889 1.00 37.41 196 GLN A C 1
ATOM 1620 O O . GLN A 1 196 ? -27.295 -33.069 8.874 1.00 37.41 196 GLN A O 1
ATOM 1625 N N . GLU A 1 197 ? -26.323 -35.037 8.389 1.00 43.84 197 GLU A N 1
ATOM 1626 C CA . GLU A 1 197 ? -25.260 -34.474 7.555 1.00 43.84 197 GLU A CA 1
ATOM 1627 C C . GLU A 1 197 ? -25.882 -33.848 6.297 1.00 43.84 197 GLU A C 1
ATOM 1629 O O . GLU A 1 197 ? -26.279 -34.535 5.354 1.00 43.84 197 GLU A O 1
ATOM 1634 N N . ARG A 1 198 ? -26.004 -32.516 6.286 1.00 45.25 198 ARG A N 1
ATOM 1635 C CA . ARG A 1 198 ? -26.409 -31.755 5.102 1.00 45.25 198 ARG A CA 1
ATOM 1636 C C . ARG A 1 198 ? -25.201 -31.552 4.194 1.00 45.25 198 ARG A C 1
ATOM 1638 O O . ARG A 1 198 ? -24.281 -30.802 4.509 1.00 45.25 198 ARG A O 1
ATOM 1645 N N . VAL A 1 199 ? -25.232 -32.206 3.038 1.00 48.41 199 VAL A N 1
ATOM 1646 C CA . VAL A 1 199 ? -24.287 -31.986 1.939 1.00 48.41 199 VAL A CA 1
ATOM 1647 C C . VAL A 1 199 ? -24.472 -30.561 1.398 1.00 48.41 199 VAL A C 1
ATOM 1649 O O . VAL A 1 199 ? -25.539 -30.232 0.878 1.00 48.41 199 VAL A O 1
ATOM 1652 N N . LYS A 1 200 ? -23.435 -29.721 1.514 1.00 51.78 200 LYS A N 1
ATOM 1653 C CA . LYS A 1 200 ? -23.369 -28.376 0.914 1.00 51.78 200 LYS A CA 1
ATOM 1654 C C . LYS A 1 200 ? -23.437 -28.487 -0.613 1.00 51.78 200 LYS A C 1
ATOM 1656 O O . LYS A 1 200 ? -22.593 -29.160 -1.204 1.00 51.78 200 LYS A O 1
ATOM 1661 N N . ARG A 1 201 ? -24.418 -27.844 -1.259 1.00 59.72 201 ARG A N 1
ATOM 1662 C CA . ARG A 1 201 ? -24.517 -27.789 -2.728 1.00 59.72 201 ARG A CA 1
ATOM 1663 C C . ARG A 1 201 ? -23.839 -26.519 -3.251 1.00 59.72 201 ARG A C 1
ATOM 1665 O O . ARG A 1 201 ? -24.186 -25.416 -2.844 1.00 59.72 201 ARG A O 1
ATOM 1672 N N . VAL A 1 202 ? -22.873 -26.712 -4.147 1.00 72.88 202 VAL A N 1
ATOM 1673 C CA . VAL A 1 202 ? -22.231 -25.675 -4.971 1.00 72.88 202 VAL A CA 1
ATOM 1674 C C . VAL A 1 202 ? -22.705 -25.898 -6.409 1.00 72.88 202 VAL A C 1
ATOM 1676 O O . VAL A 1 202 ? -22.755 -27.048 -6.851 1.00 72.88 202 VAL A O 1
ATOM 1679 N N . ALA A 1 203 ? -23.042 -24.835 -7.135 1.00 73.50 203 ALA A N 1
ATOM 1680 C CA . ALA A 1 203 ? -23.400 -24.886 -8.553 1.00 73.50 203 ALA A CA 1
ATOM 1681 C C . ALA A 1 203 ? -22.718 -23.748 -9.331 1.00 73.50 203 ALA A C 1
ATOM 1683 O O . ALA A 1 203 ? -22.371 -22.725 -8.749 1.00 73.50 203 ALA A O 1
ATOM 1684 N N . GLY A 1 204 ? -22.534 -23.914 -10.644 1.00 74.75 204 GLY A N 1
ATOM 1685 C CA . GLY A 1 204 ? -21.959 -22.891 -11.527 1.00 74.75 204 GLY A CA 1
ATOM 1686 C C . GLY A 1 204 ? -20.534 -23.190 -12.001 1.00 74.75 204 GLY A C 1
ATOM 1687 O O . GLY A 1 204 ? -20.131 -24.347 -12.110 1.00 74.75 204 GLY A O 1
ATOM 1688 N N . THR A 1 205 ? -19.805 -22.132 -12.341 1.00 64.56 205 THR A N 1
ATOM 1689 C CA . THR A 1 205 ? -18.446 -22.125 -12.902 1.00 64.56 205 THR A CA 1
ATOM 1690 C C . THR A 1 205 ? -17.477 -21.384 -11.983 1.00 64.56 205 THR A C 1
ATOM 1692 O O . THR A 1 205 ? -17.897 -20.638 -11.104 1.00 64.56 205 THR A O 1
ATOM 1695 N N . ASP A 1 206 ? -16.173 -21.496 -12.237 1.00 62.69 206 ASP A N 1
ATOM 1696 C CA . ASP A 1 206 ? -15.136 -20.823 -11.436 1.00 62.69 206 ASP A CA 1
ATOM 1697 C C . ASP A 1 206 ? -15.273 -19.287 -11.404 1.00 62.69 206 ASP A C 1
ATOM 1699 O O . ASP A 1 206 ? -14.759 -18.633 -10.499 1.00 62.69 206 ASP A O 1
ATOM 1703 N N . SER A 1 207 ? -15.952 -18.698 -12.396 1.00 64.19 207 SER A N 1
ATOM 1704 C CA . SER A 1 207 ? -16.144 -17.243 -12.533 1.00 64.19 207 SER A CA 1
ATOM 1705 C C . SER A 1 207 ? -17.563 -16.769 -12.203 1.00 64.19 207 SER A C 1
ATOM 1707 O O . SER A 1 207 ? -17.790 -15.564 -12.114 1.00 64.19 207 SER A O 1
ATOM 1709 N N . ASP A 1 208 ? -18.510 -17.695 -12.051 1.00 66.50 208 ASP A N 1
ATOM 1710 C CA . ASP A 1 208 ? -19.924 -17.418 -11.793 1.00 66.50 208 ASP A CA 1
ATOM 1711 C C . ASP A 1 208 ? -20.548 -18.628 -11.094 1.00 66.50 208 ASP A C 1
ATOM 1713 O O . ASP A 1 208 ? -20.818 -19.646 -11.739 1.00 66.50 208 ASP A O 1
ATOM 1717 N N . PHE A 1 209 ? -20.695 -18.553 -9.771 1.00 70.69 209 PHE A N 1
ATOM 1718 C CA . PHE A 1 209 ? -21.117 -19.673 -8.935 1.00 70.69 209 PHE A CA 1
ATOM 1719 C C . PHE A 1 209 ? -22.158 -19.271 -7.894 1.00 70.69 209 PHE A C 1
ATOM 1721 O O . PHE A 1 209 ? -22.219 -18.131 -7.434 1.00 70.69 209 PHE A O 1
ATOM 1728 N N . GLU A 1 210 ? -22.931 -20.267 -7.474 1.00 67.81 210 GLU A N 1
ATOM 1729 C CA . GLU A 1 210 ? -23.913 -20.185 -6.405 1.00 67.81 210 GLU A CA 1
ATOM 1730 C C . GLU A 1 210 ? -23.576 -21.206 -5.311 1.00 67.81 210 GLU A C 1
ATOM 1732 O O . GLU A 1 210 ? -23.167 -22.342 -5.583 1.00 67.81 210 GLU A O 1
ATOM 1737 N N . PHE A 1 211 ? -23.736 -20.795 -4.055 1.00 71.19 211 PHE A N 1
ATOM 1738 C CA . PHE A 1 211 ? -23.455 -21.623 -2.888 1.00 71.19 211 PHE A CA 1
ATOM 1739 C C . PHE A 1 211 ? -24.603 -21.546 -1.883 1.00 71.19 211 PHE A C 1
ATOM 1741 O O . PHE A 1 211 ? -24.956 -20.460 -1.425 1.00 71.19 211 PHE A O 1
ATOM 1748 N N . ASP A 1 212 ? -25.141 -22.707 -1.505 1.00 70.38 212 ASP A N 1
ATOM 1749 C CA . ASP A 1 212 ? -26.141 -22.803 -0.442 1.00 70.38 212 ASP A CA 1
ATOM 1750 C C . ASP A 1 212 ? -25.458 -22.826 0.936 1.00 70.38 212 ASP A C 1
ATOM 1752 O O . ASP A 1 212 ? -24.702 -23.747 1.268 1.00 70.38 212 ASP A O 1
ATOM 1756 N N . VAL A 1 213 ? -25.749 -21.808 1.752 1.00 66.19 213 VAL A N 1
ATOM 1757 C CA . VAL A 1 213 ? -25.233 -21.650 3.123 1.00 66.19 213 VAL A CA 1
ATOM 1758 C C . VAL A 1 213 ? -25.808 -22.724 4.065 1.00 66.19 213 VAL A C 1
ATOM 1760 O O . VAL A 1 213 ? -25.240 -22.991 5.122 1.00 66.19 213 VAL A O 1
ATOM 1763 N N . GLY A 1 214 ? -26.878 -23.418 3.659 1.00 62.19 214 GLY A N 1
ATOM 1764 C CA . GLY A 1 214 ? -27.457 -24.560 4.369 1.00 62.19 214 GLY A CA 1
ATOM 1765 C C . GLY A 1 214 ? -28.383 -24.179 5.527 1.00 62.19 214 GLY A C 1
ATOM 1766 O O . GLY A 1 214 ? -28.985 -25.067 6.140 1.00 62.19 214 GLY A O 1
ATOM 1767 N N . GLU A 1 215 ? -28.537 -22.881 5.787 1.00 61.62 215 GLU A N 1
ATOM 1768 C CA . GLU A 1 215 ? -29.426 -22.286 6.780 1.00 61.62 215 GLU A CA 1
ATOM 1769 C C . GLU A 1 215 ? -30.199 -21.100 6.186 1.00 61.62 215 GLU A C 1
ATOM 1771 O O . GLU A 1 215 ? -29.690 -20.347 5.357 1.00 61.62 215 GLU A O 1
ATOM 1776 N N . SER A 1 216 ? -31.454 -20.934 6.604 1.00 63.12 216 SER A N 1
ATOM 1777 C CA . SER A 1 216 ? -32.274 -19.787 6.212 1.00 63.12 216 SER A CA 1
ATOM 1778 C C . SER A 1 216 ? -32.128 -18.681 7.252 1.00 63.12 216 SER A C 1
ATOM 1780 O O . SER A 1 216 ? -32.727 -18.748 8.325 1.00 63.12 216 SER A O 1
ATOM 1782 N N . VAL A 1 217 ? -31.341 -17.655 6.933 1.00 59.28 217 VAL A N 1
ATOM 1783 C CA . VAL A 1 217 ? -31.124 -16.500 7.814 1.00 59.28 217 VAL A CA 1
ATOM 1784 C C . VAL A 1 217 ? -32.131 -15.401 7.481 1.00 59.28 217 VAL A C 1
ATOM 1786 O O . VAL A 1 217 ? -32.216 -14.948 6.342 1.00 59.28 217 VAL A O 1
ATOM 1789 N N . HIS A 1 218 ? -32.901 -14.958 8.477 1.00 59.47 218 HIS A N 1
ATOM 1790 C CA . HIS A 1 218 ? -33.765 -13.785 8.337 1.00 59.47 218 HIS A CA 1
ATOM 1791 C C . HIS A 1 218 ? -32.943 -12.521 8.585 1.00 59.47 218 HIS A C 1
ATOM 1793 O O . HIS A 1 218 ? -32.608 -12.191 9.722 1.00 59.47 218 HIS A O 1
ATOM 1799 N N . LEU A 1 219 ? -32.614 -11.820 7.505 1.00 55.56 219 LEU A N 1
ATOM 1800 C CA . LEU A 1 219 ? -31.896 -10.553 7.543 1.00 55.56 219 LEU A CA 1
ATOM 1801 C C . LEU A 1 219 ? -32.898 -9.417 7.813 1.00 55.56 219 LEU A C 1
ATOM 1803 O O . LEU A 1 219 ? -33.829 -9.202 7.039 1.00 55.56 219 LEU A O 1
ATOM 1807 N N . GLN A 1 220 ? -32.741 -8.702 8.933 1.00 53.59 220 GLN A N 1
ATOM 1808 C CA . GLN A 1 220 ? -33.451 -7.432 9.149 1.00 53.59 220 GLN A CA 1
ATOM 1809 C C . GLN A 1 220 ? -32.938 -6.387 8.142 1.00 53.59 220 GLN A C 1
ATOM 1811 O O . GLN A 1 220 ? -31.821 -6.520 7.654 1.00 53.59 220 GLN A O 1
ATOM 1816 N N . GLY A 1 221 ? -33.723 -5.348 7.831 1.00 49.00 221 GLY A N 1
ATOM 1817 C CA . GLY A 1 221 ? -33.496 -4.416 6.703 1.00 49.00 221 GLY A CA 1
ATOM 1818 C C . GLY A 1 221 ? -32.211 -3.564 6.697 1.00 49.00 221 GLY A C 1
ATOM 1819 O O . GLY A 1 221 ? -32.147 -2.603 5.942 1.00 49.00 221 GLY A O 1
ATOM 1820 N N . ALA A 1 222 ? -31.218 -3.885 7.529 1.00 51.47 222 ALA A N 1
ATOM 1821 C CA . ALA A 1 222 ? -29.885 -3.276 7.574 1.00 51.47 222 ALA A CA 1
ATOM 1822 C C . ALA A 1 222 ? -28.780 -4.306 7.917 1.00 51.47 222 ALA A C 1
ATOM 1824 O O . ALA A 1 222 ? -27.767 -3.965 8.536 1.00 51.47 222 ALA A O 1
ATOM 1825 N N . ALA A 1 223 ? -29.027 -5.595 7.662 1.00 49.47 223 ALA A N 1
ATOM 1826 C CA . ALA A 1 223 ? -28.113 -6.664 8.037 1.00 49.47 223 ALA A CA 1
ATOM 1827 C C . ALA A 1 223 ? -26.950 -6.768 7.047 1.00 49.47 223 ALA A C 1
ATOM 1829 O O . ALA A 1 223 ? -27.143 -7.091 5.880 1.00 49.47 223 ALA A O 1
ATOM 1830 N N . LYS A 1 224 ? -25.738 -6.576 7.573 1.00 53.19 224 LYS A N 1
ATOM 1831 C CA . LYS A 1 224 ? -24.511 -6.532 6.784 1.00 53.19 224 LYS A CA 1
ATOM 1832 C C . LYS A 1 224 ? -23.868 -7.905 6.635 1.00 53.19 224 LYS A C 1
ATOM 1834 O O . LYS A 1 224 ? -23.726 -8.617 7.632 1.00 53.19 224 LYS A O 1
ATOM 1839 N N . LEU A 1 225 ? -23.404 -8.250 5.434 1.00 59.97 225 LEU A N 1
ATOM 1840 C CA . LEU A 1 225 ? -22.603 -9.457 5.206 1.00 59.97 225 LEU A CA 1
ATOM 1841 C C . LEU A 1 225 ? -21.115 -9.095 5.112 1.00 59.97 225 LEU A C 1
ATOM 1843 O O . LEU A 1 225 ? -20.695 -8.357 4.224 1.00 59.97 225 LEU A O 1
ATOM 1847 N N . GLY A 1 226 ? -20.312 -9.648 6.021 1.00 56.38 226 GLY A N 1
ATOM 1848 C CA . GLY A 1 226 ? -18.851 -9.583 5.967 1.00 56.38 226 GLY A CA 1
ATOM 1849 C C . GLY A 1 226 ? -18.271 -10.902 5.464 1.00 56.38 226 GLY A C 1
ATOM 1850 O O . GLY A 1 226 ? -18.682 -11.971 5.920 1.00 56.38 226 GLY A O 1
ATOM 1851 N N . VAL A 1 227 ? -17.301 -10.848 4.546 1.00 61.69 227 VAL A N 1
ATOM 1852 C CA . VAL A 1 227 ? -16.576 -12.046 4.106 1.00 61.69 227 VAL A CA 1
ATOM 1853 C C . VAL A 1 227 ? -15.228 -12.103 4.819 1.00 61.69 227 VAL A C 1
ATOM 1855 O O . VAL A 1 227 ? -14.262 -11.451 4.436 1.00 61.69 227 VAL A O 1
ATOM 1858 N N . PHE A 1 228 ? -15.173 -12.897 5.888 1.00 53.66 228 PHE A N 1
ATOM 1859 C CA . PHE A 1 228 ? -14.029 -12.920 6.807 1.00 53.66 228 PHE A CA 1
ATOM 1860 C C . PHE A 1 228 ? -12.825 -13.711 6.298 1.00 53.66 228 PHE A C 1
ATOM 1862 O O . PHE A 1 228 ? -11.699 -13.462 6.718 1.00 53.66 228 PHE A O 1
ATOM 1869 N N . LYS A 1 229 ? -13.049 -14.708 5.436 1.00 55.88 229 LYS A N 1
ATOM 1870 C CA . LYS A 1 229 ? -11.969 -15.555 4.934 1.00 55.88 229 LYS A CA 1
ATOM 1871 C C . LYS A 1 229 ? -12.272 -16.048 3.531 1.00 55.88 229 LYS A C 1
ATOM 1873 O O . LYS A 1 229 ? -13.004 -17.019 3.355 1.00 55.88 229 LYS A O 1
ATOM 1878 N N . ILE A 1 230 ? -11.663 -15.398 2.545 1.00 63.47 230 ILE A N 1
ATOM 1879 C CA . ILE A 1 230 ? -11.617 -15.896 1.171 1.00 63.47 230 ILE A CA 1
ATOM 1880 C C . ILE A 1 230 ? -10.226 -16.460 0.930 1.00 63.47 230 ILE A C 1
ATOM 1882 O O . ILE A 1 230 ? -9.217 -15.809 1.203 1.00 63.47 230 ILE A O 1
ATOM 1886 N N . ARG A 1 231 ? -10.184 -17.682 0.404 1.00 58.91 231 ARG A N 1
ATOM 1887 C CA . ARG A 1 231 ? -8.961 -18.306 -0.081 1.00 58.91 231 ARG A CA 1
ATOM 1888 C C . ARG A 1 231 ? -9.110 -18.555 -1.571 1.00 58.91 231 ARG A C 1
ATOM 1890 O O . ARG A 1 231 ? -9.966 -19.340 -1.964 1.00 58.91 231 ARG A O 1
ATOM 1897 N N . VAL A 1 232 ? -8.255 -17.929 -2.373 1.00 59.78 232 VAL A N 1
ATOM 1898 C CA . VAL A 1 232 ? -8.138 -18.260 -3.796 1.00 59.78 232 VAL A CA 1
ATOM 1899 C C . VAL A 1 232 ? -6.913 -19.149 -3.955 1.00 59.78 232 VAL A C 1
ATOM 1901 O O . VAL A 1 232 ? -5.791 -18.726 -3.674 1.00 59.78 232 VAL A O 1
ATOM 1904 N N . ALA A 1 233 ? -7.141 -20.409 -4.320 1.00 51.50 233 ALA A N 1
ATOM 1905 C CA . ALA A 1 233 ? -6.072 -21.324 -4.682 1.00 51.50 233 ALA A CA 1
ATOM 1906 C C . ALA A 1 233 ? -5.807 -21.185 -6.184 1.00 51.50 233 ALA A C 1
ATOM 1908 O O . ALA A 1 233 ? -6.732 -21.284 -6.981 1.00 51.50 233 ALA A O 1
ATOM 1909 N N . ASP A 1 234 ? -4.539 -20.979 -6.537 1.00 57.06 234 ASP A N 1
ATOM 1910 C CA . ASP A 1 234 ? -4.023 -21.084 -7.905 1.00 57.06 234 ASP A CA 1
ATOM 1911 C C . ASP A 1 234 ? -4.526 -20.005 -8.878 1.00 57.06 234 ASP A C 1
ATOM 1913 O O . ASP A 1 234 ? -5.256 -20.247 -9.836 1.00 57.06 234 ASP A O 1
ATOM 1917 N N . THR A 1 235 ? -4.135 -18.762 -8.602 1.00 56.44 235 THR A N 1
ATOM 1918 C CA . THR A 1 235 ? -4.937 -17.602 -8.982 1.00 56.44 235 THR A CA 1
ATOM 1919 C C . THR A 1 235 ? -5.183 -17.408 -10.474 1.00 56.44 235 THR A C 1
ATOM 1921 O O . THR A 1 235 ? -6.250 -16.903 -10.780 1.00 56.44 235 THR A O 1
ATOM 1924 N N . PHE A 1 236 ? -4.314 -17.816 -11.410 1.00 60.97 236 PHE A N 1
ATOM 1925 C CA . PHE A 1 236 ? -4.599 -17.632 -12.845 1.00 60.97 236 PHE A CA 1
ATOM 1926 C C . PHE A 1 236 ? -3.917 -18.681 -13.726 1.00 60.97 236 PHE A C 1
ATOM 1928 O O . PHE A 1 236 ? -2.793 -18.495 -14.196 1.00 60.97 236 PHE A O 1
ATOM 1935 N N . LEU A 1 237 ? -4.621 -19.779 -14.006 1.00 61.03 237 LEU A N 1
ATOM 1936 C CA . LEU A 1 237 ? -4.208 -20.722 -15.047 1.00 61.03 237 LEU A CA 1
ATOM 1937 C C . LEU A 1 237 ? -4.477 -20.177 -16.462 1.00 61.03 237 LEU A C 1
ATOM 1939 O O . LEU A 1 237 ? -4.035 -20.785 -17.426 1.00 61.03 237 LEU A O 1
ATOM 1943 N N . SER A 1 238 ? -5.173 -19.053 -16.628 1.00 63.41 238 SER A N 1
ATOM 1944 C CA . SER A 1 238 ? -5.461 -18.456 -17.938 1.00 63.41 238 SER A CA 1
ATOM 1945 C C . SER A 1 238 ? -5.625 -16.939 -17.854 1.00 63.41 238 SER A C 1
ATOM 1947 O O . SER A 1 238 ? -5.834 -16.386 -16.777 1.00 63.41 238 SER A O 1
ATOM 1949 N N . THR A 1 239 ? -5.554 -16.267 -19.004 1.00 70.38 239 THR A N 1
ATOM 1950 C CA . THR A 1 239 ? -5.812 -14.826 -19.160 1.00 70.38 239 THR A CA 1
ATOM 1951 C C . THR A 1 239 ? -6.814 -14.604 -20.289 1.00 70.38 239 THR A C 1
ATOM 1953 O O . THR A 1 239 ? -6.736 -15.235 -21.344 1.00 70.38 239 THR A O 1
ATOM 1956 N N . ASP A 1 240 ? -7.756 -13.692 -20.070 1.00 74.50 240 ASP A N 1
ATOM 1957 C CA . ASP A 1 240 ? -8.727 -13.230 -21.066 1.00 74.50 240 ASP A CA 1
ATOM 1958 C C . ASP A 1 240 ? -8.124 -12.226 -22.068 1.00 74.50 240 ASP A C 1
ATOM 1960 O O . ASP A 1 240 ? -8.706 -11.959 -23.122 1.00 74.50 240 ASP A O 1
ATOM 1964 N N . ARG A 1 241 ? -6.934 -11.686 -21.773 1.00 76.75 241 ARG A N 1
ATOM 1965 C CA . ARG A 1 241 ? -6.258 -10.680 -22.607 1.00 76.75 241 ARG A CA 1
ATOM 1966 C C . ARG A 1 241 ? -5.577 -11.265 -23.838 1.00 76.75 241 ARG A C 1
ATOM 1968 O O . ARG A 1 241 ? -5.322 -10.529 -24.791 1.00 76.75 241 ARG A O 1
ATOM 1975 N N . GLY A 1 242 ? -5.286 -12.562 -23.833 1.00 86.19 242 GLY A N 1
ATOM 1976 C CA . GLY A 1 242 ? -4.642 -13.221 -24.959 1.00 86.19 242 GLY A CA 1
ATOM 1977 C C . GLY A 1 242 ? -3.846 -14.458 -24.579 1.00 86.19 242 GLY A C 1
ATOM 1978 O O . GLY A 1 242 ? -3.285 -14.537 -23.492 1.00 86.19 242 GLY A O 1
ATOM 1979 N N . THR A 1 243 ? -3.776 -15.424 -25.493 1.00 90.50 243 THR A N 1
ATOM 1980 C CA . THR A 1 243 ? -3.094 -16.710 -25.273 1.00 90.50 243 THR A CA 1
ATOM 1981 C C . THR A 1 243 ? -2.069 -17.036 -26.356 1.00 90.50 243 THR A C 1
ATOM 1983 O O . THR A 1 243 ? -1.448 -18.091 -26.305 1.00 90.50 243 THR A O 1
ATOM 1986 N N . TYR A 1 244 ? -1.843 -16.137 -27.318 1.00 93.19 244 TYR A N 1
ATOM 1987 C CA . TYR A 1 244 ? -0.968 -16.408 -28.456 1.00 93.19 244 TYR A CA 1
ATOM 1988 C C . TYR A 1 244 ? 0.413 -15.765 -28.307 1.00 93.19 244 TYR A C 1
ATOM 1990 O O . TYR A 1 244 ? 0.537 -14.570 -28.029 1.00 93.19 244 TYR A O 1
ATOM 1998 N N . LEU A 1 245 ? 1.462 -16.553 -28.533 1.00 93.81 245 LEU A N 1
ATOM 1999 C CA . LEU A 1 245 ? 2.807 -16.049 -28.802 1.00 93.81 245 LEU A CA 1
ATOM 2000 C C . LEU A 1 245 ? 2.950 -15.870 -30.311 1.00 93.81 245 LEU A C 1
ATOM 2002 O O . LEU A 1 245 ? 2.680 -16.814 -31.049 1.00 93.81 245 LEU A O 1
ATOM 2006 N N . TYR A 1 246 ? 3.401 -14.698 -30.753 1.00 95.62 246 TYR A N 1
ATOM 2007 C CA . TYR A 1 246 ? 3.651 -14.417 -32.164 1.00 95.62 246 TYR A CA 1
ATOM 2008 C C . TYR A 1 246 ? 5.130 -14.189 -32.426 1.00 95.62 246 TYR A C 1
ATOM 2010 O O . TYR A 1 246 ? 5.793 -13.463 -31.684 1.00 95.62 246 TYR A O 1
ATOM 2018 N N . TRP A 1 247 ? 5.624 -14.735 -33.531 1.00 95.31 247 TRP A N 1
ATOM 2019 C CA . TRP A 1 247 ? 6.965 -14.452 -34.019 1.00 95.31 247 TRP A CA 1
ATOM 2020 C C . TRP A 1 247 ? 6.971 -14.313 -35.533 1.00 95.31 247 TRP A C 1
ATOM 2022 O O . TRP A 1 247 ? 6.203 -14.963 -36.248 1.00 95.31 247 TRP A O 1
ATOM 2032 N N . ARG A 1 248 ? 7.869 -13.470 -36.035 1.00 94.12 248 ARG A N 1
ATOM 2033 C CA . ARG A 1 248 ? 8.185 -13.445 -37.461 1.00 94.12 248 ARG A CA 1
ATOM 2034 C C . ARG A 1 248 ? 9.254 -14.475 -37.781 1.00 94.12 248 ARG A C 1
ATOM 2036 O O . ARG A 1 248 ? 10.159 -14.706 -36.981 1.00 94.12 248 ARG A O 1
ATOM 2043 N N . ASP A 1 249 ? 9.168 -15.025 -38.979 1.00 93.44 249 ASP A N 1
ATOM 2044 C CA . ASP A 1 249 ? 10.287 -15.663 -39.662 1.00 93.44 249 ASP A CA 1
ATOM 2045 C C . ASP A 1 249 ? 10.815 -14.677 -40.709 1.00 93.44 249 ASP A C 1
ATOM 2047 O O . ASP A 1 249 ? 10.083 -14.298 -41.626 1.00 93.44 249 ASP A O 1
ATOM 2051 N N . THR A 1 250 ? 12.047 -14.199 -40.539 1.00 89.62 250 THR A N 1
ATOM 2052 C CA . THR A 1 250 ? 12.616 -13.150 -41.399 1.00 89.62 250 THR A CA 1
ATOM 2053 C C . THR A 1 250 ? 12.971 -13.687 -42.788 1.00 89.62 250 THR A C 1
ATOM 2055 O O . THR A 1 250 ? 12.824 -12.968 -43.773 1.00 89.62 250 THR A O 1
ATOM 2058 N N . ALA A 1 251 ? 13.382 -14.951 -42.888 1.00 89.44 251 ALA A N 1
ATOM 2059 C CA . ALA A 1 251 ? 13.739 -15.601 -44.142 1.00 89.44 251 ALA A CA 1
ATOM 2060 C C . ALA A 1 251 ? 12.511 -15.839 -45.028 1.00 89.44 251 ALA A C 1
ATOM 2062 O O . ALA A 1 251 ? 12.589 -15.672 -46.244 1.00 89.44 251 ALA A O 1
ATOM 2063 N N . LEU A 1 252 ? 11.378 -16.205 -44.423 1.00 87.88 252 LEU A N 1
ATOM 2064 C CA . LEU A 1 252 ? 10.128 -16.465 -45.145 1.00 87.88 252 LEU A CA 1
ATOM 2065 C C . LEU A 1 252 ? 9.193 -15.249 -45.209 1.00 87.88 252 LEU A C 1
ATOM 2067 O O . LEU A 1 252 ? 8.228 -15.258 -45.970 1.00 87.88 252 LEU A O 1
ATOM 2071 N N . GLY A 1 253 ? 9.450 -14.208 -44.414 1.00 88.19 253 GLY A N 1
ATOM 2072 C CA . GLY A 1 253 ? 8.581 -13.034 -44.315 1.00 88.19 253 GLY A CA 1
ATOM 2073 C C . GLY A 1 253 ? 7.197 -13.350 -43.736 1.00 88.19 253 GLY A C 1
ATOM 2074 O O . GLY A 1 253 ? 6.239 -12.629 -44.002 1.00 88.19 253 GLY A O 1
ATOM 2075 N N . THR A 1 254 ? 7.068 -14.437 -42.971 1.00 92.19 254 THR A N 1
ATOM 2076 C CA . THR A 1 254 ? 5.783 -14.936 -42.458 1.00 92.19 254 THR A CA 1
ATOM 2077 C C . THR A 1 254 ? 5.593 -14.626 -40.980 1.00 92.19 254 THR A C 1
ATOM 2079 O O . THR A 1 254 ? 6.542 -14.705 -40.197 1.00 92.19 254 THR A O 1
ATOM 2082 N N . LEU A 1 255 ? 4.345 -14.373 -40.588 1.00 94.69 255 LEU A N 1
ATOM 2083 C CA . LEU A 1 255 ? 3.923 -14.353 -39.190 1.00 94.69 255 LEU A CA 1
ATOM 2084 C C . LEU A 1 255 ? 3.475 -15.754 -38.765 1.00 94.69 255 LEU A C 1
ATOM 2086 O O . LEU A 1 255 ? 2.598 -16.336 -39.403 1.00 94.69 255 LEU A O 1
ATOM 2090 N N . ASN A 1 256 ? 4.045 -16.254 -37.676 1.00 94.50 256 ASN A N 1
ATOM 2091 C CA . ASN A 1 256 ? 3.700 -17.531 -37.067 1.00 94.50 256 ASN A CA 1
ATOM 2092 C C . ASN A 1 256 ? 3.207 -17.315 -35.635 1.00 94.50 256 ASN A C 1
ATOM 2094 O O . ASN A 1 256 ? 3.503 -16.292 -35.008 1.00 94.50 256 ASN A O 1
ATOM 2098 N N . TRP A 1 257 ? 2.454 -18.284 -35.121 1.00 94.94 257 TRP A N 1
ATOM 2099 C CA . TRP A 1 257 ? 1.894 -18.218 -33.781 1.00 94.94 257 TRP A CA 1
ATOM 2100 C C . TRP A 1 257 ? 1.778 -19.594 -33.131 1.00 94.94 257 TRP A C 1
ATOM 2102 O O . TRP A 1 257 ? 1.676 -20.615 -33.809 1.00 94.94 257 TRP A O 1
ATOM 2112 N N . ALA A 1 258 ? 1.758 -19.606 -31.800 1.00 94.50 258 ALA A N 1
ATOM 2113 C CA . ALA A 1 258 ? 1.445 -20.778 -30.991 1.00 94.50 258 ALA A CA 1
ATOM 2114 C C . ALA A 1 258 ? 0.549 -20.377 -29.818 1.00 94.50 258 ALA A C 1
ATOM 2116 O O . ALA A 1 258 ? 0.682 -19.280 -29.269 1.00 94.50 258 ALA A O 1
ATOM 2117 N N . GLN A 1 259 ? -0.371 -21.266 -29.442 1.00 92.62 259 GLN A N 1
ATOM 2118 C CA . GLN A 1 259 ? -1.305 -21.037 -28.344 1.00 92.62 259 GLN A CA 1
ATOM 2119 C C . GLN A 1 259 ? -0.755 -21.603 -27.035 1.00 92.62 259 GLN A C 1
ATOM 2121 O O . GLN A 1 259 ? -0.497 -22.802 -26.918 1.00 92.62 259 GLN A O 1
ATOM 2126 N N . LEU A 1 260 ? -0.605 -20.734 -26.045 1.00 89.62 260 LEU A N 1
ATOM 2127 C CA . LEU A 1 260 ? -0.213 -21.089 -24.692 1.00 89.62 260 LEU A CA 1
ATOM 2128 C C . LEU A 1 260 ? -1.381 -21.824 -24.002 1.00 89.62 260 LEU A C 1
ATOM 2130 O O . LEU A 1 260 ? -2.495 -21.290 -23.978 1.00 89.62 260 LEU A O 1
ATOM 2134 N N . PRO A 1 261 ? -1.176 -23.039 -23.460 1.00 85.75 261 PRO A N 1
ATOM 2135 C CA . PRO A 1 261 ? -2.223 -23.780 -22.774 1.00 85.75 261 PRO A CA 1
ATOM 2136 C C . PRO A 1 261 ? -2.484 -23.218 -21.375 1.00 85.75 261 PRO A C 1
ATOM 2138 O O . PRO A 1 261 ? -1.631 -22.578 -20.752 1.00 85.75 261 PRO A O 1
ATOM 2141 N N . THR A 1 262 ? -3.659 -23.547 -20.846 1.00 80.44 262 THR A N 1
ATOM 2142 C CA . THR A 1 262 ? -4.040 -23.269 -19.462 1.00 80.44 262 THR A CA 1
ATOM 2143 C C . THR A 1 262 ? -2.978 -23.811 -18.490 1.00 80.44 262 THR A C 1
ATOM 2145 O O . THR A 1 262 ? -2.617 -24.985 -18.529 1.00 80.44 262 THR A O 1
ATOM 2148 N N . GLY A 1 263 ? -2.446 -22.946 -17.628 1.00 74.88 263 GLY A N 1
ATOM 2149 C CA . GLY A 1 263 ? -1.466 -23.256 -16.587 1.00 74.88 263 GLY A CA 1
ATOM 2150 C C . GLY A 1 263 ? 0.001 -23.046 -16.972 1.00 74.88 263 GLY A C 1
ATOM 2151 O O . GLY A 1 263 ? 0.870 -23.229 -16.116 1.00 74.88 263 GLY A O 1
ATOM 2152 N N . ALA A 1 264 ? 0.294 -22.637 -18.213 1.00 77.56 264 ALA A N 1
ATOM 2153 C CA . ALA A 1 264 ? 1.655 -22.367 -18.696 1.00 77.56 264 ALA A CA 1
ATOM 2154 C C . ALA A 1 264 ? 2.099 -20.895 -18.551 1.00 77.56 264 ALA A C 1
ATOM 2156 O O . ALA A 1 264 ? 3.089 -20.481 -19.139 1.00 77.56 264 ALA A O 1
ATOM 2157 N N . TYR A 1 265 ? 1.392 -20.102 -17.744 1.00 76.38 265 TYR A N 1
ATOM 2158 C CA . TYR A 1 265 ? 1.625 -18.661 -17.566 1.00 76.38 265 TYR A CA 1
ATOM 2159 C C . TYR A 1 265 ? 2.658 -18.308 -16.480 1.00 76.38 265 TYR A C 1
ATOM 2161 O O . TYR A 1 265 ? 2.871 -17.135 -16.189 1.00 76.38 265 TYR A O 1
ATOM 2169 N N . THR A 1 266 ? 3.296 -19.302 -15.856 1.00 74.62 266 THR A N 1
ATOM 2170 C CA . THR A 1 266 ? 4.333 -19.089 -14.828 1.00 74.62 266 THR A CA 1
ATOM 2171 C C . THR A 1 266 ? 5.713 -19.036 -15.466 1.00 74.62 266 THR A C 1
ATOM 2173 O O . THR A 1 266 ? 5.919 -19.707 -16.462 1.00 74.62 266 THR A O 1
ATOM 2176 N N . GLY A 1 267 ? 6.694 -18.330 -14.897 1.00 78.19 267 GLY A N 1
ATOM 2177 C CA . GLY A 1 267 ? 8.005 -18.146 -15.544 1.00 78.19 267 GLY A CA 1
ATOM 2178 C C . GLY A 1 267 ? 8.673 -19.437 -15.995 1.00 78.19 267 GLY A C 1
ATOM 2179 O O . GLY A 1 267 ? 9.063 -19.569 -17.151 1.00 78.19 267 GLY A O 1
ATOM 2180 N N . VAL A 1 268 ? 8.719 -20.434 -15.109 1.00 83.44 268 VAL A N 1
ATOM 2181 C CA . VAL A 1 268 ? 9.318 -21.742 -15.408 1.00 83.44 268 VAL A CA 1
ATOM 2182 C C . VAL A 1 268 ? 8.488 -22.530 -16.429 1.00 83.44 268 VAL A C 1
ATOM 2184 O O . VAL A 1 268 ? 9.050 -23.095 -17.365 1.00 83.44 268 VAL A O 1
ATOM 2187 N N . ARG A 1 269 ? 7.153 -22.567 -16.292 1.00 86.69 269 ARG A N 1
ATOM 2188 C CA . ARG A 1 269 ? 6.290 -23.316 -17.226 1.00 86.69 269 ARG A CA 1
ATOM 2189 C C . ARG A 1 269 ? 6.180 -22.633 -18.589 1.00 86.69 269 ARG A C 1
ATOM 2191 O O . ARG A 1 269 ? 6.127 -23.321 -19.601 1.00 86.69 269 ARG A O 1
ATOM 2198 N N . LEU A 1 270 ? 6.204 -21.305 -18.611 1.00 88.06 270 LEU A N 1
ATOM 2199 C CA . LEU A 1 270 ? 6.240 -20.470 -19.803 1.00 88.06 270 LEU A CA 1
ATOM 2200 C C . LEU A 1 270 ? 7.544 -20.710 -20.556 1.00 88.06 270 LEU A C 1
ATOM 2202 O O . LEU A 1 270 ? 7.498 -21.021 -21.738 1.00 88.06 270 LEU A O 1
ATOM 2206 N N . ALA A 1 271 ? 8.693 -20.662 -19.875 1.00 91.81 271 ALA A N 1
ATOM 2207 C CA . ALA A 1 271 ? 9.986 -20.974 -20.482 1.00 91.81 271 ALA A CA 1
ATOM 2208 C C . ALA A 1 271 ? 10.026 -22.398 -21.061 1.00 91.81 271 ALA A C 1
ATOM 2210 O O . ALA A 1 271 ? 10.459 -22.595 -22.198 1.00 91.81 271 ALA A O 1
ATOM 2211 N N . ALA A 1 272 ? 9.504 -23.387 -20.328 1.00 93.25 272 ALA A N 1
ATOM 2212 C CA . ALA A 1 272 ? 9.404 -24.764 -20.813 1.00 93.25 272 ALA A CA 1
ATOM 2213 C C . ALA A 1 272 ? 8.487 -24.888 -22.045 1.00 93.25 272 ALA A C 1
ATOM 2215 O O . ALA A 1 272 ? 8.813 -25.590 -23.007 1.00 93.25 272 ALA A O 1
ATOM 2216 N N . TRP A 1 273 ? 7.355 -24.182 -22.049 1.00 93.75 273 TRP A N 1
ATOM 2217 C CA . TRP A 1 273 ? 6.437 -24.174 -23.181 1.00 93.75 273 TRP A CA 1
ATOM 2218 C C . TRP A 1 273 ? 7.035 -23.473 -24.408 1.00 93.75 273 TRP A C 1
ATOM 2220 O O . TRP A 1 273 ? 6.977 -24.033 -25.504 1.00 93.75 273 TRP A O 1
ATOM 2230 N N . VAL A 1 274 ? 7.666 -22.303 -24.240 1.00 94.00 274 VAL A N 1
ATOM 2231 C CA . VAL A 1 274 ? 8.357 -21.583 -25.327 1.00 94.00 274 VAL A CA 1
ATOM 2232 C C . VAL A 1 274 ? 9.471 -22.455 -25.907 1.00 94.00 274 VAL A C 1
ATOM 2234 O O . VAL A 1 274 ? 9.556 -22.595 -27.127 1.00 94.00 274 VAL A O 1
ATOM 2237 N N . SER A 1 275 ? 10.242 -23.133 -25.050 1.00 95.38 275 SER A N 1
ATOM 2238 C CA . SER A 1 275 ? 11.270 -24.100 -25.465 1.00 95.38 275 SER A CA 1
ATOM 2239 C C . SER A 1 275 ? 10.720 -25.220 -26.340 1.00 95.38 275 SER A C 1
ATOM 2241 O O . SER A 1 275 ? 11.387 -25.651 -27.275 1.00 95.38 275 SER A O 1
ATOM 2243 N N . SER A 1 276 ? 9.500 -25.676 -26.055 1.00 94.31 276 SER A N 1
ATOM 2244 C CA . SER A 1 276 ? 8.873 -26.795 -26.765 1.00 94.31 276 SER A CA 1
ATOM 2245 C C . SER A 1 276 ? 8.221 -26.392 -28.092 1.00 94.31 276 SER A C 1
ATOM 2247 O O . SER A 1 276 ? 8.041 -27.246 -28.954 1.00 94.31 276 SER A O 1
ATOM 2249 N N . ASN A 1 277 ? 7.848 -25.118 -28.265 1.00 93.31 277 ASN A N 1
ATOM 2250 C CA . ASN A 1 277 ? 7.060 -24.656 -29.419 1.00 93.31 277 ASN A CA 1
ATOM 2251 C C . ASN A 1 277 ? 7.820 -23.707 -30.351 1.00 93.31 277 ASN A C 1
ATOM 2253 O O . ASN A 1 277 ? 7.426 -23.543 -31.504 1.00 93.31 277 ASN A O 1
ATOM 2257 N N . PHE A 1 278 ? 8.877 -23.059 -29.864 1.00 93.56 278 PHE A N 1
ATOM 2258 C CA . PHE A 1 278 ? 9.550 -21.986 -30.584 1.00 93.56 278 PHE A CA 1
ATOM 2259 C C . PHE A 1 278 ? 11.075 -22.137 -30.575 1.00 93.56 278 PHE A C 1
ATOM 2261 O O . PHE A 1 278 ? 11.671 -22.534 -31.581 1.00 93.56 278 PHE A O 1
ATOM 2268 N N . ALA A 1 279 ? 11.714 -21.810 -29.456 1.00 94.69 279 ALA A N 1
ATOM 2269 C CA . ALA A 1 279 ? 13.163 -21.799 -29.301 1.00 94.69 279 ALA A CA 1
ATOM 2270 C C . ALA A 1 279 ? 13.520 -21.983 -27.827 1.00 94.69 279 ALA A C 1
ATOM 2272 O O . ALA A 1 279 ? 12.725 -21.621 -26.959 1.00 94.69 279 ALA A O 1
ATOM 2273 N N . ALA A 1 280 ? 14.713 -22.523 -27.556 1.00 96.12 280 ALA A N 1
ATOM 2274 C CA . ALA A 1 280 ? 15.194 -22.752 -26.196 1.00 96.12 280 ALA A CA 1
ATOM 2275 C C . ALA A 1 280 ? 15.049 -21.479 -25.354 1.00 96.12 280 ALA A C 1
ATOM 2277 O O . ALA A 1 280 ? 15.549 -20.424 -25.736 1.00 96.12 280 ALA A O 1
ATOM 2278 N N . ALA A 1 281 ? 14.352 -21.580 -24.230 1.00 95.56 281 ALA A N 1
ATOM 2279 C CA . ALA A 1 281 ? 14.025 -20.454 -23.378 1.00 95.56 281 ALA A CA 1
ATOM 2280 C C . ALA A 1 281 ? 14.258 -20.799 -21.909 1.00 95.56 281 ALA A C 1
ATOM 2282 O O . ALA A 1 281 ? 13.881 -21.874 -21.440 1.00 95.56 281 ALA A O 1
ATOM 2283 N N . THR A 1 282 ? 14.832 -19.852 -21.178 1.00 94.38 282 THR A N 1
ATOM 2284 C CA . THR A 1 282 ? 15.154 -19.989 -19.759 1.00 94.38 282 THR A CA 1
ATOM 2285 C C . THR A 1 282 ? 14.568 -18.814 -18.999 1.00 94.38 282 THR A C 1
ATOM 2287 O O . THR A 1 282 ? 14.737 -17.661 -19.389 1.00 94.38 282 THR A O 1
ATOM 2290 N N . TYR A 1 283 ? 13.888 -19.100 -17.893 1.00 91.75 283 TYR A N 1
ATOM 2291 C CA . TYR A 1 283 ? 13.439 -18.069 -16.968 1.00 91.75 283 TYR A CA 1
ATOM 2292 C C . TYR A 1 283 ? 14.466 -17.875 -15.850 1.00 91.75 283 TYR A C 1
ATOM 2294 O O . TYR A 1 283 ? 14.853 -18.836 -15.183 1.00 91.75 283 TYR A O 1
ATOM 2302 N N . VAL A 1 284 ? 14.894 -16.630 -15.641 1.00 88.31 284 VAL A N 1
ATOM 2303 C CA . VAL A 1 284 ? 15.873 -16.235 -14.626 1.00 88.31 284 VAL A CA 1
ATOM 2304 C C . VAL A 1 284 ? 15.161 -15.478 -13.510 1.00 88.31 284 VAL A C 1
ATOM 2306 O O . VAL A 1 284 ? 14.884 -14.284 -13.616 1.00 88.31 284 VAL A O 1
ATOM 2309 N N . GLU A 1 285 ? 14.886 -16.178 -12.410 1.00 83.06 285 GLU A N 1
ATOM 2310 C CA . GLU A 1 285 ? 14.078 -15.656 -11.302 1.00 83.06 285 GLU A CA 1
ATOM 2311 C C . GLU A 1 285 ? 14.700 -14.434 -10.612 1.00 83.06 285 GLU A C 1
ATOM 2313 O O . GLU A 1 285 ? 13.994 -13.473 -10.317 1.00 83.06 285 GLU A O 1
ATOM 2318 N N . SER A 1 286 ? 16.023 -14.414 -10.419 1.00 83.75 286 SER A N 1
ATOM 2319 C CA . SER A 1 286 ? 16.717 -13.317 -9.724 1.00 83.75 286 SER A CA 1
ATOM 2320 C C . SER A 1 286 ? 16.632 -11.969 -10.447 1.00 83.75 286 SER A C 1
ATOM 2322 O O . SER A 1 286 ? 16.718 -10.926 -9.802 1.00 83.75 286 SER A O 1
ATOM 2324 N N . ARG A 1 287 ? 16.457 -11.991 -11.774 1.00 83.38 287 ARG A N 1
ATOM 2325 C CA . ARG A 1 287 ? 16.288 -10.800 -12.621 1.00 83.38 287 ARG A CA 1
ATOM 2326 C C . ARG A 1 287 ? 14.844 -10.592 -13.088 1.00 83.38 287 ARG A C 1
ATOM 2328 O O . ARG A 1 287 ? 14.527 -9.528 -13.605 1.00 83.38 287 ARG A O 1
ATOM 2335 N N . ASN A 1 288 ? 13.964 -11.573 -12.873 1.00 83.25 288 ASN A N 1
ATOM 2336 C CA . ASN A 1 288 ? 12.625 -11.638 -13.463 1.00 83.25 288 ASN A CA 1
ATOM 2337 C C . ASN A 1 288 ? 12.647 -11.448 -14.995 1.00 83.25 288 ASN A C 1
ATOM 2339 O O . ASN A 1 288 ? 11.936 -10.607 -15.558 1.00 83.25 288 ASN A O 1
ATOM 2343 N N . GLU A 1 289 ? 13.502 -12.229 -15.655 1.00 89.88 289 GLU A N 1
ATOM 2344 C CA . GLU A 1 289 ? 13.736 -12.169 -17.099 1.00 89.88 289 GLU A CA 1
ATOM 2345 C C . GLU A 1 289 ? 13.446 -13.515 -17.763 1.00 89.88 289 GLU A C 1
ATOM 2347 O O . GLU A 1 289 ? 13.744 -14.575 -17.207 1.00 89.88 289 GLU A O 1
ATOM 2352 N N . LEU A 1 290 ? 12.882 -13.474 -18.970 1.00 93.06 290 LEU A N 1
ATOM 2353 C CA . LEU A 1 290 ? 12.808 -14.632 -19.859 1.00 93.06 290 LEU A CA 1
ATOM 2354 C C . LEU A 1 290 ? 13.817 -14.441 -20.988 1.00 93.06 290 LEU A C 1
ATOM 2356 O O . LEU A 1 290 ? 13.707 -13.508 -21.782 1.00 93.06 290 LEU A O 1
ATOM 2360 N N . GLU A 1 291 ? 14.791 -15.338 -21.058 1.00 95.00 291 GLU A N 1
ATOM 2361 C CA . GLU A 1 291 ? 15.818 -15.358 -22.092 1.00 95.00 291 GLU A CA 1
ATOM 2362 C C . GLU A 1 291 ? 15.450 -16.414 -23.130 1.00 95.00 291 GLU A C 1
ATOM 2364 O O . GLU A 1 291 ? 15.448 -17.607 -22.829 1.00 95.00 291 GLU A O 1
ATOM 2369 N N . VAL A 1 292 ? 15.130 -15.988 -24.350 1.00 96.50 292 VAL A N 1
ATOM 2370 C CA . VAL A 1 292 ? 14.784 -16.874 -25.467 1.00 96.50 292 VAL A CA 1
ATOM 2371 C C . VAL A 1 292 ? 15.934 -16.875 -26.465 1.00 96.50 292 VAL A C 1
ATOM 2373 O O . VAL A 1 292 ? 16.396 -15.814 -26.873 1.00 96.50 292 VAL A O 1
ATOM 2376 N N . ALA A 1 293 ? 16.411 -18.047 -26.870 1.00 96.62 293 ALA A N 1
ATOM 2377 C CA . ALA A 1 293 ? 17.468 -18.177 -27.863 1.00 96.62 293 ALA A CA 1
ATOM 2378 C C . ALA A 1 293 ? 17.060 -17.496 -29.176 1.00 96.62 293 ALA A C 1
ATOM 2380 O O . ALA A 1 293 ? 15.964 -17.715 -29.696 1.00 96.62 293 ALA A O 1
ATOM 2381 N N . TYR A 1 294 ? 17.964 -16.683 -29.708 1.00 95.88 294 TYR A N 1
ATOM 2382 C CA . TYR A 1 294 ? 17.775 -15.920 -30.929 1.00 95.88 294 TYR A CA 1
ATOM 2383 C C . TYR A 1 294 ? 18.784 -16.384 -31.977 1.00 95.88 294 TYR A C 1
ATOM 2385 O O . TYR A 1 294 ? 19.993 -16.305 -31.775 1.00 95.88 294 TYR A O 1
ATOM 2393 N N . ASP A 1 295 ? 18.271 -16.886 -33.099 1.00 91.25 295 ASP A N 1
ATOM 2394 C CA . ASP A 1 295 ? 19.059 -17.442 -34.206 1.00 91.25 295 ASP A CA 1
ATOM 2395 C C . ASP A 1 295 ? 19.304 -16.433 -35.343 1.00 91.25 295 ASP A C 1
ATOM 2397 O O . ASP A 1 295 ? 19.836 -16.791 -36.392 1.00 91.25 295 ASP A O 1
ATOM 2401 N N . GLY A 1 296 ? 18.904 -15.171 -35.159 1.00 89.19 296 GLY A N 1
ATOM 2402 C CA . GLY A 1 296 ? 18.986 -14.135 -36.190 1.00 89.19 296 GLY A CA 1
ATOM 2403 C C . GLY A 1 296 ? 17.850 -14.169 -37.218 1.00 89.19 296 GLY A C 1
ATOM 2404 O O . GLY A 1 296 ? 17.707 -13.213 -37.978 1.00 89.19 296 GLY A O 1
ATOM 2405 N N . ASN A 1 297 ? 17.027 -15.224 -37.242 1.00 91.12 297 ASN A N 1
ATOM 2406 C CA . ASN A 1 297 ? 15.926 -15.369 -38.190 1.00 91.12 297 ASN A CA 1
ATOM 2407 C C . ASN A 1 297 ? 14.560 -15.159 -37.527 1.00 91.12 297 ASN A C 1
ATOM 2409 O O . ASN A 1 297 ? 13.723 -14.400 -38.028 1.00 91.12 297 ASN A O 1
ATOM 2413 N N . ARG A 1 298 ? 14.324 -15.836 -36.403 1.00 93.31 298 ARG A N 1
ATOM 2414 C CA . ARG A 1 298 ? 13.022 -15.860 -35.739 1.00 93.31 298 ARG A CA 1
ATOM 2415 C C . ARG A 1 298 ? 12.980 -14.867 -34.587 1.00 93.31 298 ARG A C 1
ATOM 2417 O O . ARG A 1 298 ? 13.794 -14.947 -33.675 1.00 93.31 298 ARG A O 1
ATOM 2424 N N . LEU A 1 299 ? 12.018 -13.947 -34.616 1.00 94.38 299 LEU A N 1
ATOM 2425 C CA . LEU A 1 299 ? 11.898 -12.877 -33.621 1.00 94.38 299 LEU A CA 1
ATOM 2426 C C . LEU A 1 299 ? 10.470 -12.806 -33.087 1.00 94.38 299 LEU A C 1
ATOM 2428 O O . LEU A 1 299 ? 9.533 -12.634 -33.870 1.00 94.38 299 LEU A O 1
ATOM 2432 N N . ILE A 1 300 ? 10.308 -12.906 -31.769 1.00 95.50 300 ILE A N 1
ATOM 2433 C CA . ILE A 1 300 ? 9.017 -12.685 -31.110 1.00 95.50 300 ILE A CA 1
ATOM 2434 C C . ILE A 1 300 ? 8.680 -11.197 -31.200 1.00 95.50 300 ILE A C 1
ATOM 2436 O O . ILE A 1 300 ? 9.532 -10.354 -30.920 1.00 95.50 300 ILE A O 1
ATOM 2440 N N . LEU A 1 301 ? 7.446 -10.881 -31.589 1.00 93.75 301 LEU A N 1
ATOM 2441 C CA . LEU A 1 301 ? 7.019 -9.509 -31.863 1.00 93.75 301 LEU A CA 1
ATOM 2442 C C . LEU A 1 301 ? 6.110 -8.955 -30.768 1.00 93.75 301 LEU A C 1
ATOM 2444 O O . LEU A 1 301 ? 5.162 -9.616 -30.335 1.00 93.75 301 LEU A O 1
ATOM 2448 N N . ASN A 1 302 ? 6.335 -7.693 -30.403 1.00 92.56 302 ASN A N 1
ATOM 2449 C CA . ASN A 1 302 ? 5.390 -6.944 -29.580 1.00 92.56 302 ASN A CA 1
ATOM 2450 C C . ASN A 1 302 ? 4.161 -6.490 -30.400 1.00 92.56 302 ASN A C 1
ATOM 2452 O O . ASN A 1 302 ? 4.155 -6.522 -31.632 1.00 92.56 302 ASN A O 1
ATOM 2456 N N . ASP A 1 303 ? 3.100 -6.033 -29.729 1.00 91.31 303 ASP A N 1
ATOM 2457 C CA . ASP A 1 303 ? 1.837 -5.678 -30.399 1.00 91.31 303 ASP A CA 1
ATOM 2458 C C . ASP A 1 303 ? 1.973 -4.528 -31.411 1.00 91.31 303 ASP A C 1
ATOM 2460 O O . ASP A 1 303 ? 1.262 -4.491 -32.418 1.00 91.31 303 ASP A O 1
ATOM 2464 N N . GLN A 1 304 ? 2.894 -3.591 -31.176 1.00 91.12 304 GLN A N 1
ATOM 2465 C CA . GLN A 1 304 ? 3.156 -2.491 -32.102 1.00 91.12 304 GLN A CA 1
ATOM 2466 C C . GLN A 1 304 ? 3.888 -2.990 -33.353 1.00 91.12 304 GLN A C 1
ATOM 2468 O O . GLN A 1 304 ? 3.547 -2.600 -34.472 1.00 91.12 304 GLN A O 1
ATOM 2473 N N . GLU A 1 305 ? 4.859 -3.883 -33.187 1.00 91.88 305 GLU A N 1
ATOM 2474 C CA . GLU A 1 305 ? 5.576 -4.530 -34.285 1.00 91.88 305 GLU A CA 1
ATOM 2475 C C . GLU A 1 305 ? 4.645 -5.416 -35.112 1.00 91.88 305 GLU A C 1
ATOM 2477 O O . GLU A 1 305 ? 4.681 -5.349 -36.337 1.00 91.88 305 GLU A O 1
ATOM 2482 N N . LEU A 1 306 ? 3.745 -6.164 -34.467 1.00 91.94 306 LEU A N 1
ATOM 2483 C CA . LEU A 1 306 ? 2.713 -6.943 -35.155 1.00 91.94 306 LEU A CA 1
ATOM 2484 C C . LEU A 1 306 ? 1.838 -6.048 -36.032 1.00 91.94 306 LEU A C 1
ATOM 2486 O O . LEU A 1 306 ? 1.638 -6.333 -37.211 1.00 91.94 306 LEU A O 1
ATOM 2490 N N . ARG A 1 307 ? 1.356 -4.931 -35.479 1.00 91.00 307 ARG A N 1
ATOM 2491 C CA . ARG A 1 307 ? 0.484 -3.993 -36.195 1.00 91.00 307 ARG A CA 1
ATOM 2492 C C . ARG A 1 307 ? 1.176 -3.294 -37.362 1.00 91.00 307 ARG A C 1
ATOM 2494 O O . ARG A 1 307 ? 0.521 -2.969 -38.347 1.00 91.00 307 ARG A O 1
ATOM 2501 N N . THR A 1 308 ? 2.469 -3.017 -37.231 1.00 90.62 308 THR A N 1
ATOM 2502 C CA . THR A 1 308 ? 3.243 -2.273 -38.236 1.00 90.62 308 THR A CA 1
ATOM 2503 C C . THR A 1 308 ? 3.794 -3.173 -39.335 1.00 90.62 308 THR A C 1
ATOM 2505 O O . THR A 1 308 ? 3.726 -2.804 -40.503 1.00 90.62 308 THR A O 1
ATOM 2508 N N . GLN A 1 309 ? 4.309 -4.352 -38.982 1.00 90.50 309 GLN A N 1
ATOM 2509 C CA . GLN A 1 309 ? 4.927 -5.285 -39.928 1.00 90.50 309 GLN A CA 1
ATOM 2510 C C . GLN A 1 309 ? 3.896 -6.195 -40.609 1.00 90.50 309 GLN A C 1
ATOM 2512 O O . GLN A 1 309 ? 4.090 -6.576 -41.760 1.00 90.50 309 GLN A O 1
ATOM 2517 N N . PHE A 1 310 ? 2.782 -6.503 -39.937 1.00 91.56 310 PHE A N 1
ATOM 2518 C CA . PHE A 1 310 ? 1.731 -7.384 -40.455 1.00 91.56 310 PHE A CA 1
ATOM 2519 C C . PHE A 1 310 ? 0.328 -6.761 -40.307 1.00 91.56 310 PHE A C 1
ATOM 2521 O O . PHE A 1 310 ? -0.542 -7.348 -39.668 1.00 91.56 310 PHE A O 1
ATOM 2528 N N . PRO A 1 311 ? 0.022 -5.609 -40.939 1.00 87.00 311 PRO A N 1
ATOM 2529 C CA . PRO A 1 311 ? -1.263 -4.903 -40.790 1.00 87.00 311 PRO A CA 1
ATOM 2530 C C . PRO A 1 311 ? -2.485 -5.629 -41.400 1.00 87.00 311 PRO A C 1
ATOM 2532 O O . PRO A 1 311 ? -3.551 -5.035 -41.546 1.00 87.00 311 PRO A O 1
ATOM 2535 N N . GLY A 1 312 ? -2.350 -6.908 -41.756 1.00 78.25 312 GLY A N 1
ATOM 2536 C CA . GLY A 1 312 ? -3.372 -7.729 -42.413 1.00 78.25 312 GLY A CA 1
ATOM 2537 C C . GLY A 1 312 ? -2.803 -8.850 -43.291 1.00 78.25 312 GLY A C 1
ATOM 2538 O O . GLY A 1 312 ? -3.567 -9.618 -43.859 1.00 78.25 312 GLY A O 1
ATOM 2539 N N . SER A 1 313 ? -1.474 -8.943 -43.409 1.00 76.62 313 SER A N 1
ATOM 2540 C CA . SER A 1 313 ? -0.748 -9.919 -44.240 1.00 76.62 313 SER A CA 1
ATOM 2541 C C . SER A 1 313 ? -0.204 -11.133 -43.471 1.00 76.62 313 SER A C 1
ATOM 2543 O O . SER A 1 313 ? 0.379 -12.026 -44.080 1.00 76.62 313 SER A O 1
ATOM 2545 N N . GLY A 1 314 ? -0.357 -11.170 -42.144 1.00 79.06 314 GLY A N 1
ATOM 2546 C CA . GLY A 1 314 ? 0.117 -12.261 -41.288 1.00 79.06 314 GLY A CA 1
ATOM 2547 C C . GLY A 1 314 ? -0.934 -13.351 -41.050 1.00 79.06 314 GLY A C 1
ATOM 2548 O O . GLY A 1 314 ? -2.133 -13.090 -41.129 1.00 79.06 314 GLY A O 1
ATOM 2549 N N . SER A 1 315 ? -0.490 -14.568 -40.717 1.00 88.38 315 SER A N 1
ATOM 2550 C CA . SER A 1 315 ? -1.380 -15.627 -40.228 1.00 88.38 315 SER A CA 1
ATOM 2551 C C . SER A 1 315 ? -1.814 -15.295 -38.800 1.00 88.38 315 SER A C 1
ATOM 2553 O O . SER A 1 315 ? -0.987 -15.297 -37.889 1.00 88.38 315 SER A O 1
ATOM 2555 N N . TYR A 1 316 ? -3.098 -14.988 -38.610 1.00 91.44 316 TYR A N 1
ATOM 2556 C CA . TYR A 1 316 ? -3.697 -14.767 -37.294 1.00 91.44 316 TYR A CA 1
ATOM 2557 C C . TYR A 1 316 ? -4.653 -15.919 -36.948 1.00 91.44 316 TYR A C 1
ATOM 2559 O O . TYR A 1 316 ? -5.391 -16.380 -37.823 1.00 91.44 316 TYR A O 1
ATOM 2567 N N . PRO A 1 317 ? -4.673 -16.387 -35.688 1.00 91.81 317 PRO A N 1
ATOM 2568 C CA . PRO A 1 317 ? -5.658 -17.349 -35.216 1.00 91.81 317 PRO A CA 1
ATOM 2569 C C . PRO A 1 317 ? -7.072 -16.755 -35.243 1.00 91.81 317 PRO A C 1
ATOM 2571 O O . PRO A 1 317 ? -7.272 -15.538 -35.287 1.00 91.81 317 PRO A O 1
ATOM 2574 N N . GLN A 1 318 ? -8.081 -17.626 -35.204 1.00 88.56 318 GLN A N 1
ATOM 2575 C CA . GLN A 1 318 ? -9.482 -17.216 -35.274 1.00 88.56 318 GLN A CA 1
ATOM 2576 C C . GLN A 1 318 ? -9.826 -16.197 -34.173 1.00 88.56 318 GLN A C 1
ATOM 2578 O O . GLN A 1 318 ? -9.588 -16.429 -32.992 1.00 88.56 318 GLN A O 1
ATOM 2583 N N . GLY A 1 319 ? -10.407 -15.061 -34.568 1.00 86.31 319 GLY A N 1
ATOM 2584 C CA . GLY A 1 319 ? -10.794 -13.985 -33.648 1.00 86.31 319 GLY A CA 1
ATOM 2585 C C . GLY A 1 319 ? -9.672 -13.005 -33.282 1.00 86.31 319 GLY A C 1
ATOM 2586 O O . GLY A 1 319 ? -9.967 -11.976 -32.670 1.00 86.31 319 GLY A O 1
ATOM 2587 N N . ALA A 1 320 ? -8.424 -13.267 -33.686 1.00 91.25 320 ALA A N 1
ATOM 2588 C CA . ALA A 1 320 ? -7.324 -12.316 -33.577 1.00 91.25 320 ALA A CA 1
ATOM 2589 C C . ALA A 1 320 ? -7.196 -11.460 -34.845 1.00 91.25 320 ALA A C 1
ATOM 2591 O O . ALA A 1 320 ? -7.428 -11.914 -35.965 1.00 91.25 320 ALA A O 1
ATOM 2592 N N . THR A 1 321 ? -6.806 -10.202 -34.666 1.00 90.25 321 THR A N 1
ATOM 2593 C CA . THR A 1 321 ? -6.547 -9.251 -35.754 1.00 90.25 321 THR A CA 1
ATOM 2594 C C . THR A 1 321 ? -5.292 -8.430 -35.448 1.00 90.25 321 THR A C 1
ATOM 2596 O O . THR A 1 321 ? -4.883 -8.357 -34.289 1.00 90.25 321 THR A O 1
ATOM 2599 N N . PRO A 1 322 ? -4.702 -7.714 -36.423 1.00 87.25 322 PRO A N 1
ATOM 2600 C CA . PRO A 1 322 ? -3.573 -6.817 -36.153 1.00 87.25 322 PRO A CA 1
ATOM 2601 C C . PRO A 1 322 ? -3.873 -5.734 -35.102 1.00 87.25 322 PRO A C 1
ATOM 2603 O O . PRO A 1 322 ? -2.977 -5.251 -34.416 1.00 87.25 322 PRO A O 1
ATOM 2606 N N . SER A 1 323 ? -5.140 -5.325 -34.968 1.00 87.56 323 SER A N 1
ATOM 2607 C CA . SER A 1 323 ? -5.586 -4.353 -33.964 1.00 87.56 323 SER A CA 1
ATOM 2608 C C . SER A 1 323 ? -5.953 -4.978 -32.616 1.00 87.56 323 SER A C 1
ATOM 2610 O O . SER A 1 323 ? -5.973 -4.261 -31.615 1.00 87.56 323 SER A O 1
ATOM 2612 N N . LYS A 1 324 ? -6.231 -6.285 -32.588 1.00 90.25 324 LYS A N 1
ATOM 2613 C CA . LYS A 1 324 ? -6.560 -7.076 -31.400 1.00 90.25 324 LYS A CA 1
ATOM 2614 C C . LYS A 1 324 ? -5.895 -8.457 -31.521 1.00 90.25 324 LYS A C 1
ATOM 2616 O O . LYS A 1 324 ? -6.577 -9.436 -31.825 1.00 90.25 324 LYS A O 1
ATOM 2621 N N . PRO A 1 325 ? -4.570 -8.557 -31.309 1.00 90.25 325 PRO A N 1
ATOM 2622 C CA . PRO A 1 325 ? -3.829 -9.780 -31.612 1.00 90.25 325 PRO A CA 1
ATOM 2623 C C . PRO A 1 325 ? -4.095 -10.917 -30.619 1.00 90.25 325 PRO A C 1
ATOM 2625 O O . PRO A 1 325 ? -3.712 -12.048 -30.892 1.00 90.25 325 PRO A O 1
ATOM 2628 N N . LEU A 1 326 ? -4.746 -10.654 -29.476 1.00 92.31 326 LEU A N 1
ATOM 2629 C CA . LEU A 1 326 ? -4.928 -11.640 -28.399 1.00 92.31 326 LEU A CA 1
ATOM 2630 C C . LEU A 1 326 ? -3.581 -12.267 -27.980 1.00 92.31 326 LEU A C 1
ATOM 2632 O O . LEU A 1 326 ? -3.484 -13.472 -27.733 1.00 92.31 326 LEU A O 1
ATOM 2636 N N . SER A 1 327 ? -2.528 -11.447 -27.945 1.00 91.19 327 SER A N 1
ATOM 2637 C CA . SER A 1 327 ? -1.165 -11.884 -27.667 1.00 91.19 327 SER A CA 1
ATOM 2638 C C . SER A 1 327 ? -0.884 -11.996 -26.163 1.00 91.19 327 SER A C 1
ATOM 2640 O O . SER A 1 327 ? -1.540 -11.369 -25.322 1.00 91.19 327 SER A O 1
ATOM 2642 N N . ILE A 1 328 ? 0.163 -12.743 -25.819 1.00 90.25 328 ILE A N 1
ATOM 2643 C CA . ILE A 1 328 ? 0.711 -12.790 -24.457 1.00 90.25 328 ILE A CA 1
ATOM 2644 C C . ILE A 1 328 ? 1.699 -11.647 -24.161 1.00 90.25 328 ILE A C 1
ATOM 2646 O O . ILE A 1 328 ? 2.384 -11.678 -23.144 1.00 90.25 328 ILE A O 1
ATOM 2650 N N . ASN A 1 329 ? 1.774 -10.610 -25.004 1.00 89.44 329 ASN A N 1
ATOM 2651 C CA . ASN A 1 329 ? 2.736 -9.509 -24.834 1.00 89.44 329 ASN A CA 1
ATOM 2652 C C . ASN A 1 329 ? 2.511 -8.700 -23.549 1.00 89.44 329 ASN A C 1
ATOM 2654 O O . ASN A 1 329 ? 3.452 -8.135 -22.998 1.00 89.44 329 ASN A O 1
ATOM 2658 N N . HIS A 1 330 ? 1.285 -8.709 -23.021 1.00 80.56 330 HIS A N 1
ATOM 2659 C CA . HIS A 1 330 ? 0.970 -8.162 -21.700 1.00 80.56 330 HIS A CA 1
ATOM 2660 C C . HIS A 1 330 ? 1.675 -8.901 -20.546 1.00 80.56 330 HIS A C 1
ATOM 2662 O O . HIS A 1 330 ? 1.803 -8.337 -19.465 1.00 80.56 330 HIS A O 1
ATOM 2668 N N . LEU A 1 331 ? 2.110 -10.146 -20.767 1.00 82.81 331 LEU A N 1
ATOM 2669 C CA . LEU A 1 331 ? 2.901 -10.931 -19.819 1.00 82.81 331 LEU A CA 1
ATOM 2670 C C . LEU A 1 331 ? 4.391 -10.765 -20.064 1.00 82.81 331 LEU A C 1
ATOM 2672 O O . LEU A 1 331 ? 5.148 -10.674 -19.109 1.00 82.81 331 LEU A O 1
ATOM 2676 N N . LEU A 1 332 ? 4.810 -10.759 -21.329 1.00 86.75 332 LEU A N 1
ATOM 2677 C CA . LEU A 1 332 ? 6.224 -10.731 -21.695 1.00 86.75 332 LEU A CA 1
ATOM 2678 C C . LEU A 1 332 ? 6.869 -9.356 -21.485 1.00 86.75 332 LEU A C 1
ATOM 2680 O O . LEU A 1 332 ? 8.042 -9.288 -21.133 1.00 86.75 332 LEU A O 1
ATOM 2684 N N . GLY A 1 333 ? 6.118 -8.271 -21.689 1.00 83.44 333 GLY A N 1
ATOM 2685 C CA . GLY A 1 333 ? 6.671 -6.921 -21.627 1.00 83.44 333 GLY A CA 1
ATOM 2686 C C . GLY A 1 333 ? 7.619 -6.606 -22.798 1.00 83.44 333 GLY A C 1
ATOM 2687 O O . GLY A 1 333 ? 7.603 -7.294 -23.823 1.00 83.44 333 GLY A O 1
ATOM 2688 N N . PRO A 1 334 ? 8.406 -5.519 -22.702 1.00 85.62 334 PRO A N 1
ATOM 2689 C CA . PRO A 1 334 ? 9.362 -5.147 -23.738 1.00 85.62 334 PRO A CA 1
ATOM 2690 C C . PRO A 1 334 ? 10.557 -6.110 -23.779 1.00 85.62 334 PRO A C 1
ATOM 2692 O O . PRO A 1 334 ? 11.001 -6.626 -22.751 1.00 85.62 334 PRO A O 1
ATOM 2695 N N . SER A 1 335 ? 11.121 -6.291 -24.974 1.00 92.75 335 SER A N 1
ATOM 2696 C CA . SER A 1 335 ? 12.298 -7.135 -25.194 1.00 92.75 335 SER A CA 1
ATOM 2697 C C . SER A 1 335 ? 13.412 -6.430 -25.949 1.00 92.75 335 SER A C 1
ATOM 2699 O O . SER A 1 335 ? 13.144 -5.516 -26.729 1.00 92.75 335 SER A O 1
ATOM 2701 N N . PHE A 1 336 ? 14.635 -6.928 -25.800 1.00 93.44 336 PHE A N 1
ATOM 2702 C CA . PHE A 1 336 ? 15.793 -6.536 -26.602 1.00 93.44 336 PHE A CA 1
ATOM 2703 C C . PHE A 1 336 ? 16.663 -7.752 -26.942 1.00 93.44 336 PHE A C 1
ATOM 2705 O O . PHE A 1 336 ? 16.561 -8.795 -26.299 1.00 93.44 336 PHE A O 1
ATOM 2712 N N . ILE A 1 337 ? 17.524 -7.626 -27.953 1.00 95.19 337 ILE A N 1
ATOM 2713 C CA . ILE A 1 337 ? 18.556 -8.631 -28.237 1.00 95.19 337 ILE A CA 1
ATOM 2714 C C . ILE A 1 337 ? 19.780 -8.319 -27.378 1.00 95.19 337 ILE A C 1
ATOM 2716 O O . ILE A 1 337 ? 20.230 -7.173 -27.351 1.00 95.19 337 ILE A O 1
ATOM 2720 N N . ASN A 1 338 ? 20.295 -9.316 -26.660 1.00 93.56 338 ASN A N 1
ATOM 2721 C CA . ASN A 1 338 ? 21.461 -9.148 -25.798 1.00 93.56 338 ASN A CA 1
ATOM 2722 C C . ASN A 1 338 ? 22.724 -8.754 -26.592 1.00 93.56 338 ASN A C 1
ATOM 2724 O O . ASN A 1 338 ? 22.797 -8.915 -27.809 1.00 93.56 338 ASN A O 1
ATOM 2728 N N . GLU A 1 339 ? 23.751 -8.264 -25.896 1.00 91.50 339 GLU A N 1
ATOM 2729 C CA . GLU A 1 339 ? 24.996 -7.798 -26.532 1.00 91.50 339 GLU A CA 1
ATOM 2730 C C . GLU A 1 339 ? 25.712 -8.894 -27.338 1.00 91.50 339 GLU A C 1
ATOM 2732 O O . GLU A 1 339 ? 26.353 -8.611 -28.347 1.00 91.50 339 GLU A O 1
ATOM 2737 N N . ALA A 1 340 ? 25.564 -10.156 -26.924 1.00 91.25 340 ALA A N 1
ATOM 2738 C CA . ALA A 1 340 ? 26.112 -11.313 -27.624 1.00 91.25 340 ALA A CA 1
ATOM 2739 C C . ALA A 1 340 ? 25.333 -11.692 -28.901 1.00 91.25 340 ALA A C 1
ATOM 2741 O O . ALA A 1 340 ? 25.781 -12.559 -29.651 1.00 91.25 340 ALA A O 1
ATOM 2742 N N . GLY A 1 341 ? 24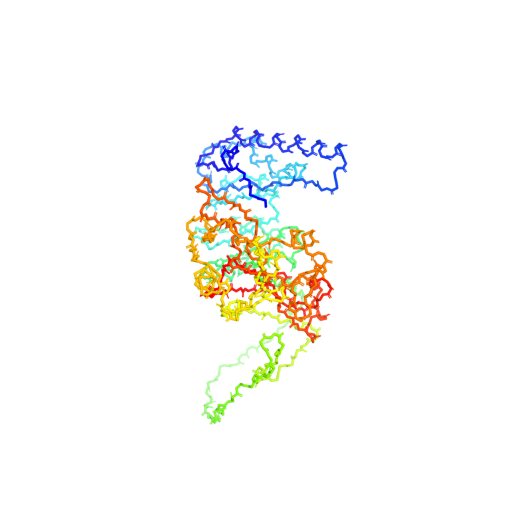.176 -11.073 -29.160 1.00 92.31 341 GLY A N 1
ATOM 2743 C CA . GLY A 1 341 ? 23.379 -11.286 -30.368 1.00 92.31 341 GLY A CA 1
ATOM 2744 C C . GLY A 1 341 ? 22.689 -12.649 -30.456 1.00 92.31 341 GLY A C 1
ATOM 2745 O O . GLY A 1 341 ? 22.215 -13.009 -31.530 1.00 92.31 341 GLY A O 1
ATOM 2746 N N . ASN A 1 342 ? 22.646 -13.418 -29.367 1.00 94.31 342 ASN A N 1
ATOM 2747 C CA . ASN A 1 342 ? 22.213 -14.819 -29.358 1.00 94.31 342 ASN A CA 1
ATOM 2748 C C . ASN A 1 342 ? 20.962 -15.082 -28.507 1.00 94.31 342 ASN A C 1
ATOM 2750 O O . ASN A 1 342 ? 20.468 -16.210 -28.489 1.00 94.31 342 ASN A O 1
ATOM 2754 N N . GLN A 1 343 ? 20.442 -14.077 -27.797 1.00 95.38 343 GLN A N 1
ATOM 2755 C CA . GLN A 1 343 ? 19.206 -14.192 -27.024 1.00 95.38 343 GLN A CA 1
ATOM 2756 C C . GLN A 1 343 ? 18.334 -12.942 -27.171 1.00 95.38 343 GLN A C 1
ATOM 2758 O O . GLN A 1 343 ? 18.825 -11.815 -27.096 1.00 95.38 343 GLN A O 1
ATOM 2763 N N . GLN A 1 344 ? 17.027 -13.152 -27.317 1.00 96.25 344 GLN A N 1
ATOM 2764 C CA . GLN A 1 344 ? 15.994 -12.148 -27.099 1.00 96.25 344 GLN A CA 1
ATOM 2765 C C . GLN A 1 344 ? 15.588 -12.196 -25.624 1.00 96.25 344 GLN A C 1
ATOM 2767 O O . GLN A 1 344 ? 15.059 -13.198 -25.141 1.00 96.25 344 GLN A O 1
ATOM 2772 N N . VAL A 1 345 ? 15.861 -11.112 -24.905 1.00 94.56 345 VAL A N 1
ATOM 2773 C CA . VAL A 1 345 ? 15.620 -10.987 -23.468 1.00 94.56 345 VAL A CA 1
ATOM 2774 C C . VAL A 1 345 ? 14.363 -10.165 -23.244 1.00 94.56 345 VAL A C 1
ATOM 2776 O O . VAL A 1 345 ? 14.262 -9.035 -23.721 1.00 94.56 345 VAL A O 1
ATOM 2779 N N . PHE A 1 346 ? 13.414 -10.731 -22.504 1.00 92.62 346 PHE A N 1
ATOM 2780 C CA . PHE A 1 346 ? 12.200 -10.062 -22.051 1.00 92.62 346 PHE A CA 1
ATOM 2781 C C . PHE A 1 346 ? 12.376 -9.621 -20.606 1.00 92.62 346 PHE A C 1
ATOM 2783 O O . PHE A 1 346 ? 12.437 -10.451 -19.694 1.00 92.62 346 PHE A O 1
ATOM 2790 N N . THR A 1 347 ? 12.458 -8.309 -20.405 1.00 80.38 347 THR A N 1
ATOM 2791 C CA . THR A 1 347 ? 12.531 -7.720 -19.067 1.00 80.38 347 THR A CA 1
ATOM 2792 C C . THR A 1 347 ? 11.133 -7.521 -18.518 1.00 80.38 347 THR A C 1
ATOM 2794 O O . THR A 1 347 ? 10.287 -6.959 -19.211 1.00 80.38 347 THR A O 1
ATOM 2797 N N . PHE A 1 348 ? 10.928 -7.888 -17.252 1.00 67.88 348 PHE A N 1
ATOM 2798 C CA . PHE A 1 348 ? 9.650 -7.755 -16.547 1.00 67.88 348 PHE A CA 1
ATOM 2799 C C . PHE A 1 348 ? 8.558 -8.703 -17.046 1.00 67.88 348 PHE A C 1
ATOM 2801 O O . PHE A 1 348 ? 7.464 -8.270 -17.408 1.00 67.88 348 PHE A O 1
ATOM 2808 N N . VAL A 1 349 ? 8.814 -10.010 -16.962 1.00 68.69 349 VAL A N 1
ATOM 2809 C CA . VAL A 1 349 ? 7.747 -10.999 -17.153 1.00 68.69 349 VAL A CA 1
ATOM 2810 C C . VAL A 1 349 ? 6.739 -10.881 -16.004 1.00 68.69 349 VAL A C 1
ATOM 2812 O O . VAL A 1 349 ? 7.075 -11.068 -14.831 1.00 68.69 349 VAL A O 1
ATOM 2815 N N . GLN A 1 350 ? 5.493 -10.522 -16.317 1.00 67.69 350 GLN A N 1
ATOM 2816 C CA . GLN A 1 350 ? 4.422 -10.395 -15.333 1.00 67.69 350 GLN A CA 1
ATOM 2817 C C . GLN A 1 350 ? 3.845 -11.780 -15.010 1.00 67.69 350 GLN A C 1
ATOM 2819 O O . GLN A 1 350 ? 2.980 -12.291 -15.713 1.00 67.69 350 GLN A O 1
ATOM 2824 N N . MET A 1 351 ? 4.274 -12.356 -13.882 1.00 67.19 351 MET A N 1
ATOM 2825 C CA . MET A 1 351 ? 3.801 -13.660 -13.364 1.00 67.19 351 MET A CA 1
ATOM 2826 C C . MET A 1 351 ? 2.385 -13.644 -12.784 1.00 67.19 351 MET A C 1
ATOM 2828 O O . MET A 1 351 ? 1.914 -14.632 -12.216 1.00 67.19 351 MET A O 1
ATOM 2832 N N . GLN A 1 352 ? 1.731 -12.492 -12.865 1.00 66.88 352 GLN A N 1
ATOM 2833 C CA . GLN A 1 352 ? 0.473 -12.211 -12.208 1.00 66.88 352 GLN A CA 1
ATOM 2834 C C . GLN A 1 352 ? -0.384 -11.335 -13.136 1.00 66.88 352 GLN A C 1
ATOM 2836 O O . GLN A 1 352 ? -0.340 -10.111 -13.015 1.00 66.88 352 GLN A O 1
ATOM 2841 N N . PRO A 1 353 ? -1.127 -11.919 -14.096 1.00 62.09 353 PRO A N 1
ATOM 2842 C CA . PRO A 1 353 ? -1.842 -11.161 -15.133 1.00 62.09 353 PRO A CA 1
ATOM 2843 C C . PRO A 1 353 ? -2.826 -10.126 -14.574 1.00 62.09 353 PRO A C 1
ATOM 2845 O O . PRO A 1 353 ? -3.036 -9.080 -15.190 1.00 62.09 353 PRO A O 1
ATOM 2848 N N . TYR A 1 354 ? -3.377 -10.385 -13.387 1.00 69.62 354 TYR A N 1
ATOM 2849 C CA . TYR A 1 354 ? -4.304 -9.492 -12.701 1.00 69.62 354 TYR A CA 1
ATOM 2850 C C . TYR A 1 354 ? -3.756 -9.100 -11.336 1.00 69.62 354 TYR A C 1
ATOM 2852 O O . TYR A 1 354 ? -3.330 -9.945 -10.552 1.00 69.62 354 TYR A O 1
ATOM 2860 N N . SER A 1 355 ? -3.791 -7.806 -11.029 1.00 64.75 355 SER A N 1
ATOM 2861 C CA . SER A 1 355 ? -3.378 -7.260 -9.733 1.00 64.75 355 SER A CA 1
ATOM 2862 C C . SER A 1 355 ? -4.459 -7.379 -8.659 1.00 64.75 355 SER A C 1
ATOM 2864 O O . SER A 1 355 ? -4.167 -7.245 -7.473 1.00 64.75 355 SER A O 1
ATOM 2866 N N . GLU A 1 356 ? -5.716 -7.575 -9.059 1.00 71.50 356 GLU A N 1
ATOM 2867 C CA . GLU A 1 356 ? -6.885 -7.443 -8.191 1.00 71.50 356 GLU A CA 1
ATOM 2868 C C . GLU A 1 356 ? -7.993 -8.408 -8.634 1.00 71.50 356 GLU A C 1
ATOM 2870 O O . GLU A 1 356 ? -8.269 -8.521 -9.828 1.00 71.50 356 GLU A O 1
ATOM 2875 N N . ILE A 1 357 ? -8.635 -9.074 -7.674 1.00 73.88 357 ILE A N 1
ATOM 2876 C CA . ILE A 1 357 ? -9.838 -9.896 -7.863 1.00 73.88 357 ILE A CA 1
ATOM 2877 C C . ILE A 1 357 ? -10.993 -9.214 -7.136 1.00 73.88 357 ILE A C 1
ATOM 2879 O O . ILE A 1 357 ? -10.822 -8.699 -6.031 1.00 73.88 357 ILE A O 1
ATOM 2883 N N . TYR A 1 358 ? -12.173 -9.230 -7.745 1.00 74.56 358 TYR A N 1
ATOM 2884 C CA . TYR A 1 358 ? -13.387 -8.652 -7.182 1.00 74.56 358 TYR A CA 1
ATOM 2885 C C . TYR A 1 358 ? -14.419 -9.752 -6.957 1.00 74.56 358 TYR A C 1
ATOM 2887 O O . TYR A 1 358 ? -14.781 -10.452 -7.900 1.00 74.56 358 TYR A O 1
ATOM 2895 N N . LEU A 1 359 ? -14.911 -9.888 -5.726 1.00 75.44 359 LEU A N 1
ATOM 2896 C CA . LEU A 1 359 ? -16.067 -10.729 -5.435 1.00 75.44 359 LEU A CA 1
ATOM 2897 C C . LEU A 1 359 ? -17.331 -9.889 -5.612 1.00 75.44 359 LEU A C 1
ATOM 2899 O O . LEU A 1 359 ? -17.436 -8.799 -5.044 1.00 75.44 359 LEU A O 1
ATOM 2903 N N . ARG A 1 360 ? -18.281 -10.394 -6.399 1.00 74.75 360 ARG A N 1
ATOM 2904 C CA . ARG A 1 360 ? -19.533 -9.708 -6.741 1.00 74.75 360 ARG A CA 1
ATOM 2905 C C . ARG A 1 360 ? -20.727 -10.440 -6.142 1.00 74.75 360 ARG A C 1
ATOM 2907 O O . ARG A 1 360 ? -20.704 -11.660 -6.032 1.00 74.75 360 ARG A O 1
ATOM 2914 N N . CYS A 1 361 ? -21.774 -9.698 -5.792 1.00 69.81 361 CYS A N 1
ATOM 2915 C CA . CYS A 1 361 ? -23.053 -10.269 -5.374 1.00 69.81 361 CYS A CA 1
ATOM 2916 C C . CYS A 1 361 ? -24.195 -9.337 -5.790 1.00 69.81 361 CYS A C 1
ATOM 2918 O O . CYS A 1 361 ? -24.332 -8.248 -5.244 1.00 69.81 361 CYS A O 1
ATOM 2920 N N . SER A 1 362 ? -25.013 -9.761 -6.753 1.00 63.50 362 SER A N 1
ATOM 2921 C CA . SER A 1 362 ? -26.106 -8.952 -7.316 1.00 63.50 362 SER A CA 1
ATOM 2922 C C . SER A 1 362 ? -27.274 -8.725 -6.351 1.00 63.50 362 SER A C 1
ATOM 2924 O O . SER A 1 362 ? -28.033 -7.777 -6.521 1.00 63.50 362 SER A O 1
ATOM 2926 N N . SER A 1 363 ? -27.434 -9.582 -5.341 1.00 63.03 363 SER A N 1
ATOM 2927 C CA . SER A 1 363 ? -28.526 -9.506 -4.367 1.00 63.03 363 SER A CA 1
ATOM 2928 C C . SER A 1 363 ? -28.184 -8.667 -3.135 1.00 63.03 363 SER A C 1
ATOM 2930 O O . SER A 1 363 ? -29.078 -8.035 -2.580 1.00 63.03 363 SER A O 1
ATOM 2932 N N . LEU A 1 364 ? -26.913 -8.629 -2.720 1.00 59.84 364 LEU A N 1
ATOM 2933 C CA . LEU A 1 364 ? -26.475 -7.927 -1.504 1.00 59.84 364 LEU A CA 1
ATOM 2934 C C . LEU A 1 364 ? -25.794 -6.582 -1.778 1.00 59.84 364 LEU A C 1
ATOM 2936 O O . LEU A 1 364 ? -25.815 -5.700 -0.928 1.00 59.84 364 LEU A O 1
ATOM 2940 N N . ALA A 1 365 ? -25.211 -6.378 -2.959 1.00 53.28 365 ALA A N 1
ATOM 2941 C CA . ALA A 1 365 ? -24.458 -5.155 -3.228 1.00 53.28 365 ALA A CA 1
ATOM 2942 C C . ALA A 1 365 ? -25.312 -3.879 -3.278 1.00 53.28 365 ALA A C 1
ATOM 2944 O O . ALA A 1 365 ? -24.783 -2.814 -2.999 1.00 53.28 365 ALA A O 1
ATOM 2945 N N . ASN A 1 366 ? -26.623 -3.972 -3.527 1.00 45.62 366 ASN A N 1
ATOM 2946 C CA . ASN A 1 366 ? -27.520 -2.806 -3.510 1.00 45.62 366 ASN A CA 1
ATOM 2947 C C . ASN A 1 366 ? -27.605 -2.102 -2.153 1.00 45.62 366 ASN A C 1
ATOM 2949 O O . ASN A 1 366 ? -28.078 -0.970 -2.078 1.00 45.62 366 ASN A O 1
ATOM 2953 N N . ALA A 1 367 ? -27.210 -2.769 -1.077 1.00 45.41 367 ALA A N 1
ATOM 2954 C CA . ALA A 1 367 ? -27.257 -2.175 0.240 1.00 45.41 367 ALA A CA 1
ATOM 2955 C C . ALA A 1 367 ? -25.937 -1.446 0.565 1.00 45.41 367 ALA A C 1
ATOM 2957 O O . ALA A 1 367 ? -25.959 -0.410 1.234 1.00 45.41 367 ALA A O 1
ATOM 2958 N N . ALA A 1 368 ? -24.804 -1.891 0.012 1.00 49.38 368 ALA A N 1
ATOM 2959 C CA . ALA A 1 368 ? -23.503 -1.251 0.161 1.00 49.38 368 ALA A CA 1
ATOM 2960 C C . ALA A 1 368 ? -23.274 -0.217 -0.940 1.00 49.38 368 ALA A C 1
ATOM 2962 O O . ALA A 1 368 ? -23.165 -0.584 -2.101 1.00 49.38 368 ALA A O 1
ATOM 2963 N N . ASP A 1 369 ? -23.054 1.052 -0.601 1.00 56.25 369 ASP A N 1
ATOM 2964 C CA . ASP A 1 369 ? -22.621 2.096 -1.551 1.00 56.25 369 ASP A CA 1
ATOM 2965 C C . ASP A 1 369 ? -21.202 1.844 -2.145 1.00 56.25 369 ASP A C 1
ATOM 2967 O O . ASP A 1 369 ? -20.464 2.769 -2.489 1.00 56.25 369 ASP A O 1
ATOM 2971 N N . THR A 1 370 ? -20.763 0.583 -2.225 1.00 53.03 370 THR A N 1
ATOM 2972 C CA . THR A 1 370 ? -19.453 0.142 -2.691 1.00 53.03 370 THR A CA 1
ATOM 2973 C C . THR A 1 370 ? -19.525 -0.257 -4.154 1.00 53.03 370 THR A C 1
ATOM 2975 O O . THR A 1 370 ? -19.960 -1.348 -4.521 1.00 53.03 370 THR A O 1
ATOM 2978 N N . VAL A 1 371 ? -19.019 0.636 -4.994 1.00 62.81 371 VAL A N 1
ATOM 2979 C CA . VAL A 1 371 ? -18.998 0.452 -6.438 1.00 62.81 371 VAL A CA 1
ATOM 2980 C C . VAL A 1 371 ? -17.577 0.118 -6.883 1.00 62.81 371 VAL A C 1
ATOM 2982 O O . VAL A 1 371 ? -16.635 0.886 -6.684 1.00 62.81 371 VAL A O 1
ATOM 2985 N N . GLY A 1 372 ? -17.418 -1.055 -7.482 1.00 62.62 372 GLY A N 1
ATOM 2986 C CA . GLY A 1 372 ? -16.189 -1.501 -8.115 1.00 62.62 372 GLY A CA 1
ATOM 2987 C C . GLY A 1 372 ? -15.928 -0.803 -9.452 1.00 62.62 372 GLY A C 1
ATOM 2988 O O . GLY A 1 372 ? -16.707 0.045 -9.903 1.00 62.62 372 GLY A O 1
ATOM 2989 N N . PRO A 1 373 ? -14.822 -1.151 -10.131 1.00 60.09 373 PRO A N 1
ATOM 2990 C CA . PRO A 1 373 ? -14.515 -0.610 -11.449 1.00 60.09 373 PRO A CA 1
ATOM 2991 C C . PRO A 1 373 ? -15.709 -0.752 -12.400 1.00 60.09 373 PRO A C 1
ATOM 2993 O O . PRO A 1 373 ? -16.397 -1.770 -12.384 1.00 60.09 373 PRO A O 1
ATOM 2996 N N . LEU A 1 374 ? -15.939 0.264 -13.238 1.00 66.38 374 LEU A N 1
ATOM 2997 C CA . LEU A 1 374 ? -17.024 0.302 -14.232 1.00 66.38 374 LEU A CA 1
ATOM 2998 C C . LEU A 1 374 ? -18.453 0.302 -13.663 1.00 66.38 374 LEU A C 1
ATOM 3000 O O . LEU A 1 374 ? -19.396 0.059 -14.410 1.00 66.38 374 LEU A O 1
ATOM 3004 N N . GLY A 1 375 ? -18.640 0.620 -12.380 1.00 64.19 375 GLY A N 1
ATOM 3005 C CA . GLY A 1 375 ? -19.987 0.705 -11.814 1.00 64.19 375 GLY A CA 1
ATOM 3006 C C . GLY A 1 375 ? -20.504 -0.618 -11.252 1.00 64.19 375 GLY A C 1
ATOM 3007 O O . GLY A 1 375 ? -21.693 -0.736 -10.987 1.00 64.19 375 GLY A O 1
ATOM 3008 N N . HIS A 1 376 ? -19.646 -1.634 -11.131 1.00 68.69 376 HIS A N 1
ATOM 3009 C CA . HIS A 1 376 ? -20.076 -2.961 -10.714 1.00 68.69 376 HIS A CA 1
ATOM 3010 C C . HIS A 1 376 ? -20.212 -3.088 -9.202 1.00 68.69 376 HIS A C 1
ATOM 3012 O O . HIS A 1 376 ? -19.292 -2.790 -8.452 1.00 68.69 376 HIS A O 1
ATOM 3018 N N . ASP A 1 377 ? -21.326 -3.667 -8.797 1.00 70.75 377 ASP A N 1
ATOM 3019 C CA . ASP A 1 377 ? -21.607 -4.198 -7.471 1.00 70.75 377 ASP A CA 1
ATOM 3020 C C . ASP A 1 377 ? -20.530 -5.184 -6.986 1.00 70.75 377 ASP A C 1
ATOM 3022 O O . ASP A 1 377 ? -20.412 -6.296 -7.524 1.00 70.75 377 ASP A O 1
ATOM 3026 N N . ILE A 1 378 ? -19.738 -4.778 -5.985 1.00 70.12 378 ILE A N 1
ATOM 3027 C CA . ILE A 1 378 ? -18.685 -5.603 -5.373 1.00 70.12 378 ILE A CA 1
ATOM 3028 C C . ILE A 1 378 ? -18.873 -5.701 -3.861 1.00 70.12 378 ILE A C 1
ATOM 3030 O O . ILE A 1 378 ? -19.233 -4.739 -3.193 1.00 70.12 378 ILE A O 1
ATOM 3034 N N . ILE A 1 379 ? -18.571 -6.880 -3.326 1.00 70.88 379 ILE A N 1
ATOM 3035 C CA . ILE A 1 379 ? -18.628 -7.169 -1.892 1.00 70.88 379 ILE A CA 1
ATOM 3036 C C . ILE A 1 379 ? -17.243 -7.368 -1.275 1.00 70.88 379 ILE A C 1
ATOM 3038 O O . ILE A 1 379 ? -17.076 -7.190 -0.076 1.00 70.88 379 ILE A O 1
ATOM 3042 N N . ALA A 1 380 ? -16.230 -7.702 -2.080 1.00 70.50 380 ALA A N 1
ATOM 3043 C CA . ALA A 1 380 ? -14.844 -7.763 -1.629 1.00 70.50 380 ALA A CA 1
ATOM 3044 C C . ALA A 1 380 ? -13.871 -7.448 -2.771 1.00 70.50 380 ALA A C 1
ATOM 3046 O O . ALA A 1 380 ? -14.120 -7.781 -3.932 1.00 70.50 380 ALA A O 1
ATOM 3047 N N . LYS A 1 381 ? -12.729 -6.848 -2.422 1.00 73.19 381 LYS A N 1
ATOM 3048 C CA . LYS A 1 381 ? -11.583 -6.637 -3.312 1.00 73.19 381 LYS A CA 1
ATOM 3049 C C . LYS A 1 381 ? -10.364 -7.339 -2.726 1.00 73.19 381 LYS A C 1
ATOM 3051 O O . LYS A 1 381 ? -9.935 -7.022 -1.623 1.00 73.19 381 LYS A O 1
ATOM 3056 N N . ILE A 1 382 ? -9.777 -8.242 -3.495 1.00 72.25 382 ILE A N 1
ATOM 3057 C CA . ILE A 1 382 ? -8.624 -9.048 -3.107 1.00 72.25 382 ILE A CA 1
ATOM 3058 C C . ILE A 1 382 ? -7.430 -8.563 -3.921 1.00 72.25 382 ILE A C 1
ATOM 3060 O O . ILE A 1 382 ? -7.390 -8.718 -5.142 1.00 72.25 382 ILE A O 1
ATOM 3064 N N . VAL A 1 383 ? -6.451 -7.954 -3.252 1.00 69.19 383 VAL A N 1
ATOM 3065 C CA . VAL A 1 383 ? -5.205 -7.547 -3.911 1.00 69.19 383 VAL A CA 1
ATOM 3066 C C . VAL A 1 383 ? -4.338 -8.778 -4.102 1.00 69.19 383 VAL A C 1
ATOM 3068 O O . VAL A 1 383 ? -3.873 -9.388 -3.138 1.00 69.19 383 VAL A O 1
ATOM 3071 N N . CYS A 1 384 ? -4.076 -9.113 -5.357 1.00 66.19 384 CYS A N 1
ATOM 3072 C CA . CYS A 1 384 ? -3.134 -10.155 -5.689 1.00 66.19 384 CYS A CA 1
ATOM 3073 C C . CYS A 1 384 ? -1.716 -9.562 -5.551 1.00 66.19 384 CYS A C 1
ATOM 3075 O O . CYS A 1 384 ? -1.334 -8.649 -6.280 1.00 66.19 384 CYS A O 1
ATOM 3077 N N . LYS A 1 385 ? -0.957 -10.004 -4.544 1.00 56.00 385 LYS A N 1
ATOM 3078 C CA . LYS A 1 385 ? 0.430 -9.578 -4.272 1.00 56.00 385 LYS A CA 1
ATOM 3079 C C . LYS A 1 385 ? 1.500 -10.566 -4.769 1.00 56.00 385 LYS A C 1
ATOM 3081 O O . LYS A 1 385 ? 2.682 -10.243 -4.702 1.00 56.00 385 LYS A O 1
ATOM 3086 N N . GLN A 1 386 ? 1.103 -11.774 -5.169 1.00 54.00 386 GLN A N 1
ATOM 3087 C CA . GLN A 1 386 ? 1.973 -12.892 -5.547 1.00 54.00 386 GLN A CA 1
ATOM 3088 C C . GLN A 1 386 ? 1.381 -13.631 -6.761 1.00 54.00 386 GLN A C 1
ATOM 3090 O O . GLN A 1 386 ? 0.175 -13.558 -7.004 1.00 54.00 386 GLN A O 1
ATOM 3095 N N . GLY A 1 387 ? 2.243 -14.312 -7.524 1.00 52.25 387 GLY A N 1
ATOM 3096 C CA . GLY A 1 387 ? 1.874 -15.074 -8.723 1.00 52.25 387 GLY A CA 1
ATOM 3097 C C . GLY A 1 387 ? 1.276 -16.460 -8.436 1.00 52.25 387 GLY A C 1
ATOM 3098 O O . GLY A 1 387 ? 0.940 -16.798 -7.303 1.00 52.25 387 GLY A O 1
ATOM 3099 N N . VAL A 1 388 ? 1.154 -17.265 -9.495 1.00 51.06 388 VAL A N 1
ATOM 3100 C CA . VAL A 1 388 ? 0.552 -18.617 -9.497 1.00 51.06 388 VAL A CA 1
ATOM 3101 C C . VAL A 1 388 ? 1.195 -19.554 -8.456 1.00 51.06 388 VAL A C 1
ATOM 3103 O O . VAL A 1 388 ? 2.408 -19.521 -8.261 1.00 51.06 388 VAL A O 1
ATOM 3106 N N . GLY A 1 389 ? 0.392 -20.412 -7.811 1.00 46.12 389 GLY A N 1
ATOM 3107 C CA . GLY A 1 389 ? 0.839 -21.374 -6.791 1.00 46.12 389 GLY A CA 1
ATOM 3108 C C . GLY A 1 389 ? 0.879 -20.854 -5.346 1.00 46.12 389 GLY A C 1
ATOM 3109 O O . GLY A 1 389 ? 1.085 -21.643 -4.423 1.00 46.12 389 GLY A O 1
ATOM 3110 N N . HIS A 1 390 ? 0.641 -19.559 -5.119 1.00 47.50 390 HIS A N 1
ATOM 3111 C CA . HIS A 1 390 ? 0.570 -18.975 -3.779 1.00 47.50 390 HIS A CA 1
ATOM 3112 C C . HIS A 1 390 ? -0.871 -18.894 -3.264 1.00 47.50 390 HIS A C 1
ATOM 3114 O O . HIS A 1 390 ? -1.786 -18.491 -3.981 1.00 47.50 390 HIS A O 1
ATOM 3120 N N . ILE A 1 391 ? -1.075 -19.255 -1.994 1.00 50.84 391 ILE A N 1
ATOM 3121 C CA . ILE A 1 391 ? -2.365 -19.081 -1.320 1.00 50.84 391 ILE A CA 1
ATOM 3122 C C . ILE A 1 391 ? -2.509 -17.609 -0.951 1.00 50.84 391 ILE A C 1
ATOM 3124 O O . ILE A 1 391 ? -1.754 -17.092 -0.127 1.00 50.84 391 ILE A O 1
ATOM 3128 N N . MET A 1 392 ? -3.492 -16.946 -1.554 1.00 54.00 392 MET A N 1
ATOM 3129 C CA . MET A 1 392 ? -3.812 -15.560 -1.238 1.00 54.00 392 MET A CA 1
ATOM 3130 C C . MET A 1 392 ? -4.943 -15.542 -0.222 1.00 54.00 392 MET A C 1
ATOM 3132 O O . MET A 1 392 ? -6.022 -16.085 -0.471 1.00 54.00 392 MET A O 1
ATOM 3136 N N . GLU A 1 393 ? -4.676 -14.934 0.927 1.00 48.94 393 GLU A N 1
ATOM 3137 C CA . GLU A 1 393 ? -5.672 -14.687 1.961 1.00 48.94 393 GLU A CA 1
ATOM 3138 C C . GLU A 1 393 ? -5.950 -13.185 1.985 1.00 48.94 393 GLU A C 1
ATOM 3140 O O . GLU A 1 393 ? -5.028 -12.366 2.011 1.00 48.94 393 GLU A O 1
ATOM 3145 N N . ALA A 1 394 ? -7.226 -12.830 1.908 1.00 49.47 394 ALA A N 1
ATOM 3146 C CA . ALA A 1 394 ? -7.692 -11.463 2.050 1.00 49.47 394 ALA A CA 1
ATOM 3147 C C . ALA A 1 394 ? -9.001 -11.454 2.836 1.00 49.47 394 ALA A C 1
ATOM 3149 O O . ALA A 1 394 ? -9.794 -12.400 2.774 1.00 49.47 394 ALA A O 1
ATOM 3150 N N . ASP A 1 395 ? -9.199 -10.362 3.552 1.00 45.94 395 ASP A N 1
ATOM 3151 C CA . ASP A 1 395 ? -10.398 -9.988 4.273 1.00 45.94 395 ASP A CA 1
ATOM 3152 C C . ASP A 1 395 ? -11.005 -8.729 3.635 1.00 45.94 395 ASP A C 1
ATOM 3154 O O . ASP A 1 395 ? -10.337 -7.932 2.967 1.00 45.94 395 ASP A O 1
ATOM 3158 N N . THR A 1 396 ? -12.311 -8.539 3.794 1.00 42.84 396 THR A N 1
ATOM 3159 C CA . THR A 1 396 ? -12.911 -7.221 3.563 1.00 42.84 396 THR A CA 1
ATOM 3160 C C . THR A 1 396 ? -12.299 -6.225 4.547 1.00 42.84 396 THR A C 1
ATOM 3162 O O . THR A 1 396 ? -12.525 -6.346 5.746 1.00 42.84 396 THR A O 1
ATOM 3165 N N . HIS A 1 397 ? -11.560 -5.226 4.050 1.00 40.16 397 HIS A N 1
ATOM 3166 C CA . HIS A 1 397 ? -11.190 -4.047 4.845 1.00 40.16 397 HIS A CA 1
ATOM 3167 C C . HIS A 1 397 ? -12.447 -3.463 5.518 1.00 40.16 397 HIS A C 1
ATOM 3169 O O . HIS A 1 397 ? -13.482 -3.357 4.862 1.00 40.16 397 HIS A O 1
ATOM 3175 N N . GLU A 1 398 ? -12.342 -3.031 6.781 1.00 41.25 398 GLU A N 1
ATOM 3176 C CA . GLU A 1 398 ? -13.448 -2.595 7.666 1.00 41.25 398 GLU A CA 1
ATOM 3177 C C . GLU A 1 398 ? -14.391 -1.517 7.075 1.00 41.25 398 GLU A C 1
ATOM 3179 O O . GLU A 1 398 ? -15.517 -1.354 7.538 1.00 41.25 398 GLU A O 1
ATOM 3184 N N . ASN A 1 399 ? -13.994 -0.833 5.996 1.00 33.75 399 ASN A N 1
ATOM 3185 C CA . ASN A 1 399 ? -14.828 0.128 5.259 1.00 33.75 399 ASN A CA 1
ATOM 3186 C C . ASN A 1 399 ? -15.700 -0.480 4.136 1.00 33.75 399 ASN A C 1
ATOM 3188 O O . ASN A 1 399 ? -16.438 0.258 3.490 1.00 33.75 399 ASN A O 1
ATOM 3192 N N . HIS A 1 400 ? -15.634 -1.791 3.890 1.00 38.50 400 HIS A N 1
ATOM 3193 C CA . HIS A 1 400 ? -16.422 -2.509 2.874 1.00 38.50 400 HIS A CA 1
ATOM 3194 C C . HIS A 1 400 ? -17.342 -3.564 3.501 1.00 38.50 400 HIS A C 1
ATOM 3196 O O . HIS A 1 400 ? -17.482 -4.678 3.001 1.00 38.50 400 HIS A O 1
ATOM 3202 N N . MET A 1 401 ? -17.972 -3.221 4.624 1.00 32.66 401 MET A N 1
ATOM 3203 C CA . MET A 1 401 ? -19.105 -3.989 5.129 1.00 32.66 401 MET A CA 1
ATOM 3204 C C . MET A 1 401 ? -20.296 -3.731 4.211 1.00 32.66 401 MET A C 1
ATOM 3206 O O . MET A 1 401 ? -20.817 -2.614 4.166 1.00 32.66 401 MET A O 1
ATOM 3210 N N . VAL A 1 402 ? -20.685 -4.768 3.470 1.00 35.72 402 VAL A N 1
ATOM 3211 C CA . VAL A 1 402 ? -21.827 -4.723 2.563 1.00 35.72 402 VAL A CA 1
ATOM 3212 C C . VAL A 1 402 ? -23.066 -4.559 3.418 1.00 35.72 402 VAL A C 1
ATOM 3214 O O . VAL A 1 402 ? -23.279 -5.389 4.294 1.00 35.72 402 VAL A O 1
ATOM 3217 N N . ASN A 1 403 ? -23.779 -3.450 3.256 1.00 33.81 403 ASN A N 1
ATOM 3218 C CA . ASN A 1 403 ? -24.943 -3.097 4.074 1.00 33.81 403 ASN A CA 1
ATOM 3219 C C . ASN A 1 403 ? -26.093 -4.096 3.920 1.00 33.81 403 ASN A C 1
ATOM 3221 O O . ASN A 1 403 ? -26.057 -4.873 2.943 1.00 33.81 403 ASN A O 1
#

Foldseek 3Di:
DDDDCVVDPPDDPDDDQPVLVVVLVVLQVQQVVCVVVVPPDRDAEEAEAEACLVPVLQQPVDCPRSLLCCLVPVVVSRYHYDYDHLAPVSHDPSNVVSDQKDWAEDRPDPVRVVVVLVVCCVLPNSVVVVVLQCVLRVDPPKTWMAGNVDHSQQGIATRLAGGDGDDDDDPDDDDDDDDDDDDDDDDDDDDDDDDDPDDWDKDDDPVDIDTDPVDDDDADPQRWDWDFKDKDAFPFLDDPLAFKWWKAFQVVLAIDIDGHGRNCLAQQSVQVVCVVPPARWDQDPVQRKIKGWDPPGIGTDDLVCLCPSCVPPYDAPPPAHSVRRRHPCLQQPDWDQDPVNTIIMGGHRHLASDQKDFAADPVQQVQPPDADPPRGRTQAIFGDPDHTRDIGIDTRDSNRGRD

InterPro domains:
  IPR027417 P-loop containing nucleoside triphosphate hydrolase [G3DSA:3.40.50.300] (5-147)

Organism: Symbiodinium pilosum (NCBI:txid2952)